Protein AF-A0AAD5IDY4-F1 (afdb_monomer)

Nearest PDB structures (foldseek):
  2huo-assembly1_A  TM=9.711E-01  e=1.637E-26  Mus musculus
  2ibn-assembly1_A  TM=9.571E-01  e=1.191E-24  Homo sapiens
  2ibn-assembly2_B  TM=9.594E-01  e=4.873E-23  Homo sapiens
  7klz-assembly1_A  TM=8.595E-01  e=1.489E-08  Homo sapiens
  7liq-assembly1_A  TM=8.248E-01  e=5.232E-09  Homo sapiens

Radius of gyration: 34.3 Å; Cα contacts (8 Å, |Δi|>4): 1350; chains: 1; bounding box: 80×78×82 Å

InterPro domains:
  IPR002083 MATH/TRAF domain [PF22486] (37-167)
  IPR002083 MATH/TRAF domain [PF22486] (189-312)
  IPR002083 MATH/TRAF domain [PF22486] (317-413)
  IPR002083 MATH/TRAF domain [PS50144] (34-167)
  IPR002083 MATH/TRAF domain [PS50144] (187-312)
  IPR002083 MATH/TRAF domain [SM00061] (39-148)
  IPR002083 MATH/TRAF domain [SM00061] (189-293)
  IPR002083 MATH/TRAF domain [cd00121] (37-167)
  IPR002083 MATH/TRAF domain [cd00121] (189-313)
  IPR002083 MATH/TRAF domain [cd00121] (319-413)
  IPR007828 Inositol oxygenase [PF05153] (460-709)
  IPR007828 Inositol oxygenase [PTHR12588] (419-709)
  IPR008974 TRAF-like [G3DSA:2.60.210.10] (34-179)
  IPR008974 TRAF-like [G3DSA:2.60.210.10] (180-315)
  IPR008974 TRAF-like [G3DSA:2.60.210.10] (316-431)

Organism: Acer negundo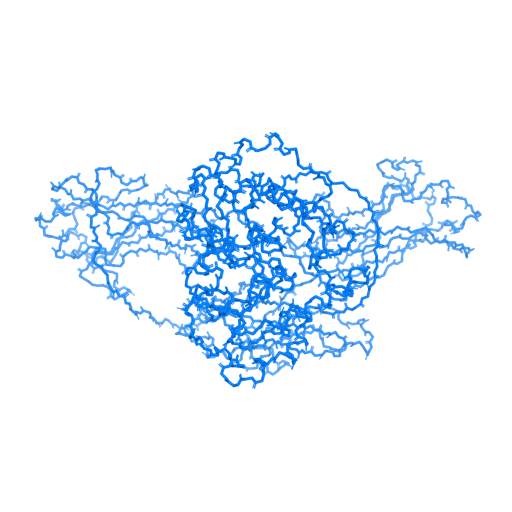 (NCBI:txid4023)

Mean predicted aligned error: 21.6 Å

Sequence (709 aa):
MWVFKAAIPLFLPDTEAQLLMATPAILRGRNAPPSDYLFKIKSFSLLSNASIERFSSDDFEAGGYNWTLWIYPTGNKSRNEKDHISIYLEPAETSSLPAGWEVNVILNFFIFNHLRNKYFSIKDGWETRYHAMNTMSGIAKFIDLKTFSNPESGYLLDDTCVFGVEVFVVKNTLKEGCLSMMHEPATCYHTWKVTNFSTLANEKYDSESFGCNKWYIILYPNGNSDGKGNSISLFLGLSLSSIAPGTKLLVKEIMRVKNQMNGKHIEYQVGNMYPPRNSNALGWTRFMSLAKLKDPKLGFLVDDSLIIEVEVTLLGMELCIYPKGNKSKNGKNHISIYLELLQTSSLPARWEVNVISKFFIFNHSQNKYFSNKDWYDNRYPAMNTSCGIAKFIDLNTFSNPVNGYLIDNACVFGGVDEAQEQKVQIDEKKLLLDGGFLVPHTNSFGHTFRDYDAESERQKEVENFYRINHIKQTYDFVRKMREEYGKLNRVKMSIWECCDLLNDVVDESDPDLDEPQIEHLLQTAEAIRKDYPDEDWLHLTGLIHDLGKVLLHPSFGGLPQWAVVGDTFPVGCAFDGSIVHHKYFQENADYNNSAYNTKYGVYSERCGLNNIMMSWGHDDYMYLVAKENKTTLPSAALFIIRYHSFYSLHRSGAYKHLMNEEDVENLKWLQVFNKYDLYSKSKVQIDVEKVKPYYLSLIEKYFPAKLNW

Structure (mmCIF, N/CA/C/O backbone):
data_AF-A0AAD5IDY4-F1
#
_entry.id   AF-A0AAD5IDY4-F1
#
loop_
_atom_site.group_PDB
_atom_site.id
_atom_site.type_symbol
_atom_site.label_atom_id
_atom_site.label_alt_id
_atom_site.label_comp_id
_atom_site.label_asym_id
_atom_site.label_entity_id
_atom_site.label_seq_id
_atom_site.pdbx_PDB_ins_code
_atom_site.Cartn_x
_atom_site.Cartn_y
_atom_site.Cartn_z
_atom_site.occupancy
_atom_site.B_iso_or_equiv
_atom_site.auth_seq_id
_atom_site.auth_comp_id
_atom_site.auth_asym_id
_atom_site.auth_atom_id
_atom_site.pdbx_PDB_model_num
ATOM 1 N N . MET A 1 1 ? 10.307 -10.153 3.238 1.00 26.64 1 MET A N 1
ATOM 2 C CA . MET A 1 1 ? 10.129 -10.747 4.581 1.00 26.64 1 MET A CA 1
ATOM 3 C C . MET A 1 1 ? 10.103 -12.251 4.414 1.00 26.64 1 MET A C 1
ATOM 5 O O . MET A 1 1 ? 9.223 -12.764 3.738 1.00 26.64 1 MET A O 1
ATOM 9 N N . TRP A 1 2 ? 11.102 -12.930 4.959 1.00 33.22 2 TRP A N 1
ATOM 10 C CA . TRP A 1 2 ? 11.258 -14.382 4.906 1.00 33.22 2 TRP A CA 1
ATOM 11 C C . TRP A 1 2 ? 10.713 -15.012 6.192 1.00 33.22 2 TRP A C 1
ATOM 13 O O . TRP A 1 2 ? 10.926 -14.442 7.263 1.00 33.22 2 TRP A O 1
ATOM 23 N N . VAL A 1 3 ? 10.068 -16.181 6.125 1.00 26.67 3 VAL A N 1
ATOM 24 C CA . VAL A 1 3 ? 9.607 -16.939 7.306 1.00 26.67 3 VAL A CA 1
ATOM 25 C C . VAL A 1 3 ? 9.997 -18.410 7.148 1.00 26.67 3 VAL A C 1
ATOM 27 O O . VAL A 1 3 ? 9.596 -19.055 6.186 1.00 26.67 3 VAL A O 1
ATOM 30 N N . PHE A 1 4 ? 10.753 -18.947 8.106 1.00 29.81 4 PHE A N 1
ATOM 31 C CA . PHE A 1 4 ? 11.198 -20.341 8.165 1.00 29.81 4 PHE A CA 1
ATOM 32 C C . PHE A 1 4 ? 10.720 -21.005 9.466 1.00 29.81 4 PHE A C 1
ATOM 34 O O . PHE A 1 4 ? 10.819 -20.425 10.551 1.00 29.81 4 PHE A O 1
ATOM 41 N N . LYS A 1 5 ? 10.239 -22.251 9.375 1.00 27.84 5 LYS A N 1
ATOM 42 C CA . LYS A 1 5 ? 9.929 -23.117 10.527 1.00 27.84 5 LYS A CA 1
ATOM 43 C C . LYS A 1 5 ? 11.052 -24.140 10.697 1.00 27.84 5 LYS A C 1
ATOM 45 O O . LYS A 1 5 ? 11.321 -24.899 9.771 1.00 27.84 5 LYS A O 1
ATOM 50 N N . ALA A 1 6 ? 11.674 -24.189 11.874 1.00 29.14 6 ALA A N 1
ATOM 51 C CA . ALA A 1 6 ? 12.656 -25.217 12.221 1.00 29.14 6 ALA A CA 1
ATOM 52 C C . ALA A 1 6 ? 12.173 -26.010 13.445 1.00 29.14 6 ALA A C 1
ATOM 54 O O . ALA A 1 6 ? 11.802 -25.428 14.465 1.00 29.14 6 ALA A O 1
ATOM 55 N N . ALA A 1 7 ? 12.192 -27.341 13.345 1.00 26.38 7 ALA A N 1
ATOM 56 C CA . ALA A 1 7 ? 11.972 -28.237 14.476 1.00 26.38 7 ALA A CA 1
ATOM 57 C C . ALA A 1 7 ? 13.320 -28.508 15.158 1.00 26.38 7 ALA A C 1
ATOM 59 O O . ALA A 1 7 ? 14.245 -29.024 14.526 1.00 26.38 7 ALA A O 1
ATOM 60 N N . ILE A 1 8 ? 13.455 -28.144 16.433 1.00 29.08 8 ILE A N 1
ATOM 61 C CA . ILE A 1 8 ? 14.667 -28.397 17.220 1.00 29.08 8 ILE A CA 1
ATOM 62 C C . ILE A 1 8 ? 14.299 -29.409 18.302 1.00 29.08 8 ILE A C 1
ATOM 64 O O . ILE A 1 8 ? 13.514 -29.075 19.183 1.00 29.08 8 ILE A O 1
ATOM 68 N N . PRO A 1 9 ? 14.867 -30.627 18.303 1.00 23.50 9 PRO A N 1
ATOM 69 C CA . PRO A 1 9 ? 14.566 -31.594 19.345 1.00 23.50 9 PRO A CA 1
ATOM 70 C C . PRO A 1 9 ? 15.258 -31.171 20.650 1.00 23.50 9 PRO A C 1
ATOM 72 O O . PRO A 1 9 ? 16.469 -31.361 20.814 1.00 23.50 9 PRO A O 1
ATOM 75 N N . LEU A 1 10 ? 14.497 -30.589 21.579 1.00 25.66 10 LEU A N 1
ATOM 76 C CA . LEU A 1 10 ? 14.891 -30.336 22.963 1.00 25.66 10 LEU A CA 1
ATOM 77 C C . LEU A 1 10 ? 13.932 -31.085 23.903 1.00 25.66 10 LEU A C 1
ATOM 79 O O . LEU A 1 10 ? 12.717 -30.966 23.868 1.00 25.66 10 LEU A O 1
ATOM 83 N N . PHE A 1 11 ? 14.471 -31.967 24.729 1.00 27.42 11 PHE A N 1
ATOM 84 C CA . PHE A 1 11 ? 13.650 -32.744 25.652 1.00 27.42 11 PHE A CA 1
ATOM 85 C C . PHE A 1 11 ? 13.320 -31.914 26.919 1.00 27.42 11 PHE A C 1
ATOM 87 O O . PHE A 1 11 ? 14.264 -31.494 27.589 1.00 27.42 11 PHE A O 1
ATOM 94 N N . LEU A 1 12 ? 12.009 -31.828 27.260 1.00 25.53 12 LEU A N 1
ATOM 95 C CA . LEU A 1 12 ? 11.343 -31.572 28.580 1.00 25.53 12 LEU A CA 1
ATOM 96 C C . LEU A 1 12 ? 11.040 -30.104 29.012 1.00 25.53 12 LEU A C 1
ATOM 98 O O . LEU A 1 12 ? 11.781 -29.215 28.604 1.00 25.53 12 LEU A O 1
ATOM 102 N N . PRO A 1 13 ? 10.150 -29.846 30.017 1.00 26.80 13 PRO A N 1
ATOM 103 C CA . PRO A 1 13 ? 8.751 -30.281 30.255 1.00 26.80 13 PRO A CA 1
ATOM 104 C C . PRO A 1 13 ? 7.761 -29.102 30.568 1.00 26.80 13 PRO A C 1
ATOM 106 O O . PRO A 1 13 ? 8.180 -27.976 30.827 1.00 26.80 13 PRO A O 1
ATOM 109 N N . ASP A 1 14 ? 6.450 -29.392 30.565 1.00 34.12 14 ASP A N 1
ATOM 110 C CA . ASP A 1 14 ? 5.266 -28.502 30.686 1.00 34.12 14 ASP A CA 1
ATOM 111 C C . ASP A 1 14 ? 5.225 -27.480 31.847 1.00 34.12 14 ASP A C 1
ATOM 113 O O . ASP A 1 14 ? 5.596 -27.825 32.969 1.00 34.12 14 ASP A O 1
ATOM 117 N N . THR A 1 15 ? 4.652 -26.274 31.620 1.00 26.17 15 THR A N 1
ATOM 118 C CA . THR A 1 15 ? 3.601 -25.643 32.478 1.00 26.17 15 THR A CA 1
ATOM 119 C C . THR A 1 15 ? 3.069 -24.263 31.997 1.00 26.17 15 THR A C 1
ATOM 121 O O . THR A 1 15 ? 3.812 -23.301 31.853 1.00 26.17 15 THR A O 1
ATOM 124 N N . GLU A 1 16 ? 1.737 -24.235 31.821 1.00 30.38 16 GLU A N 1
ATOM 125 C CA . GLU A 1 16 ? 0.671 -23.232 32.092 1.00 30.38 16 GLU A CA 1
ATOM 126 C C . GLU A 1 16 ? 0.592 -21.786 31.532 1.00 30.38 16 GLU A C 1
ATOM 128 O O . GLU A 1 16 ? 1.442 -20.922 31.726 1.00 30.38 16 GLU A O 1
ATOM 133 N N . ALA A 1 17 ? -0.614 -21.511 31.000 1.00 26.03 17 ALA A N 1
ATOM 134 C CA . ALA A 1 17 ? -1.233 -20.216 30.719 1.00 26.03 17 ALA A CA 1
ATOM 135 C C . ALA A 1 17 ? -2.604 -20.099 31.434 1.00 26.03 17 ALA A C 1
ATOM 137 O O . ALA A 1 17 ? -3.433 -20.999 31.321 1.00 26.03 17 ALA A O 1
ATOM 138 N N . GLN A 1 18 ? -2.859 -18.969 32.107 1.00 29.52 18 GLN A N 1
ATOM 139 C CA . GLN A 1 18 ? -4.156 -18.416 32.571 1.00 29.52 18 GLN A CA 1
ATOM 140 C C . GLN A 1 18 ? -3.944 -16.878 32.661 1.00 29.52 18 GLN A C 1
ATOM 142 O O . GLN A 1 18 ? -2.827 -16.465 32.947 1.00 29.52 18 GLN A O 1
ATOM 147 N N . LEU A 1 19 ? -4.852 -15.917 32.440 1.00 27.66 19 LEU A N 1
ATOM 148 C CA . LEU A 1 19 ? -6.313 -15.799 32.495 1.00 27.66 19 LEU A CA 1
ATOM 149 C C . LEU A 1 19 ? -6.692 -14.399 31.922 1.00 27.66 19 LEU A C 1
ATOM 151 O O . LEU A 1 19 ? -5.915 -13.475 32.139 1.00 27.66 19 LEU A O 1
ATOM 155 N N . LEU A 1 20 ? -7.880 -14.200 31.319 1.00 28.08 20 LEU A N 1
ATOM 156 C CA . LEU A 1 20 ? -8.831 -13.106 31.660 1.00 28.08 20 LEU A CA 1
ATOM 157 C C . LEU A 1 20 ? -10.146 -13.189 30.834 1.00 28.08 20 LEU A C 1
ATOM 159 O O . LEU A 1 20 ? -10.134 -13.099 29.610 1.00 28.08 20 LEU A O 1
ATOM 163 N N . MET A 1 21 ? -11.281 -13.347 31.535 1.00 30.84 21 MET A N 1
ATOM 164 C CA . MET A 1 21 ? -12.677 -13.132 31.073 1.00 30.84 21 MET A CA 1
ATOM 165 C C . MET A 1 21 ? -13.149 -11.722 31.542 1.00 30.84 21 MET A C 1
ATOM 167 O O . MET A 1 21 ? -12.440 -11.119 32.338 1.00 30.84 21 MET A O 1
ATOM 171 N N . ALA A 1 22 ? -14.282 -11.091 31.186 1.00 30.92 22 ALA A N 1
ATOM 172 C CA . ALA A 1 22 ? -15.623 -11.551 30.807 1.00 30.92 22 ALA A CA 1
ATOM 173 C C . ALA A 1 22 ? -16.496 -10.386 30.252 1.00 30.92 22 ALA A C 1
ATOM 175 O O . ALA A 1 22 ? -16.350 -9.247 30.689 1.00 30.92 22 ALA A O 1
ATOM 176 N N . THR A 1 23 ? -17.485 -10.690 29.403 1.00 25.00 23 THR A N 1
ATOM 177 C CA . THR A 1 23 ? -18.770 -9.959 29.249 1.00 25.00 23 THR A CA 1
ATOM 178 C C . THR A 1 23 ? -19.890 -10.996 29.028 1.00 25.00 23 THR A C 1
ATOM 180 O O . THR A 1 23 ? -19.606 -12.062 28.476 1.00 25.00 23 THR A O 1
ATOM 183 N N . PRO A 1 24 ? -21.141 -10.774 29.488 1.00 33.31 24 PRO A N 1
ATOM 184 C CA . PRO A 1 24 ? -22.187 -11.796 29.429 1.00 33.31 24 PRO A CA 1
ATOM 185 C C . PRO A 1 24 ? -22.757 -11.916 28.007 1.00 33.31 24 PRO A C 1
ATOM 187 O O . PRO A 1 24 ? -23.381 -10.988 27.494 1.00 33.31 24 PRO A O 1
ATOM 190 N N . ALA A 1 25 ? -22.539 -13.066 27.366 1.00 36.41 25 ALA A N 1
ATOM 191 C CA . ALA A 1 25 ? -23.047 -13.358 26.030 1.00 36.41 25 ALA A CA 1
ATOM 192 C C . ALA A 1 25 ? -24.571 -13.589 26.041 1.00 36.41 25 ALA A C 1
ATOM 194 O O . ALA A 1 25 ? -25.109 -14.321 26.873 1.00 36.41 25 ALA A O 1
ATOM 195 N N . ILE A 1 26 ? -25.272 -12.971 25.089 1.00 39.84 26 ILE A N 1
ATOM 196 C CA . ILE A 1 26 ? -26.701 -13.187 24.839 1.00 39.84 26 ILE A CA 1
ATOM 197 C C . ILE A 1 26 ? -26.865 -14.567 24.180 1.00 39.84 26 ILE A C 1
ATOM 199 O O . ILE A 1 26 ? -26.526 -14.733 23.012 1.00 39.84 26 ILE A O 1
ATOM 203 N N . LEU A 1 27 ? -27.409 -15.545 24.911 1.00 53.06 27 LEU A N 1
ATOM 204 C CA . LEU A 1 27 ? -27.773 -16.877 24.400 1.00 53.06 27 LEU A CA 1
ATOM 205 C C . LEU A 1 27 ? -28.864 -16.756 23.314 1.00 53.06 27 LEU A C 1
ATOM 207 O O . LEU A 1 27 ? -30.051 -16.626 23.630 1.00 53.06 27 LEU A O 1
ATOM 211 N N . ARG A 1 28 ? -28.495 -16.803 22.026 1.00 58.44 28 ARG A N 1
ATOM 212 C CA . ARG A 1 28 ? -29.459 -16.847 20.911 1.00 58.44 28 ARG A CA 1
ATOM 213 C C . ARG A 1 28 ? -29.892 -18.293 20.658 1.00 58.44 28 ARG A C 1
ATOM 215 O O . ARG A 1 28 ? -29.091 -19.141 20.287 1.00 58.44 28 ARG A O 1
ATOM 222 N N . GLY A 1 29 ? -31.177 -18.579 20.869 1.00 71.50 29 GLY A N 1
ATOM 223 C CA . GLY A 1 29 ? -31.765 -19.890 20.583 1.00 71.50 29 GLY A CA 1
ATOM 224 C C . GLY A 1 29 ? -32.340 -19.964 19.168 1.00 71.50 29 GLY A C 1
ATOM 225 O O . GLY A 1 29 ? -33.196 -19.145 18.823 1.00 71.50 29 GLY A O 1
ATOM 226 N N . ARG A 1 30 ? -31.945 -20.966 18.375 1.00 81.69 30 ARG A N 1
ATOM 227 C CA . ARG A 1 30 ? -32.480 -21.229 17.025 1.00 81.69 30 ARG A CA 1
ATOM 228 C C . ARG A 1 30 ? -33.230 -22.559 16.934 1.00 81.69 30 ARG A C 1
ATOM 230 O O . ARG A 1 30 ? -32.986 -23.473 17.715 1.00 81.69 30 ARG A O 1
ATOM 237 N N . ASN A 1 31 ? -34.137 -22.660 15.962 1.00 80.31 31 ASN A N 1
ATOM 238 C CA . ASN A 1 31 ? -34.919 -23.880 15.711 1.00 80.31 31 ASN A CA 1
ATOM 239 C C . ASN A 1 31 ? -34.158 -24.899 14.848 1.00 80.31 31 ASN A C 1
ATOM 241 O O . ASN A 1 31 ? -34.338 -26.099 15.019 1.00 80.31 31 ASN A O 1
ATOM 245 N N . ALA A 1 32 ? -33.342 -24.422 13.904 1.00 78.00 32 ALA A N 1
ATOM 246 C CA . ALA A 1 32 ? -32.611 -25.288 12.987 1.00 78.00 32 ALA A CA 1
ATOM 247 C C . ALA A 1 32 ? -31.478 -26.033 13.718 1.00 78.00 32 ALA A C 1
ATOM 249 O O . ALA A 1 32 ? -30.786 -25.406 14.531 1.00 78.00 32 ALA A O 1
ATOM 250 N N . PRO A 1 33 ? -31.276 -27.334 13.442 1.00 83.25 33 PRO A N 1
ATOM 251 C CA . PRO A 1 33 ? -30.125 -28.063 13.952 1.00 83.25 33 PRO A CA 1
ATOM 252 C C . PRO A 1 33 ? -28.814 -27.533 13.340 1.00 83.25 33 PRO A C 1
ATOM 254 O O . PRO A 1 33 ? -28.836 -26.982 12.238 1.00 83.25 33 PRO A O 1
ATOM 257 N N . PRO A 1 34 ? -27.678 -27.707 14.037 1.00 86.69 34 PRO A N 1
ATOM 258 C CA . PRO A 1 34 ? -26.335 -27.556 13.478 1.00 86.69 34 PRO A CA 1
ATOM 259 C C . PRO A 1 34 ? -26.153 -28.322 12.174 1.00 86.69 34 PRO A C 1
ATOM 261 O O . PRO A 1 34 ? -26.632 -29.448 12.051 1.00 86.69 34 PRO A O 1
ATOM 264 N N . SER A 1 35 ? -25.489 -27.680 11.211 1.00 84.44 35 SER A N 1
ATOM 265 C CA . SER A 1 35 ? -25.325 -28.192 9.850 1.00 84.44 35 SER A CA 1
ATOM 266 C C . SER A 1 35 ? -24.396 -29.396 9.748 1.00 84.44 35 SER A C 1
ATOM 268 O O . SER A 1 35 ? -24.652 -30.256 8.911 1.00 84.44 35 SER A O 1
ATOM 270 N N . ASP A 1 36 ? -23.350 -29.463 10.576 1.00 87.31 36 ASP A N 1
ATOM 271 C CA . ASP A 1 36 ? -22.262 -30.421 10.351 1.00 87.31 36 ASP A CA 1
ATOM 272 C C . ASP A 1 36 ? -22.367 -31.662 11.239 1.00 87.31 36 ASP A C 1
ATOM 274 O O . ASP A 1 36 ? -22.264 -32.779 10.735 1.00 87.31 36 ASP A O 1
ATOM 278 N N . TYR A 1 37 ? -22.614 -31.511 12.548 1.00 91.12 37 TYR A N 1
ATOM 279 C CA . TYR A 1 37 ? -22.736 -32.685 13.417 1.00 91.12 37 TYR A CA 1
ATOM 280 C C . TYR A 1 37 ? -23.587 -32.479 14.672 1.00 91.12 37 TYR A C 1
ATOM 282 O O . TYR A 1 37 ? -23.596 -31.412 15.295 1.00 91.12 37 TYR A O 1
ATOM 290 N N . LEU A 1 38 ? -24.274 -33.555 15.074 1.00 90.31 38 LEU A N 1
ATOM 291 C CA . LEU A 1 38 ? -25.055 -33.667 16.302 1.00 90.31 38 LEU A CA 1
ATOM 292 C C . LEU A 1 38 ? -24.625 -34.900 17.090 1.00 90.31 38 LEU A C 1
ATOM 294 O O . LEU A 1 38 ? -24.712 -36.024 16.602 1.00 90.31 38 LEU A O 1
ATOM 298 N N . PHE A 1 39 ? -24.269 -34.692 18.352 1.00 90.69 39 PHE A N 1
ATOM 299 C CA . PHE A 1 39 ? -23.850 -35.747 19.253 1.00 90.69 39 PHE A CA 1
ATOM 300 C C . PHE A 1 39 ? -24.837 -35.915 20.406 1.00 90.69 39 PHE A C 1
ATOM 302 O O . PHE A 1 39 ? -24.954 -35.057 21.283 1.00 90.69 39 PHE A O 1
ATOM 309 N N . LYS A 1 40 ? -25.574 -37.029 20.389 1.00 90.75 40 LYS A N 1
ATOM 310 C CA . LYS A 1 40 ? -26.597 -37.356 21.386 1.00 90.75 40 LYS A CA 1
ATOM 311 C C . LYS A 1 40 ? -26.067 -38.366 22.392 1.00 90.75 40 LYS A C 1
ATOM 313 O O . LYS A 1 40 ? -25.703 -39.477 22.024 1.00 90.75 40 LYS A O 1
ATOM 318 N N . ILE A 1 41 ? -26.142 -38.012 23.668 1.00 86.31 41 ILE A N 1
ATOM 319 C CA . ILE A 1 41 ? -25.741 -38.873 24.777 1.00 86.31 41 ILE A CA 1
ATOM 320 C C . ILE A 1 41 ? -26.996 -39.341 25.498 1.00 86.31 41 ILE A C 1
ATOM 322 O O . ILE A 1 41 ? -27.855 -38.530 25.839 1.00 86.31 41 ILE A O 1
ATOM 326 N N . LYS A 1 42 ? -27.095 -40.649 25.727 1.00 87.31 42 LYS A N 1
ATOM 327 C CA . LYS A 1 42 ? -28.112 -41.265 26.583 1.00 87.31 42 LYS A CA 1
ATOM 328 C C . LYS A 1 42 ? -27.448 -41.755 27.861 1.00 87.31 42 LYS A C 1
ATOM 330 O O . LYS A 1 42 ? -26.301 -42.192 27.822 1.00 87.31 42 LYS A O 1
ATOM 335 N N . SER A 1 43 ? -28.195 -41.727 28.955 1.00 86.81 43 SER A N 1
ATOM 336 C CA . SER A 1 43 ? -27.720 -42.142 30.272 1.00 86.81 43 SER A CA 1
ATOM 337 C C . SER A 1 43 ? -26.484 -41.356 30.750 1.00 86.81 43 SER A C 1
ATOM 339 O O . SER A 1 43 ? -25.490 -41.942 31.184 1.00 86.81 43 SER A O 1
ATOM 341 N N . PHE A 1 44 ? -26.516 -40.023 30.630 1.00 85.19 44 PHE A N 1
ATOM 342 C CA . PHE A 1 44 ? -25.395 -39.131 30.962 1.00 85.19 44 PHE A CA 1
ATOM 343 C C . PHE A 1 44 ? -24.887 -39.310 32.402 1.00 85.19 44 PHE A C 1
ATOM 345 O O . PHE A 1 44 ? -23.679 -39.273 32.646 1.00 85.19 44 PHE A O 1
ATOM 352 N N . SER A 1 45 ? -25.785 -39.556 33.355 1.00 81.50 45 SER A N 1
ATOM 353 C CA . SER A 1 45 ? -25.449 -39.777 34.761 1.00 81.50 45 SER A CA 1
ATOM 354 C C . SER A 1 45 ? -24.505 -40.969 34.961 1.00 81.50 45 SER A C 1
ATOM 356 O O . SER A 1 45 ? -23.597 -40.894 35.789 1.00 81.50 45 SER A O 1
ATOM 358 N N . LEU A 1 46 ? -24.637 -42.034 34.158 1.00 81.81 46 LEU A N 1
ATOM 359 C CA . LEU A 1 46 ? -23.726 -43.183 34.195 1.00 81.81 46 LEU A CA 1
ATOM 360 C C . LEU A 1 46 ? -22.321 -42.803 33.719 1.00 81.81 46 LEU A C 1
ATOM 362 O O . LEU A 1 46 ? -21.342 -43.223 34.331 1.00 81.81 46 LEU A O 1
ATOM 366 N N . LEU A 1 47 ? -22.215 -41.975 32.675 1.00 73.19 47 LEU A N 1
ATOM 367 C CA . LEU A 1 47 ? -20.929 -41.479 32.171 1.00 73.19 47 LEU A CA 1
ATOM 368 C C . LEU A 1 47 ? -20.237 -40.568 33.190 1.00 73.19 47 LEU A C 1
ATOM 370 O O . LEU A 1 47 ? -19.031 -40.684 33.401 1.00 73.19 47 LEU A O 1
ATOM 374 N N . SER A 1 48 ? -21.004 -39.700 33.853 1.00 69.12 48 SER A N 1
ATOM 375 C CA . SER A 1 48 ? -20.493 -38.812 34.901 1.00 69.12 48 SER A CA 1
ATOM 376 C C . SER A 1 48 ? -20.006 -39.599 36.127 1.00 69.12 48 SER A C 1
ATOM 378 O O . SER A 1 48 ? -18.899 -39.372 36.618 1.00 69.12 48 SER A O 1
ATOM 380 N N . ASN A 1 49 ? -20.781 -40.595 36.570 1.00 74.44 49 ASN A N 1
ATOM 381 C CA . ASN A 1 49 ? -20.449 -41.426 37.731 1.00 74.44 49 ASN A CA 1
ATOM 382 C C . ASN A 1 49 ? -19.298 -42.410 37.468 1.00 74.44 49 ASN A C 1
ATOM 384 O O . ASN A 1 49 ? -18.573 -42.770 38.395 1.00 74.44 49 ASN A O 1
ATOM 388 N N . ALA A 1 50 ? -19.080 -42.815 36.214 1.00 73.12 50 ALA A N 1
ATOM 389 C CA . ALA A 1 50 ? -17.992 -43.710 35.818 1.00 73.12 50 ALA A CA 1
ATOM 390 C C . ALA A 1 50 ? -16.588 -43.074 35.917 1.00 73.12 50 ALA A C 1
ATOM 392 O O . ALA A 1 50 ? -15.601 -43.716 35.566 1.00 73.12 50 ALA A O 1
ATOM 393 N N . SER A 1 51 ? -16.474 -41.828 36.402 1.00 65.56 51 SER A N 1
ATOM 394 C CA . SER A 1 51 ? -15.209 -41.082 36.510 1.00 65.56 51 SER A CA 1
ATOM 395 C C . SER A 1 51 ? -14.469 -40.924 35.175 1.00 65.56 51 SER A C 1
ATOM 397 O O . SER A 1 51 ? -13.254 -40.722 35.154 1.00 65.56 51 SER A O 1
ATOM 399 N N . ILE A 1 52 ? -15.203 -40.987 34.060 1.00 72.25 52 ILE A N 1
ATOM 400 C CA . ILE A 1 52 ? -14.659 -40.798 32.717 1.00 72.25 52 ILE A CA 1
ATOM 401 C C . ILE A 1 52 ? -14.282 -39.324 32.555 1.00 72.25 52 ILE A C 1
ATOM 403 O O . ILE A 1 52 ? -15.095 -38.426 32.772 1.00 72.25 52 ILE A O 1
ATOM 407 N N . GLU A 1 53 ? -13.027 -39.073 32.189 1.00 79.31 53 GLU A N 1
ATOM 408 C CA . GLU A 1 53 ? -12.499 -37.716 32.040 1.00 79.31 53 GLU A CA 1
ATOM 409 C C . GLU A 1 53 ? -13.098 -36.991 30.830 1.00 79.31 53 GLU A C 1
ATOM 411 O O . GLU A 1 53 ? -13.499 -35.831 30.928 1.00 79.31 53 GLU A O 1
ATOM 416 N N . ARG A 1 54 ? -13.176 -37.692 29.697 1.00 85.00 54 ARG A N 1
ATOM 417 C CA . ARG A 1 54 ? -13.716 -37.197 28.432 1.00 85.00 54 ARG A CA 1
ATOM 418 C C . ARG A 1 54 ? -14.228 -38.344 27.582 1.00 85.00 54 ARG A C 1
ATOM 420 O O . ARG A 1 54 ? -13.777 -39.476 27.742 1.00 85.00 54 ARG A O 1
ATOM 427 N N . PHE A 1 55 ? -15.097 -38.038 26.635 1.00 83.19 55 PHE A N 1
ATOM 428 C CA . PHE A 1 55 ? -15.487 -38.973 25.586 1.00 83.19 55 PHE A CA 1
ATOM 429 C C . PHE A 1 55 ? -15.573 -38.263 24.237 1.00 83.19 55 PHE A C 1
ATOM 431 O O . PHE A 1 55 ? -15.798 -37.050 24.174 1.00 83.19 55 PHE A O 1
ATOM 438 N N . SER A 1 56 ? -15.360 -39.031 23.174 1.00 83.94 56 SER A N 1
ATOM 439 C CA . SER A 1 56 ? -15.435 -38.575 21.793 1.00 83.94 56 SER A CA 1
ATOM 440 C C . SER A 1 56 ? -16.760 -38.977 21.150 1.00 83.94 56 SER A C 1
ATOM 442 O O . SER A 1 56 ? -17.407 -39.945 21.553 1.00 83.94 56 SER A O 1
ATOM 444 N N . SER A 1 57 ? -17.144 -38.212 20.140 1.00 87.12 57 SER A N 1
ATOM 445 C CA . SER A 1 57 ? -18.073 -38.644 19.094 1.00 87.12 57 SER A CA 1
ATOM 446 C C . SER A 1 57 ? -17.393 -39.581 18.092 1.00 87.12 57 SER A C 1
ATOM 448 O O . SER A 1 57 ? -16.181 -39.794 18.172 1.00 87.12 57 SER A O 1
ATOM 450 N N . ASP A 1 58 ? -18.179 -40.124 17.163 1.00 88.06 58 ASP A N 1
ATOM 451 C CA . ASP A 1 58 ? -17.634 -40.684 15.927 1.00 88.06 58 ASP A CA 1
ATOM 452 C C . ASP A 1 58 ? -17.053 -39.559 15.059 1.00 88.06 58 ASP A C 1
ATOM 454 O O . ASP A 1 58 ? -17.484 -38.404 15.149 1.00 88.06 58 ASP A O 1
ATOM 458 N N . ASP A 1 59 ? -16.113 -39.908 14.187 1.00 91.44 59 ASP A N 1
ATOM 459 C CA . ASP A 1 59 ? -15.550 -38.953 13.240 1.00 91.44 59 ASP A CA 1
ATOM 460 C C . ASP A 1 59 ? -16.604 -38.514 12.215 1.00 91.44 59 ASP A C 1
ATOM 462 O O . ASP A 1 59 ? -17.406 -39.319 11.730 1.00 91.44 59 ASP A O 1
ATOM 466 N N . PHE A 1 60 ? -16.597 -37.231 11.860 1.00 88.88 60 PHE A N 1
ATOM 467 C CA . PHE A 1 60 ? -17.514 -36.659 10.878 1.00 88.88 60 PHE A CA 1
ATOM 468 C C . PHE A 1 60 ? -16.798 -35.715 9.912 1.00 88.88 60 PHE A C 1
ATOM 470 O O . PHE A 1 60 ? -15.854 -35.016 10.279 1.00 88.88 60 PHE A O 1
ATOM 477 N N . GLU A 1 61 ? -17.256 -35.685 8.663 1.00 90.62 61 GLU A N 1
ATOM 478 C CA . GLU A 1 61 ? -16.665 -34.851 7.618 1.00 90.62 61 GLU A CA 1
ATOM 479 C C . GLU A 1 61 ? -17.313 -33.460 7.596 1.00 90.62 61 GLU A C 1
ATOM 481 O O . GLU A 1 61 ? -18.532 -33.336 7.491 1.00 90.62 61 GLU A O 1
ATOM 486 N N . ALA A 1 62 ? -16.496 -32.405 7.647 1.00 84.31 62 ALA A N 1
ATOM 487 C CA . ALA A 1 62 ? -16.939 -31.027 7.450 1.00 84.31 62 ALA A CA 1
ATOM 488 C C . ALA A 1 62 ? -15.823 -30.167 6.835 1.00 84.31 62 ALA A C 1
ATOM 490 O O . ALA A 1 62 ? -14.652 -30.255 7.215 1.00 84.31 62 ALA A O 1
ATOM 491 N N . GLY A 1 63 ? -16.169 -29.332 5.849 1.00 75.81 63 GLY A N 1
ATOM 492 C CA . GLY A 1 63 ? -15.212 -28.439 5.182 1.00 75.81 63 GLY A CA 1
ATOM 493 C C . GLY A 1 63 ? -14.052 -29.141 4.451 1.00 75.81 63 GLY A C 1
ATOM 494 O O . GLY A 1 63 ? -13.037 -28.499 4.178 1.00 75.81 63 GLY A O 1
ATOM 495 N N . GLY A 1 64 ? -14.197 -30.432 4.124 1.00 82.31 64 GLY A N 1
ATOM 496 C CA . GLY A 1 64 ? -13.176 -31.260 3.467 1.00 82.31 64 GLY A CA 1
ATOM 497 C C . GLY A 1 64 ? -12.165 -31.918 4.413 1.00 82.31 64 GLY A C 1
ATOM 498 O O . GLY A 1 64 ? -11.110 -32.347 3.951 1.00 82.31 64 GLY A O 1
ATOM 499 N N . TYR A 1 65 ? -12.460 -31.969 5.715 1.00 82.94 65 TYR A N 1
ATOM 500 C CA . TYR A 1 65 ? -11.642 -32.625 6.739 1.00 82.94 65 TYR A CA 1
ATOM 501 C C . TYR A 1 65 ? -12.528 -33.482 7.652 1.00 82.94 65 TYR A C 1
ATOM 503 O O . TYR A 1 65 ? -13.700 -33.156 7.847 1.00 82.94 65 TYR A O 1
ATOM 511 N N . ASN A 1 66 ? -11.956 -34.540 8.231 1.00 89.19 66 ASN A N 1
ATOM 512 C CA . ASN A 1 66 ? -12.614 -35.354 9.255 1.00 89.19 66 ASN A CA 1
ATOM 513 C C . ASN A 1 66 ? -12.311 -34.800 10.648 1.00 89.19 66 ASN A C 1
ATOM 515 O O . ASN A 1 66 ? -11.156 -34.504 10.967 1.00 89.19 66 ASN A O 1
ATOM 519 N N . TRP A 1 67 ? -13.339 -34.700 11.482 1.00 91.00 67 TRP A N 1
ATOM 520 C CA . TRP A 1 67 ? -13.283 -34.113 12.813 1.00 91.00 67 TRP A CA 1
ATOM 521 C C . TRP A 1 67 ? -13.897 -35.036 13.860 1.00 91.00 67 TRP A C 1
ATOM 523 O O . TRP A 1 67 ? -14.865 -35.737 13.590 1.00 91.00 67 TRP A O 1
ATOM 533 N N . THR A 1 68 ? -13.383 -34.951 15.078 1.00 92.88 68 THR A N 1
ATOM 534 C CA . THR A 1 68 ? -13.864 -35.627 16.276 1.00 92.88 68 THR A CA 1
ATOM 535 C C . THR A 1 68 ? -14.266 -34.567 17.304 1.00 92.88 68 THR A C 1
ATOM 537 O O . THR A 1 68 ? -13.465 -33.716 17.707 1.00 92.88 68 THR A O 1
ATOM 540 N N . LEU A 1 69 ? -15.519 -34.599 17.759 1.00 91.81 69 LEU A N 1
ATOM 541 C CA . LEU A 1 69 ? -15.993 -33.764 18.868 1.00 91.81 69 LEU A CA 1
ATOM 542 C C . LEU A 1 69 ? -15.708 -34.448 20.211 1.00 91.81 69 LEU A C 1
ATOM 544 O O . LEU A 1 69 ? -16.080 -35.605 20.402 1.00 91.81 69 LEU A O 1
ATOM 548 N N . TRP A 1 70 ? -15.116 -33.714 21.151 1.00 91.44 70 TRP A N 1
ATOM 549 C CA . TRP A 1 70 ? -14.778 -34.144 22.507 1.00 91.44 70 TRP A CA 1
ATOM 550 C C . TRP A 1 70 ? -15.611 -33.411 23.556 1.00 91.44 70 TRP A C 1
ATOM 552 O O . TRP A 1 70 ? -15.694 -32.181 23.555 1.00 91.44 70 TRP A O 1
ATOM 562 N N . ILE A 1 71 ? -16.155 -34.165 24.510 1.00 89.88 71 ILE A N 1
ATOM 563 C CA . ILE A 1 71 ? -16.919 -33.634 25.642 1.00 89.88 71 ILE A CA 1
ATOM 564 C C . ILE A 1 71 ? -16.251 -34.052 26.949 1.00 89.88 71 ILE A C 1
ATOM 566 O O . ILE A 1 71 ? -15.948 -35.227 27.157 1.00 89.88 71 ILE A O 1
ATOM 570 N N . TYR A 1 72 ? -16.063 -33.083 27.843 1.00 90.81 72 TYR A N 1
ATOM 571 C CA . TYR A 1 72 ? -15.565 -33.285 29.202 1.00 90.81 72 TYR A CA 1
ATOM 572 C C . TYR A 1 72 ? -16.709 -33.016 30.183 1.00 90.81 72 TYR A C 1
ATOM 574 O O . TYR A 1 72 ? -17.036 -31.851 30.430 1.00 90.81 72 TYR A O 1
ATOM 582 N N . PRO A 1 73 ? -17.337 -34.059 30.750 1.00 85.88 73 PRO A N 1
ATOM 583 C CA . PRO A 1 73 ? -18.583 -33.927 31.512 1.00 85.88 73 PRO A CA 1
ATOM 584 C C . PRO A 1 73 ? -18.453 -33.175 32.824 1.00 85.88 73 PRO A C 1
ATOM 586 O O . PRO A 1 73 ? -19.457 -32.753 33.370 1.00 85.88 73 PRO A O 1
ATOM 589 N N . THR A 1 74 ? -17.244 -33.075 33.373 1.00 85.56 74 THR A N 1
ATOM 590 C CA . THR A 1 74 ? -16.983 -32.419 34.667 1.00 85.56 74 THR A CA 1
ATOM 591 C C . THR A 1 74 ? -15.909 -31.339 34.573 1.00 85.56 74 THR A C 1
ATOM 593 O O . THR A 1 74 ? -15.418 -30.849 35.591 1.00 85.56 74 THR A O 1
ATOM 596 N N . GLY A 1 75 ? -15.573 -30.956 33.343 1.00 83.31 75 GLY A N 1
ATOM 597 C CA . GLY A 1 75 ? -14.525 -30.002 33.027 1.00 83.31 75 GLY A CA 1
ATOM 598 C C . GLY A 1 75 ? -13.248 -30.709 32.603 1.00 83.31 75 GLY A C 1
ATOM 599 O O . GLY A 1 75 ? -12.982 -31.860 32.962 1.00 83.31 75 GLY A O 1
ATOM 600 N N . ASN A 1 76 ? -12.454 -30.023 31.788 1.00 80.56 76 ASN A N 1
ATOM 601 C CA . ASN A 1 76 ? -11.149 -30.520 31.389 1.00 80.56 76 ASN A CA 1
ATOM 602 C C . ASN A 1 76 ? -10.147 -30.398 32.550 1.00 80.56 76 ASN A C 1
ATOM 604 O O . ASN A 1 76 ? -9.530 -29.350 32.755 1.00 80.56 76 ASN A O 1
ATOM 608 N N . LYS A 1 77 ? -9.969 -31.500 33.290 1.00 77.94 77 LYS A N 1
ATOM 609 C CA . LYS A 1 77 ? -9.059 -31.585 34.443 1.00 77.94 77 LYS A CA 1
ATOM 610 C C . LYS A 1 77 ? -7.619 -31.246 34.071 1.00 77.94 77 LYS A C 1
ATOM 612 O O . LYS A 1 77 ? -6.947 -30.581 34.856 1.00 77.94 77 LYS A O 1
ATOM 617 N N . SER A 1 78 ? -7.172 -31.627 32.872 1.00 70.50 78 SER A N 1
ATOM 618 C CA . SER A 1 78 ? -5.831 -31.302 32.371 1.00 70.50 78 SER A CA 1
ATOM 619 C C . SER A 1 78 ? -5.623 -29.798 32.150 1.00 70.50 78 SER A C 1
ATOM 621 O O . SER A 1 78 ? -4.491 -29.349 32.018 1.00 70.50 78 SER A O 1
ATOM 623 N N . ARG A 1 79 ? -6.707 -29.012 32.110 1.00 68.50 79 ARG A N 1
ATOM 624 C CA . ARG A 1 79 ? -6.699 -27.543 32.020 1.00 68.50 79 ARG A CA 1
ATOM 625 C C . ARG A 1 79 ? -7.173 -26.864 33.307 1.00 68.50 79 ARG A C 1
ATOM 627 O O . ARG A 1 79 ? -7.477 -25.676 33.301 1.00 68.50 79 ARG A O 1
ATOM 634 N N . ASN A 1 80 ? -7.229 -27.617 34.406 1.00 75.31 80 ASN A N 1
ATOM 635 C CA . ASN A 1 80 ? -7.686 -27.159 35.716 1.00 75.31 80 ASN A CA 1
ATOM 636 C C . ASN A 1 80 ? -9.141 -26.634 35.720 1.00 75.31 80 ASN A C 1
ATOM 638 O O . ASN A 1 80 ? -9.528 -25.849 36.586 1.00 75.31 80 ASN A O 1
ATOM 642 N N . GLU A 1 81 ? -9.958 -27.091 34.765 1.00 76.12 81 GLU A N 1
ATOM 643 C CA . GLU A 1 81 ? -11.367 -26.721 34.639 1.00 76.12 81 GLU A CA 1
ATOM 644 C C . GLU A 1 81 ? -12.253 -27.678 35.433 1.00 76.12 81 GLU A C 1
ATOM 646 O O . GLU A 1 81 ? -12.091 -28.899 35.367 1.00 76.12 81 GLU A O 1
ATOM 651 N N . LYS A 1 82 ? -13.190 -27.113 36.198 1.00 82.50 82 LYS A N 1
ATOM 652 C CA . LYS A 1 82 ? -14.092 -27.843 37.098 1.00 82.50 82 LYS A CA 1
ATOM 653 C C . LYS A 1 82 ? -15.487 -27.230 37.062 1.00 82.50 82 LYS A C 1
ATOM 655 O O . LYS A 1 82 ? -15.661 -26.076 36.672 1.00 82.50 82 LYS A O 1
ATOM 660 N N . ASP A 1 83 ? -16.479 -28.004 37.486 1.00 86.81 83 ASP A N 1
ATOM 661 C CA . ASP A 1 83 ? -17.876 -27.581 37.666 1.00 86.81 83 ASP A CA 1
ATOM 662 C C . ASP A 1 83 ? -18.611 -27.150 36.381 1.00 86.81 83 ASP A C 1
ATOM 664 O O . ASP A 1 83 ? -19.704 -26.594 36.445 1.00 86.81 83 ASP A O 1
ATOM 668 N N . HIS A 1 84 ? -18.031 -27.390 35.203 1.00 88.94 84 HIS A N 1
ATOM 669 C CA . HIS A 1 84 ? -18.582 -27.004 33.899 1.00 88.94 84 HIS A CA 1
ATOM 670 C C . HIS A 1 84 ? -18.414 -28.164 32.917 1.00 88.94 84 HIS A C 1
ATOM 672 O O . HIS A 1 84 ? -17.466 -28.931 33.032 1.00 88.94 84 HIS A O 1
ATOM 678 N N . ILE A 1 85 ? -19.284 -28.277 31.917 1.00 89.44 85 ILE A N 1
ATOM 679 C CA . ILE A 1 85 ? -19.018 -29.109 30.742 1.00 89.44 85 ILE A CA 1
ATOM 680 C C . ILE A 1 85 ? -18.064 -28.341 29.828 1.00 89.44 85 ILE A C 1
ATOM 682 O O . ILE A 1 85 ? -18.306 -27.167 29.534 1.00 89.44 85 ILE A O 1
ATOM 686 N N . SER A 1 86 ? -17.007 -28.999 29.353 1.00 90.50 86 SER A N 1
ATOM 687 C CA . SER A 1 86 ? -16.144 -28.467 28.291 1.00 90.50 86 SER A CA 1
ATOM 688 C C . SER A 1 86 ? -16.415 -29.180 26.971 1.00 90.50 86 SER A C 1
ATOM 690 O O . SER A 1 86 ? -16.647 -30.391 26.957 1.00 90.50 86 SER A O 1
ATOM 692 N N . ILE A 1 87 ? -16.330 -28.441 25.867 1.00 90.25 87 ILE A N 1
ATOM 693 C CA . ILE A 1 87 ? -16.492 -28.966 24.507 1.00 90.25 87 ILE A CA 1
ATOM 694 C C . ILE A 1 87 ? -15.285 -28.580 23.662 1.00 90.25 87 ILE A C 1
ATOM 696 O O . ILE A 1 87 ? -14.857 -27.428 23.699 1.00 90.25 87 ILE A O 1
ATOM 700 N N . TYR A 1 88 ? -14.734 -29.532 22.914 1.00 90.12 88 TYR A N 1
ATOM 701 C CA . TYR A 1 88 ? -13.613 -29.312 22.005 1.00 90.12 88 TYR A CA 1
ATOM 702 C C . TYR A 1 88 ? -13.814 -30.066 20.701 1.00 90.12 88 TYR A C 1
ATOM 704 O O . TYR A 1 88 ? -14.513 -31.070 20.663 1.00 90.12 88 TYR A O 1
ATOM 712 N N . LEU A 1 89 ? -13.175 -29.592 19.644 1.00 90.38 89 LEU A N 1
ATOM 713 C CA . LEU A 1 89 ? -13.124 -30.238 18.346 1.00 90.38 89 LEU A CA 1
ATOM 714 C C . LEU A 1 89 ? -11.661 -30.509 17.986 1.00 90.38 89 LEU A C 1
ATOM 716 O O . LEU A 1 89 ? -10.808 -29.644 18.213 1.00 90.38 89 LEU A O 1
ATOM 720 N N . GLU A 1 90 ? -11.390 -31.686 17.433 1.00 91.12 90 GLU A N 1
ATOM 721 C CA . GLU A 1 90 ? -10.070 -32.153 16.997 1.00 91.12 90 GLU A CA 1
ATOM 722 C C . GLU A 1 90 ? -10.155 -32.773 15.592 1.00 91.12 90 GLU A C 1
ATOM 724 O O . GLU A 1 90 ? -11.172 -33.382 15.288 1.00 91.12 90 GLU A O 1
ATOM 729 N N . PRO A 1 91 ? -9.160 -32.627 14.699 1.00 86.75 91 PRO A N 1
ATOM 730 C CA . PRO A 1 91 ? -9.148 -33.360 13.437 1.00 86.75 91 PRO A CA 1
ATOM 731 C C . PRO A 1 91 ? -8.855 -34.849 13.674 1.00 86.75 91 PRO A C 1
ATOM 733 O O . PRO A 1 91 ? -7.863 -35.190 14.318 1.00 86.75 91 PRO A O 1
ATOM 736 N N . ALA A 1 92 ? -9.682 -35.724 13.108 1.00 80.75 92 ALA A N 1
ATOM 737 C CA . ALA A 1 92 ? -9.621 -37.171 13.316 1.00 80.75 92 ALA A CA 1
ATOM 738 C C . ALA A 1 92 ? -8.404 -37.832 12.641 1.00 80.75 92 ALA A C 1
ATOM 740 O O . ALA A 1 92 ? -7.734 -38.687 13.219 1.00 80.75 92 ALA A O 1
ATOM 741 N N . GLU A 1 93 ? -8.076 -37.403 11.417 1.00 71.00 93 GLU A N 1
ATOM 742 C CA . GLU A 1 93 ? -7.003 -37.984 10.603 1.00 71.00 93 GLU A CA 1
ATOM 743 C C . GLU A 1 93 ? -5.953 -36.932 10.233 1.00 71.00 93 GLU A C 1
ATOM 745 O O . GLU A 1 93 ? -5.974 -36.332 9.160 1.00 71.00 93 GLU A O 1
ATOM 750 N N . THR A 1 94 ? -4.996 -36.699 11.130 1.00 64.44 94 THR A N 1
ATOM 751 C CA . THR A 1 94 ? -3.897 -35.746 10.883 1.00 64.44 94 THR A CA 1
ATOM 752 C C . THR A 1 94 ? -2.676 -36.382 10.217 1.00 64.44 94 THR A C 1
ATOM 754 O O . THR A 1 94 ? -1.837 -35.669 9.670 1.00 64.44 94 THR A O 1
ATOM 757 N N . SER A 1 95 ? -2.569 -37.716 10.223 1.00 60.38 95 SER A N 1
ATOM 758 C CA . SER A 1 95 ? -1.426 -38.462 9.674 1.00 60.38 95 SER A CA 1
ATOM 759 C C . SER A 1 95 ? -1.376 -38.495 8.146 1.00 60.38 95 SER A C 1
ATOM 761 O O . SER A 1 95 ? -0.310 -38.709 7.575 1.00 60.38 95 SER A O 1
ATOM 763 N N . SER A 1 96 ? -2.519 -38.313 7.484 1.00 57.16 96 SER A N 1
ATOM 764 C CA . SER A 1 96 ? -2.638 -38.233 6.023 1.00 57.16 96 SER A CA 1
ATOM 765 C C . SER A 1 96 ? -2.377 -36.820 5.484 1.00 57.16 96 SER A C 1
ATOM 767 O O . SER A 1 96 ? -2.197 -36.643 4.278 1.00 57.16 96 SER A O 1
ATOM 769 N N . LEU A 1 97 ? -2.324 -35.813 6.363 1.00 59.78 97 LEU A N 1
ATOM 770 C CA . LEU A 1 97 ? -2.088 -34.422 5.996 1.00 59.78 97 LEU A CA 1
ATOM 771 C C . LEU A 1 97 ? -0.585 -34.154 5.787 1.00 59.78 97 LEU A C 1
ATOM 773 O O . LEU A 1 97 ? 0.256 -34.713 6.496 1.00 59.78 97 LEU A O 1
ATOM 777 N N . PRO A 1 98 ? -0.208 -33.292 4.823 1.00 47.44 98 PRO A N 1
ATOM 778 C CA . PRO A 1 98 ? 1.193 -32.991 4.546 1.00 47.44 98 PRO A CA 1
ATOM 779 C C . PRO A 1 98 ? 1.895 -32.373 5.763 1.00 47.44 98 PRO A C 1
ATOM 781 O O . PRO A 1 98 ? 1.284 -31.691 6.587 1.00 47.44 98 PRO A O 1
ATOM 784 N N . ALA A 1 99 ? 3.209 -32.574 5.866 1.00 43.75 99 ALA A N 1
ATOM 785 C CA . ALA A 1 99 ? 4.005 -31.978 6.935 1.00 43.75 99 ALA A CA 1
ATOM 786 C C . ALA A 1 99 ? 3.868 -30.443 6.923 1.00 43.75 99 ALA A C 1
ATOM 788 O O . ALA A 1 99 ? 4.119 -29.799 5.906 1.00 43.75 99 ALA A O 1
ATOM 789 N N . GLY A 1 100 ? 3.464 -29.863 8.058 1.00 47.00 100 GLY A N 1
ATOM 790 C CA . GLY A 1 100 ? 3.189 -28.427 8.170 1.00 47.00 100 GLY A CA 1
ATOM 791 C C . GLY A 1 100 ? 1.781 -28.004 7.741 1.00 47.00 100 GLY A C 1
ATOM 792 O O . GLY A 1 100 ? 1.580 -26.815 7.508 1.00 47.00 100 GLY A O 1
ATOM 793 N N . TRP A 1 101 ? 0.829 -28.941 7.642 1.00 62.03 101 TRP A N 1
ATOM 794 C CA . TRP A 1 101 ? -0.579 -28.634 7.396 1.00 62.03 101 TRP A CA 1
ATOM 795 C C . TRP A 1 101 ? -1.136 -27.648 8.424 1.00 62.03 101 TRP A C 1
ATOM 797 O O . TRP A 1 101 ? -0.799 -27.678 9.613 1.00 62.03 101 TRP A O 1
ATOM 807 N N . GLU A 1 102 ? -2.019 -26.781 7.945 1.00 64.19 102 GLU A N 1
ATOM 808 C CA . GLU A 1 102 ? -2.762 -25.847 8.771 1.00 64.19 102 GLU A CA 1
ATOM 809 C C . GLU A 1 102 ? -4.160 -25.677 8.183 1.00 64.19 102 GLU A C 1
ATOM 811 O O . GLU A 1 102 ? -4.319 -25.551 6.968 1.00 64.19 102 GLU A O 1
ATOM 816 N N . VAL A 1 103 ? -5.168 -25.658 9.048 1.00 66.19 103 VAL A N 1
ATOM 817 C CA . VAL A 1 103 ? -6.563 -25.443 8.669 1.00 66.19 103 VAL A CA 1
ATOM 818 C C . VAL A 1 103 ? -7.113 -24.320 9.532 1.00 66.19 103 VAL A C 1
ATOM 820 O O . VAL A 1 103 ? -7.227 -24.458 10.748 1.00 66.19 103 VAL A O 1
ATOM 823 N N . ASN A 1 104 ? -7.440 -23.191 8.910 1.00 78.00 104 ASN A N 1
ATOM 824 C CA . ASN A 1 104 ? -8.164 -22.113 9.579 1.00 78.00 104 ASN A CA 1
ATOM 825 C C . ASN A 1 104 ? -9.653 -22.455 9.574 1.00 78.00 104 ASN A C 1
ATOM 827 O O . ASN A 1 104 ? -10.190 -22.846 8.537 1.00 78.00 104 ASN A O 1
ATOM 831 N N . VAL A 1 105 ? -10.309 -22.336 10.723 1.00 77.50 105 VAL A N 1
ATOM 832 C CA . VAL A 1 105 ? -11.683 -22.791 10.924 1.00 77.50 105 VAL A CA 1
ATOM 833 C C . VAL A 1 105 ? -12.455 -21.794 11.776 1.00 77.50 105 VAL A C 1
ATOM 835 O O . VAL A 1 105 ? -11.953 -21.321 12.793 1.00 77.50 105 VAL A O 1
ATOM 838 N N . ILE A 1 106 ? -13.697 -21.521 11.391 1.00 80.88 106 ILE A N 1
ATOM 839 C CA . ILE A 1 106 ? -14.683 -20.841 12.231 1.00 80.88 106 ILE A CA 1
ATOM 840 C C . ILE A 1 106 ? -15.629 -21.902 12.800 1.00 80.88 106 ILE A C 1
ATOM 842 O O . ILE A 1 106 ? -16.190 -22.699 12.049 1.00 80.88 106 ILE A O 1
ATOM 846 N N . LEU A 1 107 ? -15.782 -21.929 14.122 1.00 84.25 107 LEU A N 1
ATOM 847 C CA . LEU A 1 107 ? -16.547 -22.927 14.866 1.00 84.25 107 LEU A CA 1
ATOM 848 C C . LEU A 1 107 ? -17.760 -22.307 15.555 1.00 84.25 107 LEU A C 1
ATOM 850 O O . LEU A 1 107 ? -17.649 -21.272 16.215 1.00 84.25 107 LEU A O 1
ATOM 854 N N . ASN A 1 108 ? -18.890 -23.009 15.498 1.00 87.69 108 ASN A N 1
ATOM 855 C CA . ASN A 1 108 ? -20.052 -22.725 16.337 1.00 87.69 108 ASN A CA 1
ATOM 856 C C . ASN A 1 108 ? -20.412 -23.974 17.141 1.00 87.69 108 ASN A C 1
ATOM 858 O O . ASN A 1 108 ? -20.681 -25.021 16.559 1.00 87.69 108 ASN A O 1
ATOM 862 N N . PHE A 1 109 ? -20.458 -23.868 18.471 1.00 89.25 109 PHE A N 1
ATOM 863 C CA . PHE A 1 109 ? -20.878 -24.962 19.351 1.00 89.25 109 PHE A CA 1
ATOM 864 C C . PHE A 1 109 ? -22.287 -24.723 19.890 1.00 89.25 109 PHE A C 1
ATOM 866 O O . PHE A 1 109 ? -22.626 -23.615 20.314 1.00 89.25 109 PHE A O 1
ATOM 873 N N . PHE A 1 110 ? -23.085 -25.788 19.933 1.00 90.12 110 PHE A N 1
ATOM 874 C CA . PHE A 1 110 ? -24.490 -25.753 20.316 1.00 90.12 110 PHE A CA 1
ATOM 875 C C . PHE A 1 110 ? -24.825 -26.798 21.376 1.00 90.12 110 PHE A C 1
ATOM 877 O O . PHE A 1 110 ? -24.267 -27.896 21.398 1.00 90.12 110 PHE A O 1
ATOM 884 N N . ILE A 1 111 ? -25.810 -26.473 22.211 1.00 91.81 111 ILE A N 1
ATOM 885 C CA . ILE A 1 111 ? -26.490 -27.419 23.094 1.00 91.81 111 ILE A CA 1
ATOM 886 C C . ILE A 1 111 ? -27.997 -27.355 22.862 1.00 91.81 111 ILE A C 1
ATOM 888 O O . ILE A 1 111 ? -28.575 -26.276 22.700 1.00 91.81 111 ILE A O 1
ATOM 892 N N . PHE A 1 112 ? -28.643 -28.515 22.813 1.00 92.06 112 PHE A N 1
ATOM 893 C CA . PHE A 1 112 ? -30.085 -28.599 22.636 1.00 92.06 112 PHE A CA 1
ATOM 894 C C . PHE A 1 112 ? -30.818 -28.432 23.967 1.00 92.06 112 PHE A C 1
ATOM 896 O O . PHE A 1 112 ? -30.472 -29.052 24.971 1.00 92.06 112 PHE A O 1
ATOM 903 N N . ASN A 1 113 ? -31.861 -27.610 23.962 1.00 91.81 113 ASN A N 1
ATOM 904 C CA . ASN A 1 113 ? -32.778 -27.450 25.076 1.00 91.81 113 ASN A CA 1
ATOM 905 C C . ASN A 1 113 ? -34.088 -28.182 24.766 1.00 91.81 113 ASN A C 1
ATOM 907 O O . ASN A 1 113 ? -34.861 -27.749 23.909 1.00 91.81 113 ASN A O 1
ATOM 911 N N . HIS A 1 114 ? -34.342 -29.269 25.486 1.00 90.44 114 HIS A N 1
ATOM 912 C CA . HIS A 1 114 ? -35.477 -30.165 25.289 1.00 90.44 114 HIS A CA 1
ATOM 913 C C . HIS A 1 114 ? -36.822 -29.525 25.657 1.00 90.44 114 HIS A C 1
ATOM 915 O O . HIS A 1 114 ? -37.820 -29.796 24.996 1.00 90.44 114 HIS A O 1
ATOM 921 N N . LEU A 1 115 ? -36.854 -28.640 26.661 1.00 89.62 115 LEU A N 1
ATOM 922 C CA . LEU A 1 115 ? -38.083 -27.946 27.072 1.00 89.62 115 LEU A CA 1
ATOM 923 C C . LEU A 1 115 ? -38.496 -26.868 26.066 1.00 89.62 115 LEU A C 1
ATOM 925 O O . LEU A 1 115 ? -39.680 -26.634 25.840 1.00 89.62 115 LEU A O 1
ATOM 929 N N . ARG A 1 116 ? -37.509 -26.193 25.464 1.00 87.19 116 ARG A N 1
ATOM 930 C CA . ARG A 1 116 ? -37.730 -25.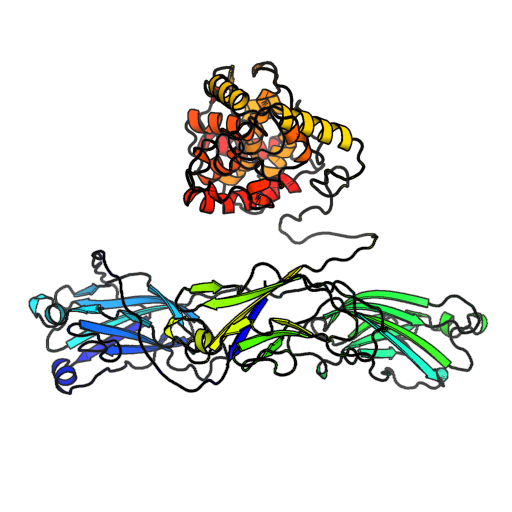106 24.498 1.00 87.19 116 ARG A CA 1
ATOM 931 C C . ARG A 1 116 ? -37.735 -25.573 23.047 1.00 87.19 116 ARG A C 1
ATOM 933 O O . ARG A 1 116 ? -38.112 -24.784 22.185 1.00 87.19 116 ARG A O 1
ATOM 940 N N . ASN A 1 117 ? -37.302 -26.806 22.785 1.00 87.44 117 ASN A N 1
ATOM 941 C CA . ASN A 1 117 ? -37.110 -27.375 21.452 1.00 87.44 117 ASN A CA 1
ATOM 942 C C . ASN A 1 117 ? -36.230 -26.484 20.548 1.00 87.44 117 ASN A C 1
ATOM 944 O O . ASN A 1 117 ? -36.595 -26.163 19.417 1.00 87.44 117 ASN A O 1
ATOM 948 N N . LYS A 1 118 ? -35.096 -26.011 21.086 1.00 91.12 118 LYS A N 1
ATOM 949 C CA . LYS A 1 118 ? -34.172 -25.082 20.408 1.00 91.12 118 LYS A CA 1
ATOM 950 C C . LYS A 1 118 ? -32.714 -25.395 20.717 1.00 91.12 118 LYS A C 1
ATOM 952 O O . LYS A 1 118 ? -32.395 -25.860 21.807 1.00 91.12 118 LYS A O 1
ATOM 957 N N . TYR A 1 119 ? -31.835 -25.050 19.784 1.00 86.62 119 TYR A N 1
ATOM 958 C CA . TYR A 1 119 ? -30.384 -25.096 19.942 1.00 86.62 119 TYR A CA 1
ATOM 959 C C . TYR A 1 119 ? -29.861 -23.736 20.389 1.00 86.62 119 TYR A C 1
ATOM 961 O O . TYR A 1 119 ? -30.198 -22.718 19.783 1.00 86.62 119 TYR A O 1
ATOM 969 N N . PHE A 1 120 ? -29.036 -23.720 21.428 1.00 86.38 120 PHE A N 1
ATOM 970 C CA . PHE A 1 120 ? -28.425 -22.512 21.975 1.00 86.38 120 PHE A CA 1
ATOM 971 C C . PHE A 1 120 ? -26.913 -22.543 21.769 1.00 86.38 120 PHE A C 1
ATOM 973 O O . PHE A 1 120 ? -26.280 -23.560 22.055 1.00 86.38 120 PHE A O 1
ATOM 980 N N . SER A 1 121 ? -26.350 -21.429 21.302 1.00 81.94 121 SER A N 1
ATOM 981 C CA . SER A 1 121 ? -24.908 -21.179 21.255 1.00 81.94 121 SER A CA 1
ATOM 982 C C . SER A 1 121 ? -24.511 -20.141 22.304 1.00 81.94 121 SER A C 1
ATOM 984 O O . SER A 1 121 ? -25.288 -19.261 22.679 1.00 81.94 121 SER A O 1
ATOM 986 N N . ILE A 1 122 ? -23.286 -20.277 22.805 1.00 65.69 122 ILE A N 1
ATOM 987 C CA . ILE A 1 122 ? -22.717 -19.407 23.849 1.00 65.69 122 ILE A CA 1
ATOM 988 C C . ILE A 1 122 ? -21.850 -18.315 23.221 1.00 65.69 122 ILE A C 1
ATOM 990 O O . ILE A 1 122 ? -21.722 -17.222 23.766 1.00 65.69 122 ILE A O 1
ATOM 994 N N . LYS A 1 123 ? -21.287 -18.607 22.045 1.00 66.69 123 LYS A N 1
ATOM 995 C CA . LYS A 1 123 ? -20.522 -17.691 21.208 1.00 66.69 123 LYS A CA 1
ATOM 996 C C . LYS A 1 123 ? -20.600 -18.182 19.762 1.00 66.69 123 LYS A C 1
ATOM 998 O O . LYS A 1 123 ? -20.250 -19.332 19.503 1.00 66.69 123 LYS A O 1
ATOM 1003 N N . ASP A 1 124 ? -21.053 -17.316 18.861 1.00 60.59 124 ASP A N 1
ATOM 1004 C CA . ASP A 1 124 ? -21.016 -17.556 17.416 1.00 60.59 124 ASP A CA 1
ATOM 1005 C C . ASP A 1 124 ? -19.675 -17.049 16.857 1.00 60.59 124 ASP A C 1
ATOM 1007 O O . ASP A 1 124 ? -19.148 -16.037 17.327 1.00 60.59 124 ASP A O 1
ATOM 1011 N N . GLY A 1 125 ? -19.118 -17.746 15.867 1.00 58.69 125 GLY A N 1
ATOM 1012 C CA . GLY A 1 125 ? -17.932 -17.318 15.129 1.00 58.69 125 GLY A CA 1
ATOM 1013 C C . GLY A 1 125 ? -16.606 -17.533 15.862 1.00 58.69 125 GLY A C 1
ATOM 1014 O O . GLY A 1 125 ? -15.757 -16.646 15.860 1.00 58.69 125 GLY A O 1
ATOM 1015 N N . TRP A 1 126 ? -16.402 -18.672 16.535 1.00 71.31 126 TRP A N 1
ATOM 1016 C CA . TRP A 1 126 ? -15.109 -18.964 17.163 1.00 71.31 126 TRP A CA 1
ATOM 1017 C C . TRP A 1 126 ? -14.045 -19.265 16.104 1.00 71.31 126 TRP A C 1
ATOM 1019 O O . TRP A 1 126 ? -14.000 -20.361 15.554 1.00 71.31 126 TRP A O 1
ATOM 1029 N N . GLU A 1 127 ? -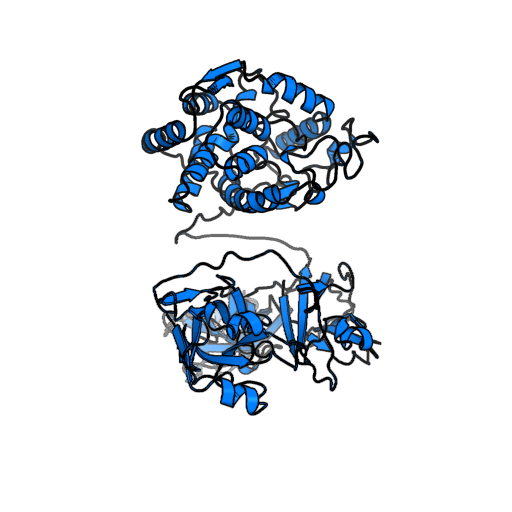13.163 -18.310 15.836 1.00 74.19 127 GLU A N 1
ATOM 1030 C CA . GLU A 1 127 ? -12.045 -18.502 14.912 1.00 74.19 127 GLU A CA 1
ATOM 1031 C C . GLU A 1 127 ? -10.896 -19.264 15.588 1.00 74.19 127 GLU A C 1
ATOM 1033 O O . GLU A 1 127 ? -10.452 -18.918 16.685 1.00 74.19 127 GLU A O 1
ATOM 1038 N N . THR A 1 128 ? -10.399 -20.315 14.938 1.00 71.06 128 THR A N 1
ATOM 1039 C CA . THR A 1 128 ? -9.224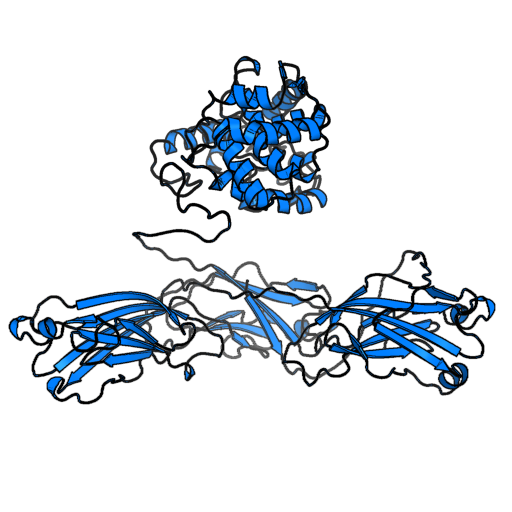 -21.069 15.382 1.00 71.06 128 THR A CA 1
ATOM 1040 C C . THR A 1 128 ? -8.412 -21.588 14.197 1.00 71.06 128 THR A C 1
ATOM 1042 O O . THR A 1 128 ? -8.920 -21.759 13.090 1.00 71.06 128 THR A O 1
ATOM 1045 N N . ARG A 1 129 ? -7.128 -21.859 14.430 1.00 73.94 129 ARG A N 1
ATOM 1046 C CA . ARG A 1 129 ? -6.207 -22.434 13.446 1.00 73.94 129 ARG A CA 1
ATOM 1047 C C . ARG A 1 129 ? -5.711 -23.776 13.952 1.00 73.94 129 ARG A C 1
ATOM 1049 O O . ARG A 1 129 ? -4.927 -23.823 14.899 1.00 73.94 129 ARG A O 1
ATOM 1056 N N . TYR A 1 130 ? -6.148 -24.846 13.304 1.00 69.94 130 TYR A N 1
ATOM 1057 C CA . TYR A 1 130 ? -5.659 -26.193 13.550 1.00 69.94 130 TYR A CA 1
ATOM 1058 C C . TYR A 1 130 ? -4.344 -26.416 12.822 1.00 69.94 130 TYR A C 1
ATOM 1060 O O . TYR A 1 130 ? -4.180 -26.011 11.674 1.00 69.94 130 TYR A O 1
ATOM 1068 N N . HIS A 1 131 ? -3.404 -27.057 13.498 1.00 71.00 131 HIS A N 1
ATOM 1069 C CA . HIS A 1 131 ? -2.135 -27.513 12.939 1.00 71.00 131 HIS A CA 1
ATOM 1070 C C . HIS A 1 131 ? -1.573 -28.606 13.844 1.00 71.00 131 HIS A C 1
ATOM 1072 O O . HIS A 1 131 ? -2.129 -28.870 14.909 1.00 71.00 131 HIS A O 1
ATOM 1078 N N . ALA A 1 132 ? -0.433 -29.192 13.481 1.00 57.31 132 ALA A N 1
ATOM 1079 C CA . ALA A 1 132 ? 0.190 -30.281 14.244 1.00 57.31 132 ALA A CA 1
ATOM 1080 C C . ALA A 1 132 ? 0.409 -30.001 15.752 1.00 57.31 132 ALA A C 1
ATOM 1082 O O . ALA A 1 132 ? 0.545 -30.947 16.516 1.00 57.31 132 ALA A O 1
ATOM 1083 N N . MET A 1 133 ? 0.421 -28.730 16.180 1.00 49.34 133 MET A N 1
ATOM 1084 C CA . MET A 1 133 ? 0.613 -28.326 17.587 1.00 49.34 133 MET A CA 1
ATOM 1085 C C . MET A 1 133 ? -0.657 -27.766 18.243 1.00 49.34 133 MET A C 1
ATOM 1087 O O . MET A 1 133 ? -0.688 -27.539 19.445 1.00 49.34 133 MET A O 1
ATOM 1091 N N . ASN A 1 134 ? -1.706 -27.515 17.461 1.00 62.59 134 ASN A N 1
ATOM 1092 C CA . ASN A 1 134 ? -3.013 -27.104 17.959 1.00 62.59 134 ASN A CA 1
ATOM 1093 C C . ASN A 1 134 ? -4.052 -28.042 17.351 1.00 62.59 134 ASN A C 1
ATOM 1095 O O . ASN A 1 134 ? -4.777 -27.676 16.425 1.00 62.59 134 ASN A O 1
ATOM 1099 N N . THR A 1 135 ? -4.059 -29.288 17.823 1.00 74.56 135 THR A N 1
ATOM 1100 C CA . THR A 1 135 ? -4.973 -30.317 17.319 1.00 74.56 135 THR A CA 1
ATOM 1101 C C . THR A 1 135 ? -6.331 -30.267 18.001 1.00 74.56 135 THR A C 1
ATOM 1103 O O . THR A 1 135 ? -7.247 -30.905 17.522 1.00 74.56 135 THR A O 1
ATOM 1106 N N . MET A 1 136 ? -6.520 -29.484 19.067 1.00 81.25 136 MET A N 1
ATOM 1107 C CA . MET A 1 136 ? -7.778 -29.469 19.816 1.00 81.25 136 MET A CA 1
ATOM 1108 C C . MET A 1 136 ? -8.139 -28.052 20.274 1.00 81.25 136 MET A C 1
ATOM 1110 O O . MET A 1 136 ? -7.420 -27.430 21.055 1.00 81.25 136 MET A O 1
ATOM 1114 N N . SER A 1 137 ? -9.282 -27.543 19.814 1.00 85.38 137 SER A N 1
ATOM 1115 C CA . SER A 1 137 ? -9.785 -26.195 20.125 1.00 85.38 137 SER A CA 1
ATOM 1116 C C . SER A 1 137 ? -11.257 -26.237 20.526 1.00 85.38 137 SER A C 1
ATOM 1118 O O . SER A 1 137 ? -12.009 -27.074 20.038 1.00 85.38 137 SER A O 1
ATOM 1120 N N . GLY A 1 138 ? -11.684 -25.357 21.434 1.00 86.75 138 GLY A N 1
ATOM 1121 C CA . GLY A 1 138 ? -13.049 -25.387 21.955 1.00 86.75 138 GLY A CA 1
ATOM 1122 C C . GLY A 1 138 ? -13.314 -24.441 23.119 1.00 86.75 138 GLY A C 1
ATOM 1123 O O . GLY A 1 138 ? -12.513 -23.554 23.412 1.00 86.75 138 GLY A O 1
ATOM 1124 N N . ILE A 1 139 ? -14.447 -24.645 23.790 1.00 85.62 139 ILE A N 1
ATOM 1125 C CA . ILE A 1 139 ? -14.923 -23.808 24.892 1.00 85.62 139 ILE A CA 1
ATOM 1126 C C . ILE A 1 139 ? -14.768 -24.582 26.204 1.00 85.62 139 ILE A C 1
ATOM 1128 O O . ILE A 1 139 ? -15.507 -25.523 26.497 1.00 85.62 139 ILE A O 1
ATOM 1132 N N . ALA A 1 140 ? -13.797 -24.150 27.011 1.00 85.19 140 ALA A N 1
ATOM 1133 C CA . ALA A 1 140 ? -13.459 -24.755 28.298 1.00 85.19 140 ALA A CA 1
ATOM 1134 C C . ALA A 1 140 ? -14.621 -24.715 29.304 1.00 85.19 140 ALA A C 1
ATOM 1136 O O . ALA A 1 140 ? -14.929 -25.713 29.951 1.00 85.19 140 ALA A O 1
ATOM 1137 N N . LYS A 1 141 ? -15.306 -23.575 29.391 1.00 87.38 141 LYS A N 1
ATOM 1138 C CA . LYS A 1 141 ? -16.479 -23.362 30.244 1.00 87.38 141 LYS A CA 1
ATOM 1139 C C . LYS A 1 141 ? -17.706 -23.213 29.365 1.00 87.38 141 LYS A C 1
ATOM 1141 O O . LYS A 1 141 ? -18.204 -22.105 29.194 1.00 87.38 141 LYS A O 1
ATOM 1146 N N . PHE A 1 142 ? -18.118 -24.312 28.735 1.00 88.38 142 PHE A N 1
ATOM 1147 C CA . PHE A 1 142 ? -19.261 -24.292 27.834 1.00 88.38 142 PHE A CA 1
ATOM 1148 C C . PHE A 1 142 ? -20.529 -24.076 28.655 1.00 88.38 142 PHE A C 1
ATOM 1150 O O . PHE A 1 142 ? -21.025 -22.963 28.703 1.00 88.38 142 PHE A O 1
ATOM 1157 N N . ILE A 1 143 ? -21.001 -25.061 29.413 1.00 88.75 143 ILE A N 1
ATOM 1158 C CA . ILE A 1 143 ? -22.170 -24.876 30.285 1.00 88.75 143 ILE A CA 1
ATOM 1159 C C . ILE A 1 143 ? -21.841 -25.263 31.723 1.00 88.75 143 ILE A C 1
ATOM 1161 O O . ILE A 1 143 ? -21.232 -26.300 31.968 1.00 88.75 143 ILE A O 1
ATOM 1165 N N . ASP A 1 144 ? -22.229 -24.420 32.678 1.00 89.38 144 ASP A N 1
ATOM 1166 C CA . ASP A 1 144 ? -22.110 -24.712 34.109 1.00 89.38 144 ASP A CA 1
ATOM 1167 C C . ASP A 1 144 ? -22.909 -25.977 34.470 1.00 89.38 144 ASP A C 1
ATOM 1169 O O . ASP A 1 144 ? -24.035 -26.169 34.003 1.00 89.38 144 ASP A O 1
ATOM 1173 N N . LEU A 1 145 ? -22.340 -26.850 35.306 1.00 89.25 145 LEU A N 1
ATOM 1174 C CA . LEU A 1 145 ? -22.950 -28.145 35.616 1.00 89.25 145 LEU A CA 1
ATOM 1175 C C . LEU A 1 145 ? -24.237 -28.032 36.416 1.00 89.25 145 LEU A C 1
ATOM 1177 O O . LEU A 1 145 ? -25.129 -28.864 36.234 1.00 89.25 145 LEU A O 1
ATOM 1181 N N . LYS A 1 146 ? -24.358 -27.019 37.279 1.00 89.19 146 LYS A N 1
ATOM 1182 C CA . LYS A 1 146 ? -25.591 -26.788 38.041 1.00 89.19 146 LYS A CA 1
ATOM 1183 C C . LYS A 1 146 ? -26.714 -26.391 37.093 1.00 89.19 146 LYS A C 1
ATOM 1185 O O . LYS A 1 146 ? -27.825 -26.890 37.219 1.00 89.19 146 LYS A O 1
ATOM 1190 N N . THR A 1 147 ? -26.400 -25.549 36.113 1.00 90.56 147 THR A N 1
ATOM 1191 C CA . THR A 1 147 ? -27.323 -25.131 35.055 1.00 90.56 147 THR A CA 1
ATOM 1192 C C . THR A 1 147 ? -27.681 -26.298 34.141 1.00 90.56 147 THR A C 1
ATOM 1194 O O . THR A 1 147 ? -28.852 -26.524 33.862 1.00 90.56 147 THR A O 1
ATOM 1197 N N . PHE A 1 148 ? -26.697 -27.078 33.695 1.00 90.56 148 PHE A N 1
ATOM 1198 C CA . PHE A 1 148 ? -26.922 -28.225 32.818 1.00 90.56 148 PHE A CA 1
ATOM 1199 C C . PHE A 1 148 ? -27.781 -29.314 33.479 1.00 90.56 148 PHE A C 1
ATOM 1201 O O . PHE A 1 148 ? -28.700 -29.834 32.850 1.00 90.56 148 PHE A O 1
ATOM 1208 N N . SER A 1 149 ? -27.501 -29.629 34.747 1.00 88.38 149 SER A N 1
ATOM 1209 C CA . SER A 1 149 ? -28.156 -30.722 35.480 1.00 88.38 149 SER A CA 1
ATOM 1210 C C . SER A 1 149 ? -29.501 -30.325 36.092 1.00 88.38 149 SER A C 1
ATOM 1212 O O . SER A 1 149 ? -30.225 -31.195 36.568 1.00 88.38 149 SER A O 1
ATOM 1214 N N . ASN A 1 150 ? -29.839 -29.031 36.118 1.00 89.62 150 ASN A N 1
ATOM 1215 C CA . ASN A 1 150 ? -31.132 -28.565 36.607 1.00 89.62 150 ASN A CA 1
ATOM 1216 C C . ASN A 1 150 ? -32.240 -28.968 35.610 1.00 89.62 150 ASN A C 1
ATOM 1218 O O . ASN A 1 150 ? -32.245 -28.448 34.487 1.00 89.62 150 ASN A O 1
ATOM 1222 N N . PRO A 1 151 ? -33.218 -29.810 36.005 1.00 87.06 151 PRO A N 1
ATOM 1223 C CA . PRO A 1 151 ? -34.308 -30.226 35.122 1.00 87.06 151 PRO A CA 1
ATOM 1224 C C . PRO A 1 151 ? -35.098 -29.051 34.528 1.00 87.06 151 PRO A C 1
ATOM 1226 O O . PRO A 1 151 ? -35.535 -29.122 33.383 1.00 87.06 151 PRO A O 1
ATOM 1229 N N . GLU A 1 152 ? -35.225 -27.938 35.258 1.00 88.50 152 GLU A N 1
ATOM 1230 C CA . GLU A 1 152 ? -35.926 -26.732 34.790 1.00 88.50 152 GLU A CA 1
ATOM 1231 C C . GLU A 1 152 ? -35.170 -25.989 33.678 1.00 88.50 152 GLU A C 1
ATOM 1233 O O . GLU A 1 152 ? -35.762 -25.220 32.919 1.00 88.50 152 GLU A O 1
ATOM 1238 N N . SER A 1 153 ? -33.858 -26.212 33.557 1.00 86.69 153 SER A N 1
ATOM 1239 C CA . SER A 1 153 ? -33.038 -25.591 32.511 1.00 86.69 153 SER A CA 1
ATOM 1240 C C . SER A 1 153 ? -33.174 -26.306 31.167 1.00 86.69 153 SER A C 1
ATOM 1242 O O . SER A 1 153 ? -32.930 -25.691 30.132 1.00 86.69 153 SER A O 1
ATOM 1244 N N . GLY A 1 154 ? -33.609 -27.571 31.158 1.00 89.06 154 GLY A N 1
ATOM 1245 C CA . GLY A 1 154 ? -33.998 -28.308 29.953 1.00 89.06 154 GLY A CA 1
ATOM 1246 C C . GLY A 1 154 ? -32.860 -28.833 29.072 1.00 89.06 154 GLY A C 1
ATOM 1247 O O . GLY A 1 154 ? -33.139 -29.299 27.971 1.00 89.06 154 GLY A O 1
ATOM 1248 N N . TYR A 1 155 ? -31.600 -28.759 29.507 1.00 90.62 155 TYR A N 1
ATOM 1249 C CA . TYR A 1 155 ? -30.441 -29.254 28.741 1.00 90.62 155 TYR A CA 1
ATOM 1250 C C . TYR A 1 155 ? -30.144 -30.745 28.960 1.00 90.62 155 TYR A C 1
ATOM 1252 O O . TYR A 1 155 ? -29.564 -31.389 28.086 1.00 90.62 155 TYR A O 1
ATOM 1260 N N . LEU A 1 156 ? -30.574 -31.288 30.100 1.00 91.38 156 LEU A N 1
ATOM 1261 C CA . LEU A 1 156 ? -30.560 -32.711 30.418 1.00 91.38 156 LEU A CA 1
ATOM 1262 C C . LEU A 1 156 ? -31.993 -33.138 30.758 1.00 91.38 156 LEU A C 1
ATOM 1264 O O . LEU A 1 156 ? -32.549 -32.697 31.762 1.00 91.38 156 LEU A O 1
ATOM 1268 N N . LEU A 1 157 ? -32.600 -33.971 29.912 1.00 90.00 157 LEU A N 1
ATOM 1269 C CA . LEU A 1 157 ? -33.955 -34.498 30.110 1.00 90.00 157 LEU A CA 1
ATOM 1270 C C . LEU A 1 157 ? -33.940 -36.011 29.895 1.00 90.00 157 LEU A C 1
ATOM 1272 O O . LEU A 1 157 ? -33.345 -36.477 28.928 1.00 90.00 157 LEU A O 1
ATOM 1276 N N . ASP A 1 158 ? -34.564 -36.775 30.795 1.00 87.00 158 ASP A N 1
ATOM 1277 C CA . ASP A 1 158 ? -34.543 -38.249 30.777 1.00 87.00 158 ASP A CA 1
ATOM 1278 C C . ASP A 1 158 ? -33.120 -38.818 30.645 1.00 87.00 158 ASP A C 1
ATOM 1280 O O . ASP A 1 158 ? -32.838 -39.715 29.845 1.00 87.00 158 ASP A O 1
ATOM 1284 N N . ASP A 1 159 ? -32.191 -38.216 31.394 1.00 87.31 159 ASP A N 1
ATOM 1285 C CA . ASP A 1 159 ? -30.760 -38.532 31.378 1.00 87.31 159 ASP A CA 1
ATOM 1286 C C . ASP A 1 159 ? -30.123 -38.476 29.971 1.00 87.31 159 ASP A C 1
ATOM 1288 O O . ASP A 1 159 ? -29.150 -39.167 29.667 1.00 87.31 159 ASP A O 1
ATOM 1292 N N . THR A 1 160 ? -30.708 -37.667 29.084 1.00 89.25 160 THR A N 1
ATOM 1293 C CA . THR A 1 160 ? -30.317 -37.509 27.684 1.00 89.25 160 THR A CA 1
ATOM 1294 C C . THR A 1 160 ? -29.995 -36.046 27.389 1.00 89.25 160 THR A C 1
ATOM 1296 O O . THR A 1 160 ? -30.730 -35.146 27.794 1.00 89.25 160 THR A O 1
ATOM 1299 N N . CYS A 1 161 ? -28.912 -35.806 26.652 1.00 91.75 161 CYS A N 1
ATOM 1300 C CA . CYS A 1 161 ? -28.530 -34.479 26.167 1.00 91.75 161 CYS A CA 1
ATOM 1301 C C . CYS A 1 161 ? -28.004 -34.546 24.725 1.00 91.75 161 CYS A C 1
ATOM 1303 O O . CYS A 1 161 ? -27.647 -35.618 24.224 1.00 91.75 161 CYS A O 1
ATOM 1305 N N . VAL A 1 162 ? -27.987 -33.402 24.034 1.00 91.94 162 VAL A N 1
ATOM 1306 C CA . VAL A 1 162 ? -27.508 -33.300 22.647 1.00 91.94 162 VAL A CA 1
ATOM 1307 C C . VAL A 1 162 ? -26.609 -32.077 22.483 1.00 91.94 162 VAL A C 1
ATOM 1309 O O . VAL A 1 162 ? -27.033 -30.948 22.737 1.00 91.94 162 VAL A O 1
ATOM 1312 N N . PHE A 1 163 ? -25.390 -32.314 22.009 1.00 92.69 163 PHE A N 1
ATOM 1313 C CA . PHE A 1 163 ? -24.433 -31.293 21.593 1.00 92.69 163 PHE A CA 1
ATOM 1314 C C . PHE A 1 163 ? -24.403 -31.200 20.072 1.00 92.69 163 PHE A C 1
ATOM 1316 O O . PHE A 1 163 ? -24.727 -32.164 19.383 1.00 92.69 163 PHE A O 1
ATOM 1323 N N . GLY A 1 164 ? -23.998 -30.060 19.531 1.00 89.38 164 GLY A N 1
ATOM 1324 C CA . GLY A 1 164 ? -23.765 -29.945 18.101 1.00 89.38 164 GLY A CA 1
ATOM 1325 C C . GLY A 1 164 ? -22.699 -28.933 17.752 1.00 89.38 164 GLY A C 1
ATOM 1326 O O . GLY A 1 164 ? -22.315 -28.105 18.580 1.00 89.38 164 GLY A O 1
ATOM 1327 N N . VAL A 1 165 ? -22.212 -29.025 16.523 1.00 90.12 165 VAL A N 1
ATOM 1328 C CA . VAL A 1 165 ? -21.105 -28.211 16.031 1.00 90.12 165 VAL A CA 1
ATOM 1329 C C . VAL A 1 165 ? -21.309 -27.857 14.562 1.00 90.12 165 VAL A C 1
ATOM 1331 O O . VAL A 1 165 ? -21.860 -28.652 13.800 1.00 90.12 165 VAL A O 1
ATOM 1334 N N . GLU A 1 166 ? -20.885 -26.650 14.194 1.00 90.00 166 GLU A N 1
ATOM 1335 C CA . GLU A 1 166 ? -20.694 -26.229 12.805 1.00 90.00 166 GLU A CA 1
ATOM 1336 C C . GLU A 1 166 ? -19.233 -25.839 12.578 1.00 90.00 166 GLU A C 1
ATOM 1338 O O . GLU A 1 166 ? -18.619 -25.207 13.446 1.00 90.00 166 GLU A O 1
ATOM 1343 N N . VAL A 1 167 ? -18.690 -26.221 11.424 1.00 88.50 167 VAL A N 1
ATOM 1344 C CA . VAL A 1 167 ? -17.270 -26.139 11.080 1.00 88.50 167 VAL A CA 1
ATOM 1345 C C . VAL A 1 167 ? -17.110 -25.492 9.703 1.00 88.50 167 VAL A C 1
ATOM 1347 O O . VAL A 1 167 ? -17.319 -26.120 8.667 1.00 88.50 167 VAL A O 1
ATOM 1350 N N . PHE A 1 168 ? -16.666 -24.236 9.673 1.00 80.56 168 PHE A N 1
ATOM 1351 C CA . PHE A 1 168 ? -16.404 -23.506 8.431 1.00 80.56 168 PHE A CA 1
ATOM 1352 C C . PHE A 1 168 ? -14.902 -23.413 8.173 1.00 80.56 168 PHE A C 1
ATOM 1354 O O . PHE A 1 168 ? -14.200 -22.640 8.822 1.00 80.56 168 PHE A O 1
ATOM 1361 N N . VAL A 1 169 ? -14.393 -24.179 7.207 1.00 80.06 169 VAL A N 1
ATOM 1362 C CA . VAL A 1 169 ? -12.975 -24.125 6.819 1.00 80.06 169 VAL A CA 1
ATOM 1363 C C . VAL A 1 169 ? -12.699 -22.906 5.935 1.00 80.06 169 VAL A C 1
ATOM 1365 O O . VAL A 1 169 ? -13.252 -22.770 4.842 1.00 80.06 169 VAL A O 1
ATOM 1368 N N . VAL A 1 170 ? -11.787 -22.045 6.382 1.00 66.62 170 VAL A N 1
ATOM 1369 C CA . VAL A 1 170 ? -11.332 -20.851 5.662 1.00 66.62 170 VAL A CA 1
ATOM 1370 C C . VAL A 1 170 ? -10.202 -21.242 4.707 1.00 66.62 170 VAL A C 1
ATOM 1372 O O . VAL A 1 170 ? -9.081 -21.548 5.121 1.00 66.62 170 VAL A O 1
ATOM 1375 N N . LYS A 1 171 ? -10.487 -21.248 3.400 1.00 48.47 171 LYS A N 1
ATOM 1376 C CA . LYS A 1 171 ? -9.490 -21.538 2.358 1.00 48.47 171 LYS A CA 1
ATOM 1377 C C . LYS A 1 171 ? -8.616 -20.305 2.103 1.00 48.47 171 LYS A C 1
ATOM 1379 O O . LYS A 1 171 ? -9.050 -19.371 1.438 1.00 48.47 171 LYS A O 1
ATOM 1384 N N . ASN A 1 172 ? -7.365 -20.329 2.564 1.00 39.44 172 ASN A N 1
ATOM 1385 C CA . ASN A 1 172 ? -6.372 -19.323 2.180 1.00 39.44 172 ASN A CA 1
ATOM 1386 C C . ASN A 1 172 ? -5.870 -19.600 0.753 1.00 39.44 172 ASN A C 1
ATOM 1388 O O . ASN A 1 172 ? -5.047 -20.486 0.535 1.00 39.44 172 ASN A O 1
ATOM 1392 N N . THR A 1 173 ? -6.334 -18.832 -0.230 1.00 27.30 173 THR A N 1
ATOM 1393 C CA . THR A 1 173 ? -5.843 -18.864 -1.621 1.00 27.30 173 THR A CA 1
ATOM 1394 C C . THR A 1 173 ? -4.689 -17.883 -1.867 1.00 27.30 173 THR A C 1
ATOM 1396 O O . THR A 1 173 ? -4.646 -17.228 -2.904 1.00 27.30 173 THR A O 1
ATOM 1399 N N . LEU A 1 174 ? -3.728 -17.776 -0.943 1.00 27.16 174 LEU A N 1
ATOM 1400 C CA . LEU A 1 174 ? -2.492 -17.015 -1.166 1.00 27.16 174 LEU A CA 1
ATOM 1401 C C . LEU A 1 174 ? -1.362 -17.974 -1.561 1.00 27.16 174 LEU A C 1
ATOM 1403 O O . LEU A 1 174 ? -0.797 -18.681 -0.731 1.00 27.16 174 LEU A O 1
ATOM 1407 N N . LYS A 1 175 ? -1.048 -18.017 -2.860 1.00 26.06 175 LYS A N 1
ATOM 1408 C CA . LYS A 1 175 ? 0.211 -18.576 -3.372 1.00 26.06 175 LYS A CA 1
ATOM 1409 C C . LYS A 1 175 ? 1.222 -17.437 -3.449 1.00 26.06 175 LYS A C 1
ATOM 1411 O O . LYS A 1 175 ? 1.223 -16.712 -4.438 1.00 26.06 175 LYS A O 1
ATOM 1416 N N . GLU A 1 176 ? 2.087 -17.294 -2.454 1.00 26.66 176 GLU A N 1
ATOM 1417 C CA . GLU A 1 176 ? 3.170 -16.307 -2.503 1.00 26.66 176 GLU A CA 1
ATOM 1418 C C . GLU A 1 176 ? 4.523 -16.999 -2.701 1.00 26.66 176 GLU A C 1
ATOM 1420 O O . GLU A 1 176 ? 4.914 -17.882 -1.942 1.00 26.66 176 GLU A O 1
ATOM 1425 N N . GLY A 1 177 ? 5.218 -16.621 -3.776 1.00 29.03 177 GLY A N 1
ATOM 1426 C CA . GLY A 1 177 ? 6.627 -16.930 -4.009 1.00 29.03 177 GLY A CA 1
ATOM 1427 C C . GLY A 1 177 ? 7.456 -15.666 -3.808 1.00 29.03 177 GLY A C 1
ATOM 1428 O O . GLY A 1 177 ? 7.004 -14.579 -4.158 1.00 29.03 177 GLY A O 1
ATOM 1429 N N . CYS A 1 178 ? 8.660 -15.803 -3.255 1.00 34.19 178 CYS A N 1
ATOM 1430 C CA . CYS A 1 178 ? 9.574 -14.690 -3.017 1.00 34.19 178 CYS A CA 1
ATOM 1431 C C . CYS A 1 178 ? 10.759 -14.766 -3.990 1.00 34.19 178 CYS A C 1
ATOM 1433 O O . CYS A 1 178 ? 11.336 -15.834 -4.191 1.00 34.19 178 CYS A O 1
ATOM 1435 N N . LEU A 1 179 ? 11.086 -13.637 -4.614 1.00 31.20 179 LEU A N 1
ATOM 1436 C CA . LEU A 1 179 ? 12.248 -13.450 -5.476 1.00 31.20 179 LEU A CA 1
ATOM 1437 C C . LEU A 1 179 ? 13.147 -12.426 -4.785 1.00 31.20 179 LEU A C 1
ATOM 1439 O O . LEU A 1 179 ? 12.690 -11.320 -4.497 1.00 31.20 179 LEU A O 1
ATOM 1443 N N . SER A 1 180 ? 14.409 -12.770 -4.540 1.00 35.28 180 SER A N 1
ATOM 1444 C CA . SER A 1 180 ? 15.384 -11.804 -4.036 1.00 35.28 180 SER A CA 1
ATOM 1445 C C . SER A 1 180 ? 16.599 -11.744 -4.912 1.00 35.28 180 SER A C 1
ATOM 1447 O O . SER A 1 180 ? 17.147 -12.765 -5.320 1.00 35.28 180 SER A O 1
ATOM 1449 N N . MET A 1 181 ? 16.968 -10.506 -5.201 1.00 29.55 181 MET A N 1
ATOM 1450 C CA . MET A 1 181 ? 18.043 -10.164 -6.101 1.00 29.55 181 MET A CA 1
ATOM 1451 C C . MET A 1 181 ? 19.358 -10.162 -5.317 1.00 29.55 181 MET A C 1
ATOM 1453 O O . MET A 1 181 ? 19.447 -9.537 -4.263 1.00 29.55 181 MET A O 1
ATOM 1457 N N . MET A 1 182 ? 20.370 -10.876 -5.802 1.00 33.28 182 MET A N 1
ATOM 1458 C CA . MET A 1 182 ? 21.724 -10.803 -5.271 1.00 33.28 182 MET A CA 1
ATOM 1459 C C . MET A 1 182 ? 22.319 -9.465 -5.637 1.00 33.28 182 MET A C 1
ATOM 1461 O O . MET A 1 182 ? 22.192 -9.005 -6.772 1.00 33.28 182 MET A O 1
ATOM 1465 N N . HIS A 1 183 ? 23.005 -8.882 -4.667 1.00 31.19 183 HIS A N 1
ATOM 1466 C CA . HIS A 1 183 ? 23.642 -7.609 -4.884 1.00 31.19 183 HIS A CA 1
ATOM 1467 C C . HIS A 1 183 ? 24.811 -7.661 -5.857 1.00 31.19 183 HIS A C 1
ATOM 1469 O O . HIS A 1 183 ? 24.974 -6.765 -6.678 1.00 31.19 183 HIS A O 1
ATOM 1475 N N . GLU A 1 184 ? 25.549 -8.766 -5.800 1.00 34.16 184 GLU A N 1
ATOM 1476 C CA . GLU A 1 184 ? 26.577 -9.118 -6.763 1.00 34.16 184 GLU A CA 1
ATOM 1477 C C . GLU A 1 184 ? 26.213 -10.446 -7.415 1.00 34.16 184 GLU A C 1
ATOM 1479 O O . GLU A 1 184 ? 26.188 -11.493 -6.757 1.00 34.16 184 GLU A O 1
ATOM 1484 N N . PRO A 1 185 ? 25.895 -10.432 -8.714 1.00 43.69 185 PRO A N 1
ATOM 1485 C CA . PRO A 1 185 ? 25.518 -11.638 -9.415 1.00 43.69 185 PRO A CA 1
ATOM 1486 C C . PRO A 1 185 ? 26.691 -12.624 -9.559 1.00 43.69 185 PRO A C 1
ATOM 1488 O O . PRO A 1 185 ? 27.632 -12.398 -10.328 1.00 43.69 185 PRO A O 1
ATOM 1491 N N . ALA A 1 186 ? 26.644 -13.749 -8.840 1.00 51.78 186 ALA A N 1
ATOM 1492 C CA . ALA A 1 186 ? 27.673 -14.781 -8.918 1.00 51.78 186 ALA A CA 1
ATOM 1493 C C . ALA A 1 186 ? 27.750 -15.350 -10.343 1.00 51.78 186 ALA A C 1
ATOM 1495 O O . ALA A 1 186 ? 26.808 -15.985 -10.820 1.00 51.78 186 ALA A O 1
ATOM 1496 N N . THR A 1 187 ? 28.875 -15.119 -11.022 1.00 58.06 187 THR A N 1
ATOM 1497 C CA . THR A 1 187 ? 29.058 -15.495 -12.427 1.00 58.06 187 THR A CA 1
ATOM 1498 C C . THR A 1 187 ? 30.036 -16.652 -12.558 1.00 58.06 187 THR A C 1
ATOM 1500 O O . THR A 1 187 ? 31.159 -16.585 -12.059 1.00 58.06 187 THR A O 1
ATOM 1503 N N . CYS A 1 188 ? 29.628 -17.719 -13.242 1.00 65.56 188 CYS A N 1
ATOM 1504 C CA . CYS A 1 188 ? 30.513 -18.809 -13.626 1.00 65.56 188 CYS A CA 1
ATOM 1505 C C . CYS A 1 188 ? 30.705 -18.848 -15.143 1.00 65.56 188 CYS A C 1
ATOM 1507 O O . CYS A 1 188 ? 29.815 -18.497 -15.915 1.00 65.56 188 CYS A O 1
ATOM 1509 N N . TYR A 1 189 ? 31.892 -19.282 -15.555 1.00 78.94 189 TYR A N 1
ATOM 1510 C CA . TYR A 1 189 ? 32.294 -19.356 -16.953 1.00 78.94 189 TYR A CA 1
ATOM 1511 C C . TYR A 1 189 ? 32.618 -20.799 -17.304 1.00 78.94 189 TYR A C 1
ATOM 1513 O O . TYR A 1 189 ? 33.253 -21.508 -16.518 1.00 78.94 189 TYR A O 1
ATOM 1521 N N . HIS A 1 190 ? 32.214 -21.223 -18.493 1.00 86.00 190 HIS A N 1
ATOM 1522 C CA . HIS A 1 190 ? 32.580 -22.524 -19.021 1.00 86.00 190 HIS A CA 1
ATOM 1523 C C . HIS A 1 190 ? 32.857 -22.447 -20.518 1.00 86.00 190 HIS A C 1
ATOM 1525 O O . HIS A 1 190 ? 32.148 -21.779 -21.270 1.00 86.00 190 HIS A O 1
ATOM 1531 N N . THR A 1 191 ? 33.903 -23.147 -20.945 1.00 91.44 191 THR A N 1
ATOM 1532 C CA . THR A 1 191 ? 34.311 -23.245 -22.344 1.00 91.44 191 THR A CA 1
ATOM 1533 C C . THR A 1 191 ? 34.288 -24.706 -22.744 1.00 91.44 191 THR A C 1
ATOM 1535 O O . THR A 1 191 ? 35.040 -25.513 -22.203 1.00 91.44 191 THR A O 1
ATOM 1538 N N . TRP A 1 192 ? 33.464 -25.034 -23.730 1.00 95.69 192 TRP A N 1
ATOM 1539 C CA . TRP A 1 192 ? 33.340 -26.370 -24.278 1.00 95.69 192 TRP A CA 1
ATOM 1540 C C . TRP A 1 192 ? 33.888 -26.411 -25.704 1.00 95.69 192 TRP A C 1
ATOM 1542 O O . TRP A 1 192 ? 33.381 -25.743 -26.607 1.00 95.69 192 TRP A O 1
ATOM 1552 N N . LYS A 1 193 ? 34.943 -27.205 -25.915 1.00 94.88 193 LYS A N 1
ATOM 1553 C CA . LYS A 1 193 ? 35.497 -27.480 -27.244 1.00 94.88 193 LYS A CA 1
ATOM 1554 C C . LYS A 1 193 ? 34.935 -28.798 -27.769 1.00 94.88 193 LYS A C 1
ATOM 1556 O O . LYS A 1 193 ? 35.263 -29.864 -27.257 1.00 94.88 193 LYS A O 1
ATOM 1561 N N . VAL A 1 194 ? 34.133 -28.713 -28.819 1.00 94.38 194 VAL A N 1
ATOM 1562 C CA . VAL A 1 194 ? 33.584 -29.854 -29.548 1.00 94.38 194 VAL A CA 1
ATOM 1563 C C . VAL A 1 194 ? 34.513 -30.164 -30.713 1.00 94.38 194 VAL A C 1
ATOM 1565 O O . VAL A 1 194 ? 34.605 -29.379 -31.653 1.00 94.38 194 VAL A O 1
ATOM 1568 N N . THR A 1 195 ? 35.234 -31.277 -30.642 1.00 92.88 195 THR A N 1
ATOM 1569 C CA . THR A 1 195 ? 36.125 -31.744 -31.712 1.00 92.88 195 THR A CA 1
ATOM 1570 C C . THR A 1 195 ? 35.397 -32.695 -32.659 1.00 92.88 195 THR A C 1
ATOM 1572 O O . THR A 1 195 ? 34.374 -33.279 -32.300 1.00 92.88 195 THR A O 1
ATOM 1575 N N . ASN A 1 196 ? 35.938 -32.865 -33.868 1.00 92.19 196 ASN A N 1
ATOM 1576 C CA . ASN A 1 196 ? 35.373 -33.717 -34.917 1.00 92.19 196 ASN A CA 1
ATOM 1577 C C . ASN A 1 196 ? 33.901 -33.380 -35.230 1.00 92.19 196 ASN A C 1
ATOM 1579 O O . ASN A 1 196 ? 33.063 -34.276 -35.373 1.00 92.19 196 ASN A O 1
ATOM 1583 N N . PHE A 1 197 ? 33.567 -32.087 -35.287 1.00 91.88 197 PHE A N 1
ATOM 1584 C CA . PHE A 1 197 ? 32.194 -31.599 -35.420 1.00 91.88 197 PHE A CA 1
ATOM 1585 C C . PHE A 1 197 ? 31.473 -32.201 -36.636 1.00 91.88 197 PHE A C 1
ATOM 1587 O O . PHE A 1 197 ? 30.296 -32.552 -36.555 1.00 91.88 197 PHE A O 1
ATOM 1594 N N . SER A 1 198 ? 32.183 -32.372 -37.753 1.00 88.81 198 SER A N 1
ATOM 1595 C CA . SER A 1 198 ? 31.648 -32.970 -38.980 1.00 88.81 198 SER A CA 1
ATOM 1596 C C . SER A 1 198 ? 31.184 -34.425 -38.823 1.00 88.81 198 SER A C 1
ATOM 1598 O O . SER A 1 198 ? 30.357 -34.888 -39.608 1.00 88.81 198 SER A O 1
ATOM 1600 N N . THR A 1 199 ? 31.677 -35.132 -37.801 1.00 90.69 199 THR A N 1
ATOM 1601 C CA . THR A 1 199 ? 31.371 -36.547 -37.527 1.00 90.69 199 THR A CA 1
ATOM 1602 C C . THR A 1 199 ? 30.253 -36.747 -36.501 1.00 90.69 199 THR A C 1
ATOM 1604 O O . THR A 1 199 ? 29.872 -37.885 -36.221 1.00 90.69 199 THR A O 1
ATOM 1607 N N . LEU A 1 200 ? 29.713 -35.664 -35.932 1.00 90.25 200 LEU A N 1
ATOM 1608 C CA . LEU A 1 200 ? 28.634 -35.735 -34.950 1.00 90.25 200 LEU A CA 1
ATOM 1609 C C . LEU A 1 200 ? 27.360 -36.308 -35.593 1.00 90.25 200 LEU A C 1
ATOM 1611 O O . LEU A 1 200 ? 26.724 -35.668 -36.429 1.00 90.25 200 LEU A O 1
ATOM 1615 N N . ALA A 1 201 ? 26.995 -37.526 -35.192 1.00 83.88 201 ALA A N 1
ATOM 1616 C CA . ALA A 1 201 ? 25.859 -38.272 -35.733 1.00 83.88 201 ALA A CA 1
ATOM 1617 C C . ALA A 1 201 ? 24.570 -38.136 -34.905 1.00 83.88 201 ALA A C 1
ATOM 1619 O O . ALA A 1 201 ? 23.478 -38.324 -35.440 1.00 83.88 201 ALA A O 1
ATOM 1620 N N . ASN A 1 202 ? 24.675 -37.826 -33.609 1.00 85.81 202 ASN A N 1
ATOM 1621 C CA . ASN A 1 202 ? 23.507 -37.708 -32.739 1.00 85.81 202 ASN A CA 1
ATOM 1622 C C . ASN A 1 202 ? 22.803 -36.368 -32.954 1.00 85.81 202 ASN A C 1
ATOM 1624 O O . ASN A 1 202 ? 23.421 -35.353 -33.276 1.00 85.81 202 ASN A O 1
ATOM 1628 N N . GLU A 1 203 ? 21.496 -36.347 -32.703 1.00 89.69 203 GLU A N 1
ATOM 1629 C CA . GLU A 1 203 ? 20.723 -35.108 -32.794 1.00 89.69 203 GLU A CA 1
ATOM 1630 C C . GLU A 1 203 ? 21.113 -34.098 -31.702 1.00 89.69 203 GLU A C 1
ATOM 1632 O O . GLU A 1 203 ? 21.056 -32.897 -31.952 1.00 89.69 203 GLU A O 1
ATOM 1637 N N . LYS A 1 204 ? 21.544 -34.575 -30.525 1.00 93.69 204 LYS A N 1
ATOM 1638 C CA . LYS A 1 204 ? 21.800 -33.784 -29.313 1.00 93.69 204 LYS A CA 1
ATOM 1639 C C . LYS A 1 204 ? 23.083 -34.251 -28.606 1.00 93.69 204 LYS A C 1
ATOM 1641 O O . LYS A 1 204 ? 23.309 -35.455 -28.487 1.00 93.69 204 LYS A O 1
ATOM 1646 N N . TYR A 1 205 ? 23.864 -33.308 -28.079 1.00 94.56 205 TYR A N 1
ATOM 1647 C CA . TYR A 1 205 ? 25.043 -33.538 -27.236 1.00 94.56 205 TYR A CA 1
ATOM 1648 C C . TYR A 1 205 ? 25.018 -32.628 -26.007 1.00 94.56 205 TYR A C 1
ATOM 1650 O O . TYR A 1 205 ? 24.696 -31.450 -26.142 1.00 94.56 205 TYR A O 1
ATOM 1658 N N . ASP A 1 206 ? 25.407 -33.158 -24.847 1.00 94.00 206 ASP A N 1
ATOM 1659 C CA . ASP A 1 206 ? 25.496 -32.415 -23.585 1.00 94.00 206 ASP A CA 1
ATOM 1660 C C . ASP A 1 206 ? 26.971 -32.241 -23.180 1.00 94.00 206 ASP A C 1
ATOM 1662 O O . ASP A 1 206 ? 27.778 -33.158 -23.358 1.00 94.00 206 ASP A O 1
ATOM 1666 N N . SER A 1 207 ? 27.337 -31.072 -22.651 1.00 93.19 207 SER A N 1
ATOM 1667 C CA . SER A 1 207 ? 28.664 -30.830 -22.072 1.00 93.19 207 SER A CA 1
ATOM 1668 C C . SER A 1 207 ? 28.812 -31.496 -20.701 1.00 93.19 207 SER A C 1
ATOM 1670 O O . SER A 1 207 ? 27.847 -31.972 -20.100 1.00 93.19 207 SER A O 1
ATOM 1672 N N . GLU A 1 208 ? 30.026 -31.459 -20.151 1.00 87.88 208 GLU A N 1
ATOM 1673 C CA . GLU A 1 208 ? 30.216 -31.697 -18.720 1.00 87.88 208 GLU A CA 1
ATOM 1674 C C . GLU A 1 208 ? 29.494 -30.632 -17.879 1.00 87.88 208 GLU A C 1
ATOM 1676 O O . GLU A 1 208 ? 29.245 -29.512 -18.338 1.00 87.88 208 GLU A O 1
ATOM 1681 N N . SER A 1 209 ? 29.135 -30.995 -16.646 1.00 82.38 209 SER A N 1
ATOM 1682 C CA . SER A 1 209 ? 28.484 -30.068 -15.726 1.00 82.38 209 SER A CA 1
ATOM 1683 C C . SER A 1 209 ? 29.482 -29.065 -15.146 1.00 82.38 209 SER A C 1
ATOM 1685 O O . SER A 1 209 ? 30.561 -29.468 -14.714 1.00 82.38 209 SER A O 1
ATOM 1687 N N . PHE A 1 210 ? 29.097 -27.798 -15.028 1.00 69.88 210 PHE A N 1
ATOM 1688 C CA . PHE A 1 210 ? 29.944 -26.717 -14.529 1.00 69.88 210 PHE A CA 1
ATOM 1689 C C . PHE A 1 210 ? 29.211 -25.795 -13.539 1.00 69.88 210 PHE A C 1
ATOM 1691 O O . PHE A 1 210 ? 27.981 -25.737 -13.480 1.00 69.88 210 PHE A O 1
ATOM 1698 N N . GLY A 1 211 ? 29.991 -25.054 -12.747 1.00 59.97 211 GLY A N 1
ATOM 1699 C CA . GLY A 1 211 ? 29.484 -24.142 -11.717 1.00 59.97 211 GLY A CA 1
ATOM 1700 C C . GLY A 1 211 ? 28.818 -24.838 -10.518 1.00 59.97 211 GLY A C 1
ATOM 1701 O O . GLY A 1 211 ? 28.578 -26.045 -10.515 1.00 59.97 211 GLY A O 1
ATOM 1702 N N . CYS A 1 212 ? 28.493 -24.053 -9.487 1.00 51.66 212 CYS A N 1
ATOM 1703 C CA . CYS A 1 212 ? 27.965 -24.556 -8.210 1.00 51.66 212 CYS A CA 1
ATOM 1704 C C . CYS A 1 212 ? 26.590 -25.236 -8.357 1.00 51.66 212 CYS A C 1
ATOM 1706 O O . CYS A 1 212 ? 26.297 -26.212 -7.672 1.00 51.66 212 CYS A O 1
ATOM 1708 N N . ASN A 1 213 ? 25.778 -24.772 -9.313 1.00 60.06 213 ASN A N 1
ATOM 1709 C CA . ASN A 1 213 ? 24.439 -25.304 -9.581 1.00 60.06 213 ASN A CA 1
ATOM 1710 C C . ASN A 1 213 ? 24.428 -26.411 -10.651 1.00 60.06 213 ASN A C 1
ATOM 1712 O O . ASN A 1 213 ? 23.353 -26.786 -11.107 1.00 60.06 213 ASN A O 1
ATOM 1716 N N . LYS A 1 214 ? 25.585 -26.967 -11.049 1.00 76.25 214 LYS A N 1
ATOM 1717 C CA . LYS A 1 214 ? 25.705 -28.042 -12.060 1.00 76.25 214 LYS A CA 1
ATOM 1718 C C . LYS A 1 214 ? 24.958 -27.730 -13.370 1.00 76.25 214 LYS A C 1
ATOM 1720 O O . LYS A 1 214 ? 24.093 -28.494 -13.809 1.00 76.25 214 LYS A O 1
ATOM 1725 N N . TRP A 1 215 ? 25.295 -26.595 -13.974 1.00 82.81 215 TRP A N 1
ATOM 1726 C CA . TRP A 1 215 ? 24.849 -26.197 -15.310 1.00 82.81 215 TRP A CA 1
ATOM 1727 C C . TRP A 1 215 ? 25.504 -27.057 -16.389 1.00 82.81 215 TRP A C 1
ATOM 1729 O O . TRP A 1 215 ? 26.578 -27.594 -16.158 1.00 82.81 215 TRP A O 1
ATOM 1739 N N . TYR A 1 216 ? 24.899 -27.184 -17.565 1.00 90.94 216 TYR A N 1
ATOM 1740 C CA . TYR A 1 216 ? 25.500 -27.871 -18.715 1.00 90.94 216 TYR A CA 1
ATOM 1741 C C . TYR A 1 216 ? 24.983 -27.272 -20.027 1.00 90.94 216 TYR A C 1
ATOM 1743 O O . TYR A 1 216 ? 23.879 -26.734 -20.080 1.00 90.94 216 TYR A O 1
ATOM 1751 N N . ILE A 1 217 ? 25.779 -27.338 -21.092 1.00 94.69 217 ILE A N 1
ATOM 1752 C CA . ILE A 1 217 ? 25.409 -26.858 -22.428 1.00 94.69 217 ILE A CA 1
ATOM 1753 C C . ILE A 1 217 ? 24.819 -28.021 -23.218 1.00 94.69 217 ILE A C 1
ATOM 1755 O O . ILE A 1 217 ? 25.344 -29.128 -23.179 1.00 94.69 217 ILE A O 1
ATOM 1759 N N . ILE A 1 218 ? 23.764 -27.752 -23.975 1.00 95.69 218 ILE A N 1
ATOM 1760 C CA . ILE A 1 218 ? 23.149 -28.679 -24.917 1.00 95.69 218 ILE A CA 1
ATOM 1761 C C . ILE A 1 218 ? 23.371 -28.151 -26.334 1.00 95.69 218 ILE A C 1
ATOM 1763 O O . ILE A 1 218 ? 22.931 -27.049 -26.658 1.00 95.69 218 ILE A O 1
ATOM 1767 N N . LEU A 1 219 ? 23.987 -28.952 -27.198 1.00 96.44 219 LEU A N 1
ATOM 1768 C CA . LEU A 1 219 ? 24.197 -28.660 -28.614 1.00 96.44 219 LEU A CA 1
ATOM 1769 C C . LEU A 1 219 ? 23.357 -29.592 -29.490 1.00 96.44 219 LEU A C 1
ATOM 1771 O O . LEU A 1 219 ? 23.442 -30.812 -29.366 1.00 96.44 219 LEU A O 1
ATOM 1775 N N . TYR A 1 220 ? 22.626 -29.010 -30.442 1.00 96.75 220 TYR A N 1
ATOM 1776 C CA . TYR A 1 220 ? 22.062 -29.717 -31.593 1.00 96.75 220 TYR A CA 1
ATOM 1777 C C . TYR A 1 220 ? 22.849 -29.320 -32.852 1.00 96.75 220 TYR A C 1
ATOM 1779 O O . TYR A 1 220 ? 22.609 -28.234 -33.399 1.00 96.75 220 TYR A O 1
ATOM 1787 N N . PRO A 1 221 ? 23.787 -30.159 -33.337 1.00 94.44 221 PRO A N 1
ATOM 1788 C CA . PRO A 1 221 ? 24.702 -29.800 -34.427 1.00 94.44 221 PRO A CA 1
ATOM 1789 C C . PRO A 1 221 ? 24.014 -29.527 -35.765 1.00 94.44 221 PRO A C 1
ATOM 1791 O O . PRO A 1 221 ? 24.545 -28.786 -36.579 1.00 94.44 221 PRO A O 1
ATOM 1794 N N . ASN A 1 222 ? 22.831 -30.105 -35.989 1.00 93.56 222 ASN A N 1
ATOM 1795 C CA . ASN A 1 222 ? 22.005 -29.871 -37.179 1.00 93.56 222 ASN A CA 1
ATOM 1796 C C . ASN A 1 222 ? 20.703 -29.127 -36.850 1.00 93.56 222 ASN A C 1
ATOM 1798 O O . ASN A 1 222 ? 19.778 -29.122 -37.659 1.00 93.56 222 ASN A O 1
ATOM 1802 N N . GLY A 1 223 ? 20.621 -28.517 -35.670 1.00 91.00 223 GLY A N 1
ATOM 1803 C CA . GLY A 1 223 ? 19.483 -27.716 -35.248 1.00 91.00 223 GLY A CA 1
ATOM 1804 C C . GLY A 1 223 ? 18.318 -28.508 -34.661 1.00 91.00 223 GLY A C 1
ATOM 1805 O O . GLY A 1 223 ? 18.146 -29.703 -34.891 1.00 91.00 223 GLY A O 1
ATOM 1806 N N . ASN A 1 224 ? 17.496 -27.796 -33.905 1.00 91.62 224 ASN A N 1
ATOM 1807 C CA . ASN A 1 224 ? 16.298 -28.253 -33.223 1.00 91.62 224 ASN A CA 1
ATOM 1808 C C . ASN A 1 224 ? 15.117 -27.359 -33.626 1.00 91.62 224 ASN A C 1
ATOM 1810 O O . ASN A 1 224 ? 15.304 -26.172 -33.897 1.00 91.62 224 ASN A O 1
ATOM 1814 N N . SER A 1 225 ? 13.903 -27.912 -33.627 1.00 90.75 225 SER A N 1
ATOM 1815 C CA . SER A 1 225 ? 12.672 -27.195 -33.984 1.00 90.75 225 SER A CA 1
ATOM 1816 C C . SER A 1 225 ? 12.799 -26.450 -35.329 1.00 90.75 225 SER A C 1
ATOM 1818 O O . SER A 1 225 ? 13.265 -27.010 -36.320 1.00 90.75 225 SER A O 1
ATOM 1820 N N . ASP A 1 226 ? 12.429 -25.176 -35.369 1.00 88.81 226 ASP A N 1
ATOM 1821 C CA . ASP A 1 226 ? 12.478 -24.282 -36.519 1.00 88.81 226 ASP A CA 1
ATOM 1822 C C . ASP A 1 226 ? 13.895 -23.994 -37.045 1.00 88.81 226 ASP A C 1
ATOM 1824 O O . ASP A 1 226 ? 14.040 -23.436 -38.133 1.00 88.81 226 ASP A O 1
ATOM 1828 N N . GLY A 1 227 ? 14.952 -24.362 -36.313 1.00 87.88 227 GLY A N 1
ATOM 1829 C CA . GLY A 1 227 ? 16.335 -24.301 -36.795 1.00 87.88 227 GLY A CA 1
ATOM 1830 C C . GLY A 1 227 ? 16.863 -25.581 -37.427 1.00 87.88 227 GLY A C 1
ATOM 1831 O O . GLY A 1 227 ? 17.956 -25.556 -38.004 1.00 87.88 227 GLY A O 1
ATOM 1832 N N . LYS A 1 228 ? 16.105 -26.681 -37.350 1.00 91.44 228 LYS A N 1
ATOM 1833 C CA . LYS A 1 228 ? 16.530 -27.990 -37.852 1.00 91.44 228 LYS A CA 1
ATOM 1834 C C . LYS A 1 228 ? 16.883 -27.927 -39.343 1.00 91.44 228 LYS A C 1
ATOM 1836 O O . LYS A 1 228 ? 16.159 -27.360 -40.156 1.00 91.44 228 LYS A O 1
ATOM 1841 N N . GLY A 1 229 ? 18.031 -28.499 -39.690 1.00 88.94 229 GLY A N 1
ATOM 1842 C CA . GLY A 1 229 ? 18.582 -28.577 -41.043 1.00 88.94 229 GLY A CA 1
ATOM 1843 C C . GLY A 1 229 ? 19.273 -27.310 -41.553 1.00 88.94 229 GLY A C 1
ATOM 1844 O O . GLY A 1 229 ? 19.913 -27.368 -42.600 1.00 88.94 229 GLY A O 1
ATOM 1845 N N . ASN A 1 230 ? 19.186 -26.181 -40.843 1.00 92.62 230 ASN A N 1
ATOM 1846 C CA . ASN A 1 230 ? 19.699 -24.898 -41.338 1.00 92.62 230 ASN A CA 1
ATOM 1847 C C . ASN A 1 230 ? 20.655 -24.188 -40.370 1.00 92.62 230 ASN A C 1
ATOM 1849 O O . ASN A 1 230 ? 21.551 -23.468 -40.811 1.00 92.62 230 ASN A O 1
ATOM 1853 N N . SER A 1 231 ? 20.501 -24.398 -39.064 1.00 93.69 231 SER A N 1
ATOM 1854 C CA . SER A 1 231 ? 21.309 -23.756 -38.023 1.00 93.69 231 SER A CA 1
ATOM 1855 C C . SER A 1 231 ? 21.731 -24.757 -36.955 1.00 93.69 231 SER A C 1
ATOM 1857 O O . SER A 1 231 ? 21.039 -25.744 -36.749 1.00 93.69 231 SER A O 1
ATOM 1859 N N . ILE A 1 232 ? 22.819 -24.490 -36.230 1.00 96.12 232 ILE A N 1
ATOM 1860 C CA . ILE A 1 232 ? 23.042 -25.132 -34.929 1.00 96.12 232 ILE A CA 1
ATOM 1861 C C . ILE A 1 232 ? 22.067 -24.549 -33.899 1.00 96.12 232 ILE A C 1
ATOM 1863 O O . ILE A 1 232 ? 21.715 -23.364 -33.975 1.00 96.12 232 ILE A O 1
ATOM 1867 N N . SER A 1 233 ? 21.674 -25.360 -32.918 1.00 96.69 233 SER A N 1
ATOM 1868 C CA . SER A 1 233 ? 20.936 -24.892 -31.738 1.00 96.69 233 SER A CA 1
ATOM 1869 C C . SER A 1 233 ? 21.750 -25.106 -30.478 1.00 96.69 233 SER A C 1
ATOM 1871 O O . SER A 1 233 ? 22.400 -26.143 -30.341 1.00 96.69 233 SER A O 1
ATOM 1873 N N . LEU A 1 234 ? 21.666 -24.157 -29.550 1.00 96.19 234 LEU A N 1
ATOM 1874 C CA . LEU A 1 234 ? 22.357 -24.221 -28.269 1.00 96.19 234 LEU A CA 1
ATOM 1875 C C . LEU A 1 234 ? 21.397 -23.895 -27.125 1.00 96.19 234 LEU A C 1
ATOM 1877 O O . LEU A 1 234 ? 20.629 -22.942 -27.236 1.00 96.19 234 LEU A O 1
ATOM 1881 N N . PHE A 1 235 ? 21.452 -24.670 -26.042 1.00 94.19 235 PHE A N 1
ATOM 1882 C CA . PHE A 1 235 ? 20.662 -24.455 -24.828 1.00 94.19 235 PHE A CA 1
ATOM 1883 C C . PHE A 1 235 ? 21.531 -24.571 -23.578 1.00 94.19 235 PHE A C 1
ATOM 1885 O O . PHE A 1 235 ? 22.501 -25.325 -23.563 1.00 94.19 235 PHE A O 1
ATOM 1892 N N . LEU A 1 236 ? 21.173 -23.847 -22.524 1.00 93.38 236 LEU A N 1
ATOM 1893 C CA . LEU A 1 236 ? 21.708 -24.009 -21.182 1.00 93.38 236 LEU A CA 1
ATOM 1894 C C . LEU A 1 236 ? 20.732 -24.857 -20.362 1.00 93.38 236 LEU A C 1
ATOM 1896 O O . LEU A 1 236 ? 19.542 -24.554 -20.284 1.00 93.38 236 LEU A O 1
ATOM 1900 N N . GLY A 1 237 ? 21.232 -25.933 -19.763 1.00 89.06 237 GLY A N 1
ATOM 1901 C CA . GLY A 1 237 ? 20.487 -26.828 -18.889 1.00 89.06 237 GLY A CA 1
ATOM 1902 C C . GLY A 1 237 ? 20.891 -26.684 -17.424 1.00 89.06 237 GLY A C 1
ATOM 1903 O O . GLY A 1 237 ? 22.069 -26.519 -17.109 1.00 89.06 237 GLY A O 1
ATOM 1904 N N . LEU A 1 238 ? 19.911 -26.801 -16.527 1.00 83.25 238 LEU A N 1
ATOM 1905 C CA . LEU A 1 238 ? 20.100 -26.902 -15.082 1.00 83.25 238 LEU A CA 1
ATOM 1906 C C . LEU A 1 238 ? 19.836 -28.338 -14.622 1.00 83.25 238 LEU A C 1
ATOM 1908 O O . LEU A 1 238 ? 18.806 -28.932 -14.952 1.00 83.25 238 LEU A O 1
ATOM 1912 N N . SER A 1 239 ? 20.743 -28.911 -13.832 1.00 79.25 239 SER A N 1
ATOM 1913 C CA . SER A 1 239 ? 20.460 -30.183 -13.169 1.00 79.25 239 SER A CA 1
ATOM 1914 C C . SER A 1 239 ? 19.481 -29.956 -12.017 1.00 79.25 239 SER A C 1
ATOM 1916 O O . SER A 1 239 ? 19.797 -29.286 -11.048 1.00 79.25 239 SER A O 1
ATOM 1918 N N . LEU A 1 240 ? 18.284 -30.542 -12.060 1.00 63.00 240 LEU A N 1
ATOM 1919 C CA . LEU A 1 240 ? 17.349 -30.413 -10.929 1.00 63.00 240 LEU A CA 1
ATOM 1920 C C . LEU A 1 240 ? 17.864 -31.084 -9.648 1.00 63.00 240 LEU A C 1
ATOM 1922 O O . LEU A 1 240 ? 17.386 -30.784 -8.565 1.00 63.00 240 LEU A O 1
ATOM 1926 N N . SER A 1 241 ? 18.844 -31.985 -9.762 1.00 62.84 241 SER A N 1
ATOM 1927 C CA . SER A 1 241 ? 19.457 -32.651 -8.608 1.00 62.84 241 SER A CA 1
ATOM 1928 C C . SER A 1 241 ? 20.415 -31.761 -7.806 1.00 62.84 241 SER A C 1
ATOM 1930 O O . SER A 1 241 ? 20.815 -32.145 -6.709 1.00 62.84 241 SER A O 1
ATOM 1932 N N . SER A 1 242 ? 20.832 -30.610 -8.347 1.00 53.34 242 SER A N 1
ATOM 1933 C CA . SER A 1 242 ? 21.713 -29.650 -7.663 1.00 53.34 242 SER A CA 1
ATOM 1934 C C . SER A 1 242 ? 20.969 -28.521 -6.958 1.00 53.34 242 SER A C 1
ATOM 1936 O O . SER A 1 242 ? 21.619 -27.709 -6.307 1.00 53.34 242 SER A O 1
ATOM 1938 N N . ILE A 1 243 ? 19.640 -28.464 -7.060 1.00 52.44 243 ILE A N 1
ATOM 1939 C CA . ILE A 1 243 ? 18.805 -27.449 -6.409 1.00 52.44 243 ILE A CA 1
ATOM 1940 C C . ILE A 1 243 ? 17.700 -28.115 -5.584 1.00 52.44 243 ILE A C 1
ATOM 1942 O O . ILE A 1 243 ? 17.299 -29.244 -5.867 1.00 52.44 243 ILE A O 1
ATOM 1946 N N . ALA A 1 244 ? 17.206 -27.434 -4.548 1.00 44.94 244 ALA A N 1
ATOM 1947 C CA . ALA A 1 244 ? 16.120 -27.971 -3.737 1.00 44.94 244 ALA A CA 1
ATOM 1948 C C . ALA A 1 244 ? 14.784 -27.989 -4.522 1.00 44.94 244 ALA A C 1
ATOM 1950 O O . ALA A 1 244 ? 14.560 -27.164 -5.416 1.00 44.94 244 ALA A O 1
ATOM 1951 N N . PRO A 1 245 ? 13.870 -28.931 -4.223 1.00 41.97 245 PRO A N 1
ATOM 1952 C CA . PRO A 1 245 ? 12.561 -28.979 -4.868 1.00 41.97 245 PRO A CA 1
ATOM 1953 C C . PRO A 1 245 ? 11.772 -27.680 -4.657 1.00 41.97 245 PRO A C 1
ATOM 1955 O O . PRO A 1 245 ? 11.596 -27.227 -3.531 1.00 41.97 245 PRO A O 1
ATOM 1958 N N . GLY A 1 246 ? 11.265 -27.094 -5.744 1.00 44.56 246 GLY A N 1
ATOM 1959 C CA . GLY A 1 246 ? 10.503 -25.839 -5.704 1.00 44.56 246 GLY A CA 1
ATOM 1960 C C . GLY A 1 246 ? 11.354 -24.566 -5.773 1.00 44.56 246 GLY A C 1
ATOM 1961 O O . GLY A 1 246 ? 10.788 -23.488 -5.965 1.00 44.56 246 GLY A O 1
ATOM 1962 N N . THR A 1 247 ? 12.686 -24.676 -5.704 1.00 48.66 247 THR A N 1
ATOM 1963 C CA . THR A 1 247 ? 13.606 -23.546 -5.884 1.00 48.66 247 THR A CA 1
ATOM 1964 C C . THR A 1 247 ? 13.539 -23.012 -7.311 1.00 48.66 247 THR A C 1
ATOM 1966 O O . THR A 1 247 ? 13.551 -23.772 -8.282 1.00 48.66 247 THR A O 1
ATOM 1969 N N . LYS A 1 248 ? 13.496 -21.683 -7.440 1.00 56.56 248 LYS A N 1
ATOM 1970 C CA . LYS A 1 248 ? 13.613 -20.982 -8.718 1.00 56.56 248 LYS A CA 1
ATOM 1971 C C . LYS A 1 248 ? 14.790 -20.021 -8.661 1.00 56.56 248 LYS A C 1
ATOM 1973 O O . LYS A 1 248 ? 14.859 -19.183 -7.771 1.00 56.56 248 LYS A O 1
ATOM 1978 N N . LEU A 1 249 ? 15.693 -20.149 -9.619 1.00 61.03 249 LEU A N 1
ATOM 1979 C CA . LEU A 1 249 ? 16.862 -19.302 -9.787 1.00 61.03 249 LEU A CA 1
ATOM 1980 C C . LEU A 1 249 ? 16.578 -18.297 -10.899 1.00 61.03 249 LEU A C 1
ATOM 1982 O O . LEU A 1 249 ? 16.221 -18.698 -12.005 1.00 61.03 249 LEU A O 1
ATOM 1986 N N . LEU A 1 250 ? 16.750 -17.005 -10.633 1.00 60.09 250 LEU A N 1
ATOM 1987 C CA . LEU A 1 250 ? 16.817 -16.006 -11.696 1.00 60.09 250 LEU A CA 1
ATOM 1988 C C . LEU A 1 250 ? 18.261 -15.936 -12.196 1.00 60.09 250 LEU A C 1
ATOM 1990 O O . LEU A 1 250 ? 19.187 -15.810 -11.394 1.00 60.09 250 LEU A O 1
ATOM 1994 N N . VAL A 1 251 ? 18.459 -16.072 -13.503 1.00 68.31 251 VAL A N 1
ATOM 1995 C CA . VAL A 1 251 ? 19.782 -16.249 -14.107 1.00 68.31 251 VAL A CA 1
ATOM 1996 C C . VAL A 1 251 ? 19.884 -15.430 -15.383 1.00 68.31 251 VAL A C 1
ATOM 1998 O O . VAL A 1 251 ? 19.004 -15.503 -16.238 1.00 68.31 251 VAL A O 1
ATOM 2001 N N . LYS A 1 252 ? 20.971 -14.675 -15.530 1.00 76.44 252 LYS A N 1
ATOM 2002 C CA . LYS A 1 252 ? 21.391 -14.098 -16.809 1.00 76.44 252 LYS A CA 1
ATOM 2003 C C . LYS A 1 252 ? 22.409 -15.039 -17.445 1.00 76.44 252 LYS A C 1
ATOM 2005 O O . LYS A 1 252 ? 23.387 -15.405 -16.805 1.00 76.44 252 LYS A O 1
ATOM 2010 N N . GLU A 1 253 ? 22.186 -15.427 -18.691 1.00 83.38 253 GLU A N 1
ATOM 2011 C CA . GLU A 1 253 ? 23.107 -16.267 -19.456 1.00 83.38 253 GLU A CA 1
ATOM 2012 C C . GLU A 1 253 ? 23.622 -15.515 -20.681 1.00 83.38 253 GLU A C 1
ATOM 2014 O O . GLU A 1 253 ? 22.863 -14.824 -21.366 1.00 83.38 253 GLU A O 1
ATOM 2019 N N . ILE A 1 254 ? 24.913 -15.664 -20.966 1.00 87.50 254 ILE A N 1
ATOM 2020 C CA . ILE A 1 254 ? 25.527 -15.246 -22.222 1.00 87.50 254 ILE A CA 1
ATOM 2021 C C . ILE A 1 254 ? 26.177 -16.469 -22.840 1.00 87.50 254 ILE A C 1
ATOM 2023 O O . ILE A 1 254 ? 27.057 -17.081 -22.244 1.00 87.50 254 ILE A O 1
ATOM 2027 N N . MET A 1 255 ? 25.751 -16.826 -24.044 1.00 89.81 255 MET A N 1
ATOM 2028 C CA . MET A 1 255 ? 26.254 -17.985 -24.766 1.00 89.81 255 MET A CA 1
ATOM 2029 C C . MET A 1 255 ? 26.897 -17.536 -26.070 1.00 89.81 255 MET A C 1
ATOM 2031 O O . MET A 1 255 ? 26.349 -16.699 -26.787 1.00 89.81 255 MET A O 1
ATOM 2035 N N . ARG A 1 256 ? 28.078 -18.078 -26.371 1.00 93.69 256 ARG A N 1
ATOM 2036 C CA . ARG A 1 256 ? 28.955 -17.609 -27.443 1.00 93.69 256 ARG A CA 1
ATOM 2037 C C . ARG A 1 256 ? 29.525 -18.777 -28.236 1.00 93.69 256 ARG A C 1
ATOM 2039 O O . ARG A 1 256 ? 29.907 -19.792 -27.669 1.00 93.69 256 ARG A O 1
ATOM 2046 N N . VAL A 1 257 ? 29.647 -18.607 -29.547 1.00 95.19 257 VAL A N 1
ATOM 2047 C CA . VAL A 1 257 ? 30.491 -19.435 -30.412 1.00 95.19 257 VAL A CA 1
ATOM 2048 C C . VAL A 1 257 ? 31.716 -18.624 -30.809 1.00 95.19 257 VAL A C 1
ATOM 2050 O O . VAL A 1 257 ? 31.609 -17.554 -31.426 1.00 95.19 257 VAL A O 1
ATOM 2053 N N . LYS A 1 258 ? 32.889 -19.144 -30.450 1.00 93.69 258 LYS A N 1
ATOM 2054 C CA . LYS A 1 258 ? 34.161 -18.450 -30.607 1.00 93.69 258 LYS A CA 1
ATOM 2055 C C . LYS A 1 258 ? 34.605 -18.426 -32.062 1.00 93.69 258 LYS A C 1
ATOM 2057 O O . LYS A 1 258 ? 34.554 -19.423 -32.777 1.00 93.69 258 LYS A O 1
ATOM 2062 N N . ASN A 1 259 ? 35.116 -17.274 -32.467 1.00 93.69 259 ASN A N 1
ATOM 2063 C CA . ASN A 1 259 ? 35.896 -17.133 -33.686 1.00 93.69 259 ASN A CA 1
ATOM 2064 C C . ASN A 1 259 ? 37.368 -17.418 -33.371 1.00 93.69 259 ASN A C 1
ATOM 2066 O O . ASN A 1 259 ? 37.933 -16.817 -32.460 1.00 93.69 259 ASN A O 1
ATOM 2070 N N . GLN A 1 260 ? 37.978 -18.327 -34.117 1.00 93.38 260 GLN A N 1
ATOM 2071 C CA . GLN A 1 260 ? 39.305 -18.873 -33.847 1.00 93.38 260 GLN A CA 1
ATOM 2072 C C . GLN A 1 260 ? 40.400 -18.232 -34.725 1.00 93.38 260 GLN A C 1
ATOM 2074 O O . GLN A 1 260 ? 41.561 -18.611 -34.624 1.00 93.38 260 GLN A O 1
ATOM 2079 N N . MET A 1 261 ? 40.056 -17.241 -35.563 1.00 88.31 261 MET A N 1
ATOM 2080 C CA . MET A 1 261 ? 40.958 -16.580 -36.525 1.00 88.31 261 MET A CA 1
ATOM 2081 C C . MET A 1 261 ? 41.003 -15.050 -36.342 1.00 88.31 261 MET A C 1
ATOM 2083 O O . MET A 1 261 ? 41.072 -14.301 -37.314 1.00 88.31 261 MET A O 1
ATOM 2087 N N . ASN A 1 262 ? 40.944 -14.569 -35.094 1.00 75.56 262 ASN A N 1
ATOM 2088 C CA . ASN A 1 262 ? 40.933 -13.142 -34.717 1.00 75.56 262 ASN A CA 1
ATOM 2089 C C . ASN A 1 262 ? 39.709 -12.330 -35.206 1.00 75.56 262 ASN A C 1
ATOM 2091 O O . ASN A 1 262 ? 39.726 -11.100 -35.158 1.00 75.56 262 ASN A O 1
ATOM 2095 N N . GLY A 1 263 ? 38.638 -12.989 -35.663 1.00 78.19 263 GLY A N 1
ATOM 2096 C CA . GLY A 1 263 ? 37.359 -12.348 -35.986 1.00 78.19 263 GLY A CA 1
ATOM 2097 C C . GLY A 1 263 ? 36.442 -12.168 -34.767 1.00 78.19 263 GLY A C 1
ATOM 2098 O O . GLY A 1 263 ? 36.745 -12.604 -33.657 1.00 78.19 263 GLY A O 1
ATOM 2099 N N . LYS A 1 264 ? 35.273 -11.543 -34.969 1.00 86.88 264 LYS A N 1
ATOM 2100 C CA . LYS A 1 264 ? 34.263 -11.381 -33.905 1.00 86.88 264 LYS A CA 1
ATOM 2101 C C . LYS A 1 264 ? 33.541 -12.698 -33.614 1.00 86.88 264 LYS A C 1
ATOM 2103 O O . LYS A 1 264 ? 33.173 -13.426 -34.536 1.00 86.88 264 LYS A O 1
ATOM 2108 N N . HIS A 1 265 ? 33.316 -12.979 -32.334 1.00 91.38 265 HIS A N 1
ATOM 2109 C CA . HIS A 1 265 ? 32.502 -14.106 -31.870 1.00 91.38 265 HIS A CA 1
ATOM 2110 C C . HIS A 1 265 ? 31.020 -13.889 -32.230 1.00 91.38 265 HIS A C 1
ATOM 2112 O O . HIS A 1 265 ? 30.605 -12.760 -32.499 1.00 91.38 265 HIS A O 1
ATOM 2118 N N . ILE A 1 266 ? 30.224 -14.963 -32.259 1.00 91.06 266 ILE A N 1
ATOM 2119 C CA . ILE A 1 266 ? 28.756 -14.849 -32.275 1.00 91.06 266 ILE A CA 1
ATOM 2120 C C . ILE A 1 266 ? 28.261 -15.127 -30.871 1.00 91.06 266 ILE A C 1
ATOM 2122 O O . ILE A 1 266 ? 28.540 -16.196 -30.341 1.00 91.06 266 ILE A O 1
ATOM 2126 N N . GLU A 1 267 ? 27.514 -14.197 -30.295 1.00 92.00 267 GLU A N 1
ATOM 2127 C CA . GLU A 1 267 ? 27.000 -14.309 -28.937 1.00 92.00 267 GLU A CA 1
ATOM 2128 C C . GLU A 1 267 ? 25.543 -13.867 -28.833 1.00 92.00 267 GLU A C 1
ATOM 2130 O O . GLU A 1 267 ? 25.093 -12.997 -29.580 1.00 92.00 267 GLU A O 1
ATOM 2135 N N . TYR A 1 268 ? 24.826 -14.476 -27.890 1.00 83.50 268 TYR A N 1
ATOM 2136 C CA . TYR A 1 268 ? 23.471 -14.113 -27.494 1.00 83.50 268 TYR A CA 1
ATOM 2137 C C . TYR A 1 268 ? 23.377 -14.082 -25.968 1.00 83.50 268 TYR A C 1
ATOM 2139 O O . TYR A 1 268 ? 24.008 -14.892 -25.288 1.00 83.50 268 TYR A O 1
ATOM 2147 N N . GLN A 1 269 ? 22.578 -13.156 -25.438 1.00 82.81 269 GLN A N 1
ATOM 2148 C CA . GLN A 1 269 ? 22.331 -13.006 -24.003 1.00 82.81 269 GLN A CA 1
ATOM 2149 C C . GLN A 1 269 ? 20.833 -13.021 -23.699 1.00 82.81 269 GLN A C 1
ATOM 2151 O O . GLN A 1 269 ? 20.041 -12.508 -24.492 1.00 82.81 269 GLN A O 1
ATOM 2156 N N . VAL A 1 270 ? 20.443 -13.582 -22.554 1.00 71.50 270 VAL A N 1
ATOM 2157 C CA . VAL A 1 270 ? 19.047 -13.606 -22.089 1.00 71.50 270 VAL A CA 1
ATOM 2158 C C . VAL A 1 270 ? 18.977 -13.749 -20.562 1.00 71.50 270 VAL A C 1
ATOM 2160 O O . VAL A 1 270 ? 19.878 -14.303 -19.939 1.00 71.50 270 VAL A O 1
ATOM 2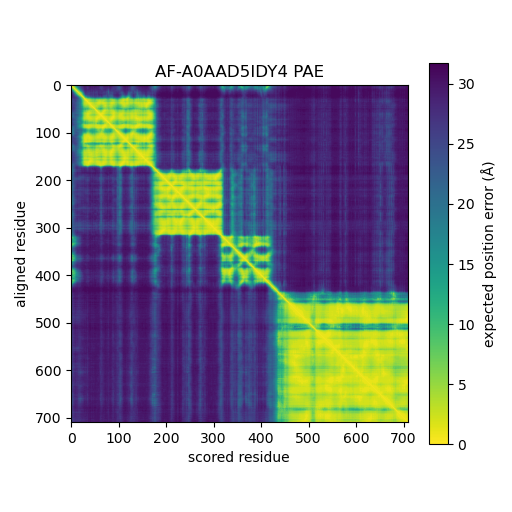163 N N . GLY A 1 271 ? 17.921 -13.216 -19.942 1.00 65.94 271 GLY A N 1
ATOM 2164 C CA . GLY A 1 271 ? 17.602 -13.416 -18.525 1.00 65.94 271 GLY A CA 1
ATOM 2165 C C . GLY A 1 271 ? 16.401 -14.343 -18.377 1.00 65.94 271 GLY A C 1
ATOM 2166 O O . GLY A 1 271 ? 15.359 -14.081 -18.970 1.00 65.94 271 GLY A O 1
ATOM 2167 N N . ASN A 1 272 ? 16.538 -15.419 -17.606 1.00 68.38 272 ASN A N 1
ATOM 2168 C CA . ASN A 1 272 ? 15.531 -16.466 -17.479 1.00 68.38 272 ASN A CA 1
ATOM 2169 C C . ASN A 1 272 ? 15.399 -16.977 -16.040 1.00 68.38 272 ASN A C 1
ATOM 2171 O O . ASN A 1 272 ? 16.338 -16.931 -15.246 1.00 68.38 272 ASN A O 1
ATOM 2175 N N . MET A 1 273 ? 14.223 -17.520 -15.719 1.00 59.94 273 MET A N 1
ATOM 2176 C CA . MET A 1 273 ? 14.008 -18.280 -14.489 1.00 59.94 273 MET A CA 1
ATOM 2177 C C . MET A 1 273 ? 14.209 -19.772 -14.737 1.00 59.94 273 MET A C 1
ATOM 2179 O O . MET A 1 273 ? 13.581 -20.354 -15.623 1.00 59.94 273 MET A O 1
ATOM 2183 N N . TYR A 1 274 ? 15.024 -20.394 -13.892 1.00 66.88 274 TYR A N 1
ATOM 2184 C CA . TYR A 1 274 ? 15.309 -21.817 -13.918 1.00 66.88 274 TYR A CA 1
ATOM 2185 C C . TYR A 1 274 ? 14.796 -22.517 -12.651 1.00 66.88 274 TYR A C 1
ATOM 2187 O O . TYR A 1 274 ? 15.002 -22.002 -11.556 1.00 66.88 274 TYR A O 1
ATOM 2195 N N . PRO A 1 275 ? 14.174 -23.700 -12.762 1.00 59.12 275 PRO A N 1
ATOM 2196 C CA . PRO A 1 275 ? 13.765 -24.336 -14.010 1.00 59.12 275 PRO A CA 1
ATOM 2197 C C . PRO A 1 275 ? 12.508 -23.663 -14.610 1.00 59.12 275 PRO A C 1
ATOM 2199 O O . PRO A 1 275 ? 11.622 -23.232 -13.860 1.00 59.12 275 PRO A O 1
ATOM 2202 N N . PRO A 1 276 ? 12.390 -23.562 -15.948 1.00 59.50 276 PRO A N 1
ATOM 2203 C CA . PRO A 1 276 ? 11.167 -23.087 -16.596 1.00 59.50 276 PRO A CA 1
ATOM 2204 C C . PRO A 1 276 ? 9.988 -24.045 -16.362 1.00 59.50 276 PRO A C 1
ATOM 2206 O O . PRO A 1 276 ? 10.164 -25.240 -16.117 1.00 59.50 276 PRO A O 1
ATOM 2209 N N . ARG A 1 277 ? 8.748 -23.537 -16.472 1.00 49.28 277 ARG A N 1
ATOM 2210 C CA . ARG A 1 277 ? 7.544 -24.385 -16.393 1.00 49.28 277 ARG A CA 1
ATOM 2211 C C . ARG A 1 277 ? 7.612 -25.419 -17.528 1.00 49.28 277 ARG A C 1
ATOM 2213 O O . ARG A 1 277 ? 7.396 -25.058 -18.679 1.00 49.28 277 ARG A O 1
ATOM 2220 N N . ASN A 1 278 ? 7.888 -26.681 -17.191 1.00 60.19 278 ASN A N 1
ATOM 2221 C CA . ASN A 1 278 ? 7.915 -27.858 -18.080 1.00 60.19 278 ASN A CA 1
ATOM 2222 C C . ASN A 1 278 ? 9.227 -28.143 -18.843 1.00 60.19 278 ASN A C 1
ATOM 2224 O O . ASN A 1 278 ? 9.211 -28.919 -19.795 1.00 60.19 278 ASN A O 1
ATOM 2228 N N . SER A 1 279 ? 10.364 -27.566 -18.448 1.00 70.19 279 SER A N 1
ATOM 2229 C CA . SER A 1 279 ? 11.680 -27.932 -19.001 1.00 70.19 279 SER A CA 1
ATOM 2230 C C . SER A 1 279 ? 12.781 -27.683 -17.968 1.00 70.19 279 SER A C 1
ATOM 2232 O O . SER A 1 279 ? 12.577 -26.968 -16.992 1.00 70.19 279 SER A O 1
ATOM 2234 N N . ASN A 1 280 ? 13.965 -28.244 -18.203 1.00 74.50 280 ASN A N 1
ATOM 2235 C CA . ASN A 1 280 ? 15.165 -27.977 -17.406 1.00 74.50 280 ASN A CA 1
ATOM 2236 C C . ASN A 1 280 ? 16.211 -27.174 -18.189 1.00 74.50 280 ASN A C 1
ATOM 2238 O O . ASN A 1 280 ? 17.311 -26.967 -17.687 1.00 74.50 280 ASN A O 1
ATOM 2242 N N . ALA A 1 281 ? 15.891 -26.754 -19.417 1.00 84.12 281 ALA A N 1
ATOM 2243 C CA . ALA A 1 281 ? 16.807 -26.041 -20.296 1.00 84.12 281 ALA A CA 1
ATOM 2244 C C . ALA A 1 281 ? 16.102 -24.972 -21.142 1.00 84.12 281 ALA A C 1
ATOM 2246 O O . ALA A 1 281 ? 14.943 -25.155 -21.536 1.00 84.12 281 ALA A O 1
ATOM 2247 N N . LEU A 1 282 ? 16.820 -23.887 -21.442 1.00 85.69 282 LEU A N 1
ATOM 2248 C CA . LEU A 1 282 ? 16.406 -22.788 -22.325 1.00 85.69 282 LEU A CA 1
ATOM 2249 C C . LEU A 1 282 ? 17.545 -22.415 -23.272 1.00 85.69 282 LEU A C 1
ATOM 2251 O O . LEU A 1 282 ? 18.699 -22.731 -23.013 1.00 85.69 282 LEU A O 1
ATOM 2255 N N . GLY A 1 283 ? 17.218 -21.819 -24.417 1.00 89.25 283 GLY A N 1
ATOM 2256 C CA . GLY A 1 283 ? 18.215 -21.507 -25.433 1.00 89.25 283 GLY A CA 1
ATOM 2257 C C . GLY A 1 283 ? 17.631 -21.192 -26.798 1.00 89.25 283 GLY A C 1
ATOM 2258 O O . GLY A 1 283 ? 16.441 -20.915 -26.944 1.00 89.25 283 GLY A O 1
ATOM 2259 N N . TRP A 1 284 ? 18.485 -21.262 -27.814 1.00 92.56 284 TRP A N 1
ATOM 2260 C CA . TRP A 1 284 ? 18.194 -20.819 -29.169 1.00 92.56 284 TRP A CA 1
ATOM 2261 C C . TRP A 1 284 ? 18.153 -21.990 -30.134 1.00 92.56 284 TRP A C 1
ATOM 2263 O O . TRP A 1 284 ? 19.162 -22.641 -30.409 1.00 92.56 284 TRP A O 1
ATOM 2273 N N . THR A 1 285 ? 16.990 -22.191 -30.744 1.00 91.12 285 THR A N 1
ATOM 2274 C CA . THR A 1 285 ? 16.793 -23.139 -31.844 1.00 91.12 285 THR A CA 1
ATOM 2275 C C . THR A 1 285 ? 17.546 -22.715 -33.110 1.00 91.12 285 THR A C 1
ATOM 2277 O O . THR A 1 285 ? 17.981 -23.566 -33.880 1.00 91.12 285 THR A O 1
ATOM 2280 N N . ARG A 1 286 ? 17.794 -21.415 -33.314 1.00 92.75 286 ARG A N 1
ATOM 2281 C CA . ARG A 1 286 ? 18.508 -20.864 -34.482 1.00 92.75 286 ARG A CA 1
ATOM 2282 C C . ARG A 1 286 ? 19.728 -20.030 -34.079 1.00 92.75 286 ARG A C 1
ATOM 2284 O O . ARG A 1 286 ? 19.799 -18.855 -34.418 1.00 92.75 286 ARG A O 1
ATOM 2291 N N . PHE A 1 287 ? 20.689 -20.632 -33.376 1.00 93.56 287 PHE A N 1
ATOM 2292 C CA . PHE A 1 287 ? 21.847 -19.908 -32.833 1.00 93.56 287 PHE A CA 1
ATOM 2293 C C . PHE A 1 287 ? 22.815 -19.418 -33.926 1.00 93.56 287 PHE A C 1
ATOM 2295 O O . PHE A 1 287 ? 23.178 -18.250 -33.972 1.00 93.56 287 PHE A O 1
ATOM 2302 N N . MET A 1 288 ? 23.237 -20.284 -34.851 1.00 94.38 288 MET A N 1
ATOM 2303 C CA . MET A 1 288 ? 24.095 -19.885 -35.978 1.00 94.38 288 MET A CA 1
ATOM 2304 C C . MET A 1 288 ? 23.771 -20.740 -37.197 1.00 94.38 288 MET A C 1
ATOM 2306 O O . MET A 1 288 ? 23.675 -21.957 -37.076 1.00 94.38 288 MET A O 1
ATOM 2310 N N . SER A 1 289 ? 23.621 -20.131 -38.378 1.00 96.12 289 SER A N 1
ATOM 2311 C CA . SER A 1 289 ? 23.388 -20.905 -39.600 1.00 96.12 289 SER A CA 1
ATOM 2312 C C . SER A 1 289 ? 24.577 -21.809 -39.918 1.00 96.12 289 SER A C 1
ATOM 2314 O O . SER A 1 289 ? 25.738 -21.415 -39.790 1.00 96.12 289 SER A O 1
ATOM 2316 N N . LEU A 1 290 ? 24.290 -23.016 -40.395 1.00 93.56 290 LEU A N 1
ATOM 2317 C CA . LEU A 1 290 ? 25.309 -23.990 -40.778 1.00 93.56 290 LEU A CA 1
ATOM 2318 C C . LEU A 1 290 ? 26.191 -23.467 -41.912 1.00 93.56 290 LEU A C 1
ATOM 2320 O O . LEU A 1 290 ? 27.388 -23.731 -41.913 1.00 93.56 290 LEU A O 1
ATOM 2324 N N . ALA A 1 291 ? 25.624 -22.689 -42.840 1.00 93.19 291 ALA A N 1
ATOM 2325 C CA . ALA A 1 291 ? 26.377 -22.036 -43.909 1.00 93.19 291 ALA A CA 1
ATOM 2326 C C . ALA A 1 291 ? 27.448 -21.080 -43.358 1.00 93.19 291 ALA A C 1
ATOM 2328 O O . ALA A 1 291 ? 28.576 -21.083 -43.835 1.00 93.19 291 ALA A O 1
ATOM 2329 N N . LYS A 1 292 ? 27.111 -20.300 -42.322 1.00 94.25 292 LYS A N 1
ATOM 2330 C CA . LYS A 1 292 ? 28.045 -19.367 -41.679 1.00 94.25 292 LYS A CA 1
ATOM 2331 C C . LYS A 1 292 ? 29.083 -20.100 -40.830 1.00 94.25 292 LYS A C 1
ATOM 2333 O O . LYS A 1 292 ? 30.248 -19.724 -40.842 1.00 94.25 292 LYS A O 1
ATOM 2338 N N . LEU A 1 293 ? 28.662 -21.139 -40.109 1.00 94.69 293 LEU A N 1
ATOM 2339 C CA . LEU A 1 293 ? 29.544 -21.956 -39.276 1.00 94.69 293 LEU A CA 1
ATOM 2340 C C . LEU A 1 293 ? 30.620 -22.671 -40.105 1.00 94.69 293 LEU A C 1
ATOM 2342 O O . LEU A 1 293 ? 31.779 -22.713 -39.704 1.00 94.69 293 LEU A O 1
ATOM 2346 N N . LYS A 1 294 ? 30.217 -23.241 -41.246 1.00 92.12 294 LYS A N 1
ATOM 2347 C CA . LYS A 1 294 ? 31.067 -24.074 -42.107 1.00 92.12 294 LYS A CA 1
ATOM 2348 C C . LYS A 1 294 ? 31.919 -23.275 -43.096 1.00 92.12 294 LYS A C 1
ATOM 2350 O O . LYS A 1 294 ? 32.708 -23.883 -43.810 1.00 92.12 294 LYS A O 1
ATOM 2355 N N . ASP A 1 295 ? 31.768 -21.951 -43.171 1.00 93.38 295 ASP A N 1
ATOM 2356 C CA . ASP A 1 295 ? 32.619 -21.120 -44.025 1.00 93.38 295 ASP A CA 1
ATOM 2357 C C . ASP A 1 295 ? 34.021 -20.985 -43.395 1.00 93.38 295 ASP A C 1
ATOM 2359 O O . ASP A 1 295 ? 34.171 -20.314 -42.364 1.00 93.38 295 ASP A O 1
ATOM 2363 N N . PRO A 1 296 ? 35.072 -21.573 -44.002 1.00 90.25 296 PRO A N 1
ATOM 2364 C CA . PRO A 1 296 ? 36.417 -21.554 -43.434 1.00 90.25 296 PRO A CA 1
ATOM 2365 C C . PRO A 1 296 ? 37.010 -20.141 -43.370 1.00 90.25 296 PRO A C 1
ATOM 2367 O O . PRO A 1 296 ? 37.908 -19.896 -42.570 1.00 90.25 296 PRO A O 1
ATOM 2370 N N . LYS A 1 297 ? 36.507 -19.185 -44.167 1.00 90.69 297 LYS A N 1
ATOM 2371 C CA . LYS A 1 297 ? 36.962 -17.785 -44.125 1.00 90.69 297 LYS A CA 1
ATOM 2372 C C . LYS A 1 297 ? 36.470 -17.053 -42.883 1.00 90.69 297 LYS A C 1
ATOM 2374 O O . LYS A 1 297 ? 37.045 -16.034 -42.509 1.00 90.69 297 LYS A O 1
ATOM 2379 N N . LEU A 1 298 ? 35.390 -17.542 -42.274 1.00 89.81 298 LEU A N 1
ATOM 2380 C CA . LEU A 1 298 ? 34.767 -16.916 -41.116 1.00 89.81 298 LEU A CA 1
ATOM 2381 C C . LEU A 1 298 ? 35.332 -17.429 -39.791 1.00 89.81 298 LEU A C 1
ATOM 2383 O O . LEU A 1 298 ? 35.115 -16.776 -38.779 1.00 89.81 298 LEU A O 1
ATOM 2387 N N . GLY A 1 299 ? 36.073 -18.541 -39.775 1.00 92.38 299 GLY A N 1
ATOM 2388 C CA . GLY A 1 299 ? 36.880 -18.961 -38.624 1.00 92.38 299 GLY A CA 1
ATOM 2389 C C . GLY A 1 299 ? 36.106 -19.453 -37.395 1.00 92.38 299 GLY A C 1
ATOM 2390 O O . GLY A 1 299 ? 36.662 -19.453 -36.301 1.00 92.38 299 GLY A O 1
ATOM 2391 N N . PHE A 1 300 ? 34.836 -19.851 -37.525 1.00 92.75 300 PHE A N 1
ATOM 2392 C CA . PHE A 1 300 ? 34.050 -20.403 -36.405 1.00 92.75 300 PHE A CA 1
ATOM 2393 C C . PHE A 1 300 ? 34.276 -21.906 -36.202 1.00 92.75 300 PHE A C 1
ATOM 2395 O O . PHE A 1 300 ? 34.317 -22.373 -35.064 1.00 92.75 300 PHE A O 1
ATOM 2402 N N . LEU A 1 301 ? 34.480 -22.643 -37.296 1.00 95.06 301 LEU A N 1
ATOM 2403 C CA . LEU A 1 301 ? 34.887 -24.043 -37.295 1.00 95.06 301 LEU A CA 1
ATOM 2404 C C . LEU A 1 301 ? 36.315 -24.141 -37.849 1.00 95.06 301 LEU A C 1
ATOM 2406 O O . LEU A 1 301 ? 36.527 -23.983 -39.050 1.00 95.06 301 LEU A O 1
ATOM 2410 N N . VAL A 1 302 ? 37.293 -24.361 -36.971 1.00 94.00 302 VAL A N 1
ATOM 2411 C CA . VAL A 1 302 ? 38.722 -24.475 -37.316 1.00 94.00 302 VAL A CA 1
ATOM 2412 C C . VAL A 1 302 ? 39.216 -25.833 -36.850 1.00 94.00 302 VAL A C 1
ATOM 2414 O O . VAL A 1 302 ? 38.876 -26.255 -35.748 1.00 94.00 302 VAL A O 1
ATOM 2417 N N . ASP A 1 303 ? 39.957 -26.540 -37.704 1.00 92.81 303 ASP A N 1
ATOM 2418 C CA . ASP A 1 303 ? 40.419 -27.914 -37.453 1.00 92.81 303 ASP A CA 1
ATOM 2419 C C . ASP A 1 303 ? 39.281 -28.847 -36.994 1.00 92.81 303 ASP A C 1
ATOM 2421 O O . ASP A 1 303 ? 39.387 -29.560 -35.994 1.00 92.81 303 ASP A O 1
ATOM 2425 N N . ASP A 1 304 ? 38.139 -28.747 -37.689 1.00 93.31 304 ASP A N 1
ATOM 2426 C CA . ASP A 1 304 ? 36.876 -29.441 -37.382 1.00 93.31 304 ASP A CA 1
ATOM 2427 C C . ASP A 1 304 ? 36.441 -29.329 -35.907 1.00 93.31 304 ASP A C 1
ATOM 2429 O O . ASP A 1 304 ? 35.791 -30.214 -35.347 1.00 93.31 304 ASP A O 1
ATOM 2433 N N . SER A 1 305 ? 36.833 -28.234 -35.253 1.00 94.44 305 SER A N 1
ATOM 2434 C CA . SER A 1 305 ? 36.566 -27.974 -33.848 1.00 94.44 305 SER A CA 1
ATOM 2435 C C . SER A 1 305 ? 35.727 -26.715 -33.683 1.00 94.44 305 SER A C 1
ATOM 2437 O O . SER A 1 305 ? 36.054 -25.650 -34.211 1.00 94.44 305 SER A O 1
ATOM 2439 N N . LEU A 1 306 ? 34.655 -26.836 -32.909 1.00 95.81 306 LEU A N 1
ATOM 2440 C CA . LEU A 1 306 ? 33.774 -25.749 -32.503 1.00 95.81 306 LEU A CA 1
ATOM 2441 C C . LEU A 1 306 ? 34.047 -25.409 -31.035 1.00 95.81 306 LEU A C 1
ATOM 2443 O O . LEU A 1 306 ? 34.069 -26.303 -30.194 1.00 95.81 306 LEU A O 1
ATOM 2447 N N . ILE A 1 307 ? 34.233 -24.130 -30.707 1.00 94.44 307 ILE A N 1
ATOM 2448 C CA . ILE A 1 307 ? 34.391 -23.681 -29.316 1.00 94.44 307 ILE A CA 1
ATOM 2449 C C . ILE A 1 307 ? 33.152 -22.888 -28.912 1.00 94.44 307 ILE A C 1
ATOM 2451 O O . ILE A 1 307 ? 32.837 -21.866 -29.525 1.00 94.44 307 ILE A O 1
ATOM 2455 N N . ILE A 1 308 ? 32.471 -23.365 -27.874 1.00 95.38 308 ILE A N 1
ATOM 2456 C CA . ILE A 1 308 ? 31.305 -22.729 -27.268 1.00 95.38 308 ILE A CA 1
ATOM 2457 C C . ILE A 1 308 ? 31.722 -22.208 -25.896 1.00 95.38 308 ILE A C 1
ATOM 2459 O O . ILE A 1 308 ? 32.329 -22.929 -25.111 1.00 95.38 308 ILE A O 1
ATOM 2463 N N . GLU A 1 309 ? 31.401 -20.961 -25.598 1.00 91.94 309 GLU A N 1
ATOM 2464 C CA . GLU A 1 309 ? 31.627 -20.347 -24.294 1.00 91.94 309 GLU A CA 1
ATOM 2465 C C . GLU A 1 309 ? 30.277 -19.960 -23.701 1.00 91.94 309 GLU A C 1
ATOM 2467 O O . GLU A 1 309 ? 29.387 -19.488 -24.408 1.00 91.94 309 GLU A O 1
ATOM 2472 N N . VAL A 1 310 ? 30.111 -20.166 -22.402 1.00 88.50 310 VAL A N 1
ATOM 2473 C CA . VAL A 1 310 ? 28.932 -19.721 -21.671 1.00 88.50 310 VAL A CA 1
ATOM 2474 C C . VAL A 1 310 ? 29.348 -19.038 -20.381 1.00 88.50 310 VAL A C 1
ATOM 2476 O O . VAL A 1 310 ? 30.275 -19.459 -19.690 1.00 88.50 310 VAL A O 1
ATOM 2479 N N . GLU A 1 311 ? 28.646 -17.963 -20.085 1.00 84.12 311 GLU A N 1
ATOM 2480 C CA . GLU A 1 311 ? 28.744 -17.171 -18.877 1.00 84.12 311 GLU A CA 1
ATOM 2481 C C . GLU A 1 311 ? 27.367 -17.200 -18.226 1.00 84.12 311 GLU A C 1
ATOM 2483 O O . GLU A 1 311 ? 26.367 -16.852 -18.856 1.00 84.12 311 GLU A O 1
ATOM 2488 N N . VAL A 1 312 ? 27.304 -17.690 -16.994 1.00 77.31 312 VAL A N 1
ATOM 2489 C CA . VAL A 1 312 ? 26.056 -17.871 -16.259 1.00 77.31 312 VAL A CA 1
ATOM 2490 C C . VAL A 1 312 ? 26.139 -17.075 -14.977 1.00 77.31 312 VAL A C 1
ATOM 2492 O O . VAL A 1 312 ? 26.935 -17.377 -14.091 1.00 77.31 312 VAL A O 1
ATOM 2495 N N . THR A 1 313 ? 25.286 -16.074 -14.882 1.00 68.75 313 THR A N 1
ATOM 2496 C CA . THR A 1 313 ? 25.236 -15.109 -13.801 1.00 68.75 313 THR A CA 1
ATOM 2497 C C . THR A 1 313 ? 23.979 -15.363 -12.976 1.00 68.75 313 THR A C 1
ATOM 2499 O O . THR A 1 313 ? 22.862 -15.097 -13.423 1.00 68.75 313 THR A O 1
ATOM 2502 N N . LEU A 1 314 ? 24.144 -15.921 -11.777 1.00 55.19 314 LEU A N 1
ATOM 2503 C CA . LEU A 1 314 ? 23.053 -16.123 -10.827 1.00 55.19 314 LEU A CA 1
ATOM 2504 C C . LEU A 1 314 ? 22.645 -14.774 -10.235 1.00 55.19 314 LEU A C 1
ATOM 2506 O O . LEU A 1 314 ? 23.504 -13.952 -9.939 1.00 55.19 314 LEU A O 1
ATOM 2510 N N . LEU A 1 315 ? 21.348 -14.566 -10.023 1.00 47.47 315 LEU A N 1
ATOM 2511 C CA . LEU A 1 315 ? 20.797 -13.308 -9.527 1.00 47.47 315 LEU A CA 1
ATOM 2512 C C . LEU A 1 315 ? 20.038 -13.443 -8.172 1.00 47.47 315 LEU A C 1
ATOM 2514 O O . LEU A 1 315 ? 19.442 -12.449 -7.811 1.00 47.47 315 LEU A O 1
ATOM 2518 N N . GLY A 1 316 ? 20.035 -14.567 -7.402 1.00 49.53 316 GLY A N 1
ATOM 2519 C CA . GLY A 1 316 ? 19.299 -14.754 -6.091 1.00 49.53 316 GLY A CA 1
ATOM 2520 C C . GLY A 1 316 ? 19.610 -16.047 -5.244 1.00 49.53 316 GLY A C 1
ATOM 2521 O O . GLY A 1 316 ? 19.900 -17.052 -5.893 1.00 49.53 316 GLY A O 1
ATOM 2522 N N . MET A 1 317 ? 19.535 -16.073 -3.864 1.00 46.94 317 MET A N 1
ATOM 2523 C CA . MET A 1 317 ? 19.829 -17.230 -2.898 1.00 46.94 317 MET A CA 1
ATOM 2524 C C . MET A 1 317 ? 19.070 -17.276 -1.484 1.00 46.94 317 MET A C 1
ATOM 2526 O O . MET A 1 317 ? 18.305 -16.356 -1.219 1.00 46.94 317 MET A O 1
ATOM 2530 N N . GLU A 1 318 ? 19.260 -18.314 -0.589 1.00 43.78 318 GLU A N 1
ATOM 2531 C CA . GLU A 1 318 ? 18.460 -18.768 0.645 1.00 43.78 318 GLU A CA 1
ATOM 2532 C C . GLU A 1 318 ? 19.221 -18.875 2.061 1.00 43.78 318 GLU A C 1
ATOM 2534 O O . GLU A 1 318 ? 20.445 -18.796 2.075 1.00 43.78 318 GLU A O 1
ATOM 2539 N N . LEU A 1 319 ? 18.552 -19.071 3.251 1.00 46.88 319 LEU A N 1
ATOM 2540 C CA . LEU A 1 319 ? 18.971 -18.919 4.715 1.00 46.88 319 LEU A CA 1
ATOM 2541 C C . LEU A 1 319 ? 19.336 -20.202 5.571 1.00 46.88 319 LEU A C 1
ATOM 2543 O O . LEU A 1 319 ? 18.729 -21.249 5.371 1.00 46.88 319 LEU A O 1
ATOM 2547 N N . CYS A 1 320 ? 20.212 -20.132 6.621 1.00 47.38 320 CYS A N 1
ATOM 2548 C CA . CYS A 1 320 ? 20.615 -21.249 7.547 1.00 47.38 320 CYS A CA 1
ATOM 2549 C C . CYS A 1 320 ? 20.510 -20.994 9.101 1.00 47.38 320 CYS A C 1
ATOM 2551 O O . CYS A 1 320 ? 20.713 -19.884 9.593 1.00 47.38 320 CYS A O 1
ATOM 2553 N N . ILE A 1 321 ? 20.260 -22.036 9.934 1.00 49.31 321 ILE A N 1
ATOM 2554 C CA . ILE A 1 321 ? 20.047 -21.945 11.417 1.00 49.31 321 ILE A CA 1
ATOM 2555 C C . ILE A 1 321 ? 20.854 -23.006 12.217 1.00 49.31 321 ILE A C 1
ATOM 2557 O O . ILE A 1 321 ? 20.845 -24.184 11.869 1.00 49.31 321 ILE A O 1
ATOM 2561 N N . TYR A 1 322 ? 21.488 -22.617 13.343 1.00 56.25 322 TYR A N 1
ATOM 2562 C CA . TYR A 1 322 ? 22.310 -23.455 14.248 1.00 56.25 322 TYR A CA 1
ATOM 2563 C C . TYR A 1 322 ? 21.731 -23.558 15.684 1.00 56.25 322 TYR A C 1
ATOM 2565 O O . TYR A 1 322 ? 22.007 -22.708 16.540 1.00 56.25 322 TYR A O 1
ATOM 2573 N N . PRO A 1 323 ? 21.011 -24.645 16.014 1.00 41.09 323 PRO A N 1
ATOM 2574 C CA . PRO A 1 323 ? 20.238 -24.777 17.260 1.00 41.09 323 PRO A CA 1
ATOM 2575 C C . PRO A 1 323 ? 21.022 -24.837 18.579 1.00 41.09 323 PRO A C 1
ATOM 2577 O O . PRO A 1 323 ? 20.479 -24.542 19.635 1.00 41.09 323 PRO A O 1
ATOM 2580 N N . LYS A 1 324 ? 22.290 -25.265 18.556 1.00 47.31 324 LYS A N 1
ATOM 2581 C CA . LYS A 1 324 ? 23.153 -25.381 19.757 1.00 47.31 324 LYS A CA 1
ATOM 2582 C C . LYS A 1 324 ? 24.318 -24.392 19.745 1.00 47.31 324 LYS A C 1
ATOM 2584 O O . LYS A 1 324 ? 25.305 -24.570 20.467 1.00 47.31 324 LYS A O 1
ATOM 2589 N N . GLY A 1 325 ? 24.199 -23.387 18.887 1.00 49.00 325 GLY A N 1
ATOM 2590 C CA . GLY A 1 325 ? 25.207 -22.374 18.670 1.00 49.00 325 GLY A CA 1
ATOM 2591 C C . GLY A 1 325 ? 26.312 -22.827 17.725 1.00 49.00 325 GLY A C 1
ATOM 2592 O O . GLY A 1 325 ? 26.783 -23.967 17.771 1.00 49.00 325 GLY A O 1
ATOM 2593 N N . ASN A 1 326 ? 26.778 -21.915 16.876 1.00 58.59 326 ASN A N 1
ATOM 2594 C CA . ASN A 1 326 ? 27.961 -22.139 16.055 1.00 58.59 326 ASN A CA 1
ATOM 2595 C C . ASN A 1 326 ? 29.219 -22.063 16.947 1.00 58.59 326 ASN A C 1
ATOM 2597 O O . ASN A 1 326 ? 29.676 -20.984 17.342 1.00 58.59 326 ASN A O 1
ATOM 2601 N N . LYS A 1 327 ? 29.777 -23.231 17.303 1.00 58.66 327 LYS A N 1
ATOM 2602 C CA . LYS A 1 327 ? 30.919 -23.359 18.232 1.00 58.66 327 LYS A CA 1
ATOM 2603 C C . LYS A 1 327 ? 32.182 -22.659 17.723 1.00 58.66 327 LYS A C 1
ATOM 2605 O O . LYS A 1 327 ? 32.910 -22.086 18.528 1.00 58.66 327 LYS A O 1
ATOM 2610 N N . SER A 1 328 ? 32.411 -22.655 16.409 1.00 56.06 328 SER A N 1
ATOM 2611 C CA . SER A 1 328 ? 33.542 -21.962 15.774 1.00 56.06 328 SER A CA 1
ATOM 2612 C C . SER A 1 328 ? 33.422 -20.434 15.775 1.00 56.06 328 SER A C 1
ATOM 2614 O O . SER A 1 328 ? 34.404 -19.751 15.505 1.00 56.06 328 SER A O 1
ATOM 2616 N N . LYS A 1 329 ? 32.243 -19.882 16.093 1.00 60.09 329 LYS A N 1
ATOM 2617 C CA . LYS A 1 329 ? 31.956 -18.437 16.069 1.00 60.09 329 LYS A CA 1
ATOM 2618 C C . LYS A 1 329 ? 31.478 -17.896 17.425 1.00 60.09 329 LYS A C 1
ATOM 2620 O O . LYS A 1 329 ? 30.790 -16.884 17.483 1.00 60.09 329 LYS A O 1
ATOM 2625 N N . ASN A 1 330 ? 31.858 -18.552 18.525 1.00 66.81 330 ASN A N 1
ATOM 2626 C CA . ASN A 1 330 ? 31.549 -18.140 19.904 1.00 66.81 330 ASN A CA 1
ATOM 2627 C C . ASN A 1 330 ? 30.042 -18.137 20.271 1.00 66.81 330 ASN A C 1
ATOM 2629 O O . ASN A 1 330 ? 29.623 -17.431 21.188 1.00 66.81 330 ASN A O 1
ATOM 2633 N N . GLY A 1 331 ? 29.218 -18.947 19.594 1.00 61.28 331 GLY A N 1
ATOM 2634 C CA . GLY A 1 331 ? 27.772 -19.062 19.848 1.00 61.28 331 GLY A CA 1
ATOM 2635 C C . GLY A 1 331 ? 27.372 -20.003 20.992 1.00 61.28 331 GLY A C 1
ATOM 2636 O O . GLY A 1 331 ? 26.216 -20.397 21.091 1.00 61.28 331 GLY A O 1
ATOM 2637 N N . LYS A 1 332 ? 28.313 -20.428 21.844 1.00 68.94 332 LYS A N 1
ATOM 2638 C CA . LYS A 1 332 ? 28.047 -21.428 22.892 1.00 68.94 332 LYS A CA 1
ATOM 2639 C C . LYS A 1 332 ? 26.914 -20.960 23.826 1.00 68.94 332 LYS A C 1
ATOM 2641 O O . LYS A 1 332 ? 26.889 -19.802 24.241 1.00 68.94 332 LYS A O 1
ATOM 2646 N N . ASN A 1 333 ? 26.007 -21.877 24.168 1.00 67.38 333 ASN A N 1
ATOM 2647 C CA . ASN A 1 333 ? 24.812 -21.643 24.996 1.00 67.38 333 ASN A CA 1
ATOM 2648 C C . ASN A 1 333 ? 23.786 -20.661 24.392 1.00 67.38 333 ASN A C 1
ATOM 2650 O O . ASN A 1 333 ? 22.948 -20.146 25.116 1.00 67.38 333 ASN A O 1
ATOM 2654 N N . HIS A 1 334 ? 23.830 -20.404 23.083 1.00 72.75 334 HIS A N 1
ATOM 2655 C CA . HIS A 1 334 ? 22.831 -19.612 22.362 1.00 72.75 334 HIS A CA 1
ATOM 2656 C C . HIS A 1 334 ? 22.404 -20.335 21.076 1.00 72.75 334 HIS A C 1
ATOM 2658 O O . HIS A 1 334 ? 23.140 -21.184 20.575 1.00 72.75 334 HIS A O 1
ATOM 2664 N N . ILE A 1 335 ? 21.250 -19.980 20.509 1.00 60.78 335 ILE A N 1
ATOM 2665 C CA . ILE A 1 335 ? 20.950 -20.276 19.099 1.00 60.78 335 ILE A CA 1
ATOM 2666 C C . ILE A 1 335 ? 21.723 -19.295 18.226 1.00 60.78 335 ILE A C 1
ATOM 2668 O O . ILE A 1 335 ? 21.798 -18.105 18.547 1.00 60.78 335 ILE A O 1
ATOM 2672 N N . SER A 1 336 ? 22.285 -19.783 17.120 1.00 62.34 336 SER A N 1
ATOM 2673 C CA . SER A 1 336 ? 22.885 -18.926 16.096 1.00 62.34 336 SER A CA 1
ATOM 2674 C C . SER A 1 336 ? 22.120 -19.020 14.774 1.00 62.34 336 SER A C 1
ATOM 2676 O O . SER A 1 336 ? 21.610 -20.082 14.437 1.00 62.34 336 SER A O 1
ATOM 2678 N N . ILE A 1 337 ? 22.066 -17.934 14.006 1.00 61.09 337 ILE A N 1
ATOM 2679 C CA . ILE A 1 337 ? 21.395 -17.859 12.691 1.00 61.09 337 ILE A CA 1
ATOM 2680 C C . ILE A 1 337 ? 22.375 -17.243 11.703 1.00 61.09 337 ILE A C 1
ATOM 2682 O O . ILE A 1 337 ? 22.987 -16.242 12.064 1.00 61.09 337 ILE A O 1
ATOM 2686 N N . TYR A 1 338 ? 22.531 -17.811 10.504 1.00 57.97 338 TYR A N 1
ATOM 2687 C CA . TYR A 1 338 ? 23.440 -17.302 9.471 1.00 57.97 338 TYR A CA 1
ATOM 2688 C C . TYR A 1 338 ? 22.852 -17.424 8.054 1.00 57.97 338 TYR A C 1
ATOM 2690 O O . TYR A 1 338 ? 22.196 -18.401 7.724 1.00 57.97 338 TYR A O 1
ATOM 2698 N N . LEU A 1 339 ? 23.146 -16.460 7.190 1.00 54.41 339 LEU A N 1
ATOM 2699 C CA . LEU A 1 339 ? 23.100 -16.573 5.733 1.00 54.41 339 LEU A CA 1
ATOM 2700 C C . LEU A 1 339 ? 24.431 -17.172 5.267 1.00 54.41 339 LEU A C 1
ATOM 2702 O O . LEU A 1 339 ? 25.482 -16.645 5.636 1.00 54.41 339 LEU A O 1
ATOM 2706 N N . GLU A 1 340 ? 24.415 -18.262 4.497 1.00 50.97 340 GLU A N 1
ATOM 2707 C CA . GLU A 1 340 ? 25.639 -18.931 4.032 1.00 50.97 340 GLU A CA 1
ATOM 2708 C C . GLU A 1 340 ? 25.835 -18.801 2.522 1.00 50.97 340 GLU A C 1
ATOM 2710 O O . GLU A 1 340 ? 24.955 -19.123 1.727 1.00 50.97 340 GLU A O 1
ATOM 2715 N N . LEU A 1 341 ? 27.033 -18.377 2.124 1.00 47.75 341 LEU A N 1
ATOM 2716 C CA . LEU A 1 341 ? 27.509 -18.430 0.749 1.00 47.75 341 LEU A CA 1
ATOM 2717 C C . LEU A 1 341 ? 28.075 -19.828 0.487 1.00 47.75 341 LEU A C 1
ATOM 2719 O O . LEU A 1 341 ? 29.086 -20.229 1.074 1.00 47.75 341 LEU A O 1
ATOM 2723 N N . LEU A 1 342 ? 27.437 -20.580 -0.408 1.00 40.03 342 LEU A N 1
ATOM 2724 C CA . LEU A 1 342 ? 27.917 -21.903 -0.795 1.00 40.03 342 LEU A CA 1
ATOM 2725 C C . LEU A 1 342 ? 29.069 -21.762 -1.809 1.00 40.03 342 LEU A C 1
ATOM 2727 O O . LEU A 1 342 ? 28.865 -21.329 -2.938 1.00 40.03 342 LEU A O 1
ATOM 2731 N N . GLN A 1 343 ? 30.265 -22.183 -1.368 1.00 38.62 343 GLN A N 1
ATOM 2732 C CA . GLN A 1 343 ? 31.584 -22.193 -2.036 1.00 38.62 343 GLN A CA 1
ATOM 2733 C C . GLN A 1 343 ? 32.354 -20.857 -2.096 1.00 38.62 343 GLN A C 1
ATOM 2735 O O . GLN A 1 343 ? 32.235 -20.079 -3.034 1.00 38.62 343 GLN A O 1
ATOM 2740 N N . THR A 1 344 ? 33.279 -20.660 -1.146 1.00 42.50 344 THR A N 1
ATOM 2741 C CA . THR A 1 344 ? 34.244 -19.535 -1.113 1.00 42.50 344 THR A CA 1
ATOM 2742 C C . THR A 1 344 ? 35.639 -19.875 -1.636 1.00 42.50 344 THR A C 1
ATOM 2744 O O . THR A 1 344 ? 36.551 -19.054 -1.558 1.00 42.50 344 THR A O 1
ATOM 2747 N N . SER A 1 345 ? 35.848 -21.069 -2.190 1.00 38.78 345 SER A N 1
ATOM 2748 C CA . SER A 1 345 ? 37.179 -21.525 -2.614 1.00 38.78 345 SER A CA 1
ATOM 2749 C C . SER A 1 345 ? 37.738 -20.812 -3.856 1.00 38.78 345 SER A C 1
ATOM 2751 O O . SER A 1 345 ? 38.877 -21.079 -4.229 1.00 38.78 345 SER A O 1
ATOM 2753 N N . SER A 1 346 ? 36.975 -19.918 -4.496 1.00 41.19 346 SER A N 1
ATOM 2754 C CA . SER A 1 346 ? 37.369 -19.200 -5.720 1.00 41.19 346 SER A CA 1
ATOM 2755 C C . SER A 1 346 ? 37.282 -17.667 -5.633 1.00 41.19 346 SER A C 1
ATOM 2757 O O . SER A 1 346 ? 37.429 -17.005 -6.658 1.00 41.19 346 SER A O 1
ATOM 2759 N N . LEU A 1 347 ? 37.049 -17.083 -4.449 1.00 39.72 347 LEU A N 1
ATOM 2760 C CA . LEU A 1 347 ? 36.975 -15.622 -4.289 1.00 39.72 347 LEU A CA 1
ATOM 2761 C C . LEU A 1 347 ? 38.384 -14.983 -4.227 1.00 39.72 347 LEU A C 1
ATOM 2763 O O . LEU A 1 347 ? 39.253 -15.497 -3.515 1.00 39.72 347 LEU A O 1
ATOM 2767 N N . PRO A 1 348 ? 38.650 -13.858 -4.928 1.00 38.09 348 PRO A N 1
ATOM 2768 C CA . PRO A 1 348 ? 39.924 -13.142 -4.835 1.00 38.09 348 PRO A CA 1
ATOM 2769 C C . PRO A 1 348 ? 40.174 -12.598 -3.419 1.00 38.09 348 PRO A C 1
ATOM 2771 O O . PRO A 1 348 ? 39.262 -12.088 -2.775 1.00 38.09 348 PRO A O 1
ATOM 2774 N N . ALA A 1 349 ? 41.428 -12.615 -2.952 1.00 37.81 349 ALA A N 1
ATOM 2775 C CA . ALA A 1 349 ? 41.827 -12.324 -1.564 1.00 37.81 349 ALA A CA 1
ATOM 2776 C C . ALA A 1 349 ? 41.523 -10.899 -1.023 1.00 37.81 349 ALA A C 1
ATOM 2778 O O . ALA A 1 349 ? 41.976 -10.565 0.071 1.00 37.81 349 ALA A O 1
ATOM 2779 N N . ARG A 1 350 ? 40.815 -10.039 -1.771 1.00 37.31 350 ARG A N 1
ATOM 2780 C CA . ARG A 1 350 ? 40.531 -8.631 -1.419 1.00 37.31 350 ARG A CA 1
ATOM 2781 C C . ARG A 1 350 ? 39.097 -8.167 -1.732 1.00 37.31 350 ARG A C 1
ATOM 2783 O O . ARG A 1 350 ? 38.875 -6.970 -1.857 1.00 37.31 350 ARG A O 1
ATOM 2790 N N . TRP A 1 351 ? 38.152 -9.088 -1.896 1.00 33.53 351 TRP A N 1
ATOM 2791 C CA . TRP A 1 351 ? 36.731 -8.758 -2.077 1.00 33.53 351 TRP A CA 1
ATOM 2792 C C . TRP A 1 351 ? 36.011 -8.527 -0.740 1.00 33.53 351 TRP A C 1
ATOM 2794 O O . TRP A 1 351 ? 36.302 -9.237 0.229 1.00 33.53 351 TRP A O 1
ATOM 2804 N N . GLU A 1 352 ? 35.071 -7.572 -0.714 1.00 36.62 352 GLU A N 1
ATOM 2805 C CA . GLU A 1 352 ? 34.151 -7.341 0.405 1.00 36.62 352 GLU A CA 1
ATOM 2806 C C . GLU A 1 352 ? 32.697 -7.203 -0.069 1.00 36.62 352 GLU A C 1
ATOM 2808 O O . GLU A 1 352 ? 32.439 -6.449 -0.996 1.00 36.62 352 GLU A O 1
ATOM 2813 N N . VAL A 1 353 ? 31.761 -7.898 0.592 1.00 40.03 353 VAL A N 1
ATOM 2814 C CA . VAL A 1 353 ? 30.309 -7.817 0.328 1.00 40.03 353 VAL A CA 1
ATOM 2815 C C . VAL A 1 353 ? 29.617 -7.234 1.562 1.00 40.03 353 VAL A C 1
ATOM 2817 O O . VAL A 1 353 ? 29.857 -7.708 2.677 1.00 40.03 353 VAL A O 1
ATOM 2820 N N . ASN A 1 354 ? 28.746 -6.237 1.371 1.00 37.53 354 ASN A N 1
ATOM 2821 C CA . ASN A 1 354 ? 27.918 -5.654 2.431 1.00 37.53 354 ASN A CA 1
ATOM 2822 C C . ASN A 1 354 ? 26.491 -6.195 2.335 1.00 37.53 354 ASN A C 1
ATOM 2824 O O . ASN A 1 354 ? 25.792 -5.962 1.352 1.00 37.53 354 ASN A O 1
ATOM 2828 N N . VAL A 1 355 ? 26.057 -6.912 3.369 1.00 43.62 355 VAL A N 1
ATOM 2829 C CA . VAL A 1 355 ? 24.688 -7.429 3.474 1.00 43.62 355 VAL A CA 1
ATOM 2830 C C . VAL A 1 355 ? 24.074 -6.856 4.740 1.00 43.62 355 VAL A C 1
ATOM 2832 O O . VAL A 1 355 ? 24.587 -7.109 5.834 1.00 43.62 355 VAL A O 1
ATOM 2835 N N . ILE A 1 356 ? 22.992 -6.088 4.588 1.00 42.19 356 ILE A N 1
ATOM 2836 C CA . ILE A 1 356 ? 22.234 -5.543 5.711 1.00 42.19 356 ILE A CA 1
ATOM 2837 C C . ILE A 1 356 ? 21.026 -6.446 5.940 1.00 42.19 356 ILE A C 1
ATOM 2839 O O . ILE A 1 356 ? 20.115 -6.499 5.118 1.00 42.19 356 ILE A O 1
ATOM 2843 N N . SER A 1 357 ? 21.011 -7.151 7.069 1.00 48.16 357 SER A N 1
ATOM 2844 C CA . SER A 1 357 ? 19.964 -8.130 7.386 1.00 48.16 357 SER A CA 1
ATOM 2845 C C . SER A 1 357 ? 19.311 -7.831 8.731 1.00 48.16 357 SER A C 1
ATOM 2847 O O . SER A 1 357 ? 19.976 -7.462 9.700 1.00 48.16 357 SER A O 1
ATOM 2849 N N . LYS A 1 358 ? 18.003 -8.050 8.858 1.00 50.22 358 LYS A N 1
ATOM 2850 C CA . LYS A 1 358 ? 17.300 -8.051 10.150 1.00 50.22 358 LYS A CA 1
ATOM 2851 C C . LYS A 1 358 ? 16.643 -9.405 10.370 1.00 50.22 358 LYS A C 1
ATOM 2853 O O . LYS A 1 358 ? 15.775 -9.801 9.601 1.00 50.22 358 LYS A O 1
ATOM 2858 N N . PHE A 1 359 ? 17.059 -10.110 11.424 1.00 57.25 359 PHE A N 1
ATOM 2859 C CA . PHE A 1 359 ? 16.524 -11.423 11.790 1.00 57.25 359 PHE A CA 1
ATOM 2860 C C . PHE A 1 359 ? 15.497 -11.313 12.919 1.00 57.25 359 PHE A C 1
ATOM 2862 O O . PHE A 1 359 ? 15.670 -10.545 13.869 1.00 57.25 359 PHE A O 1
ATOM 2869 N N . PHE A 1 360 ? 14.453 -12.130 12.834 1.00 55.78 360 PHE A N 1
ATOM 2870 C CA . PHE A 1 360 ? 13.328 -12.162 13.759 1.00 55.78 360 PHE A CA 1
ATOM 2871 C C . PHE A 1 360 ? 13.090 -13.586 14.261 1.00 55.78 360 PHE A C 1
ATOM 2873 O O . PHE A 1 360 ? 13.356 -14.556 13.555 1.00 55.78 360 PHE A O 1
ATOM 2880 N N . ILE A 1 361 ? 12.544 -13.708 15.464 1.00 53.91 361 ILE A N 1
ATOM 2881 C CA . ILE A 1 361 ? 11.979 -14.933 16.022 1.00 53.91 361 ILE A CA 1
ATOM 2882 C C . ILE A 1 361 ? 10.555 -14.659 16.466 1.00 53.91 361 ILE A C 1
ATOM 2884 O O . ILE A 1 361 ? 10.261 -13.628 17.066 1.00 53.91 361 ILE A O 1
ATOM 2888 N N . PHE A 1 362 ? 9.654 -15.571 16.155 1.00 48.88 362 PHE A N 1
ATOM 2889 C CA . PHE A 1 362 ? 8.282 -15.472 16.604 1.00 48.88 362 PHE A CA 1
ATOM 2890 C C . PHE A 1 362 ? 8.160 -15.927 18.056 1.00 48.88 362 PHE A C 1
ATOM 2892 O O . PHE A 1 362 ? 8.637 -16.995 18.433 1.00 48.88 362 PHE A O 1
ATOM 2899 N N . ASN A 1 363 ? 7.498 -15.110 18.861 1.00 58.22 363 ASN A N 1
ATOM 2900 C CA . ASN A 1 363 ? 7.086 -15.457 20.203 1.00 58.22 363 ASN A CA 1
ATOM 2901 C C . ASN A 1 363 ? 5.616 -15.874 20.162 1.00 58.22 363 ASN A C 1
ATOM 2903 O O . ASN A 1 363 ? 4.718 -15.058 19.936 1.00 58.22 363 ASN A O 1
ATOM 2907 N N . HIS A 1 364 ? 5.392 -17.158 20.382 1.00 48.34 364 HIS A N 1
ATOM 2908 C CA . HIS A 1 364 ? 4.099 -17.809 20.313 1.00 48.34 364 HIS A CA 1
ATOM 2909 C C . HIS A 1 364 ? 3.178 -17.443 21.484 1.00 48.34 364 HIS A C 1
ATOM 2911 O O . HIS A 1 364 ? 1.967 -17.413 21.290 1.00 48.34 364 HIS A O 1
ATOM 2917 N N . SER A 1 365 ? 3.712 -17.113 22.669 1.00 50.12 365 SER A N 1
ATOM 2918 C CA . SER A 1 365 ? 2.873 -16.701 23.807 1.00 50.12 365 SER A CA 1
ATOM 2919 C C . SER A 1 365 ? 2.342 -15.275 23.646 1.00 50.12 365 SER A C 1
ATOM 2921 O O . SER A 1 365 ? 1.264 -14.953 24.139 1.00 50.12 365 SER A O 1
ATOM 2923 N N . GLN A 1 366 ? 3.068 -14.429 22.911 1.00 49.53 366 GLN A N 1
ATOM 2924 C CA . GLN A 1 366 ? 2.702 -13.030 22.672 1.00 49.53 366 GLN A CA 1
ATOM 2925 C C . GLN A 1 366 ? 2.154 -12.759 21.264 1.00 49.53 366 GLN A C 1
ATOM 2927 O O . GLN A 1 366 ? 1.773 -11.624 20.974 1.00 49.53 366 GLN A O 1
ATOM 2932 N N . ASN A 1 367 ? 2.119 -13.777 20.395 1.00 45.62 367 ASN A N 1
ATOM 2933 C CA . ASN A 1 367 ? 1.699 -13.689 18.993 1.00 45.62 367 ASN A CA 1
ATOM 2934 C C . ASN A 1 367 ? 2.401 -12.545 18.226 1.00 45.62 367 ASN A C 1
ATOM 2936 O O . ASN A 1 367 ? 1.773 -11.784 17.489 1.00 45.62 367 ASN A O 1
ATOM 2940 N N . LYS A 1 368 ? 3.710 -12.371 18.456 1.00 48.28 368 LYS A N 1
ATOM 2941 C CA . LYS A 1 368 ? 4.512 -11.249 17.933 1.00 48.28 368 LYS A CA 1
ATOM 2942 C C . LYS A 1 368 ? 5.906 -11.704 17.513 1.00 48.28 368 LYS A C 1
ATOM 2944 O O . LYS A 1 368 ? 6.482 -12.602 18.118 1.00 48.28 368 LYS A O 1
ATOM 2949 N N . TYR A 1 369 ? 6.473 -11.043 16.507 1.00 49.53 369 TYR A N 1
ATOM 2950 C CA . TYR A 1 369 ? 7.870 -11.228 16.110 1.00 49.53 369 TYR A CA 1
ATOM 2951 C C . TYR A 1 369 ? 8.796 -10.332 16.936 1.00 49.53 369 TYR A C 1
ATOM 2953 O O . TYR A 1 369 ? 8.532 -9.145 17.115 1.00 49.53 369 TYR A O 1
ATOM 2961 N N . PHE A 1 370 ? 9.905 -10.900 17.392 1.00 56.03 370 PHE A N 1
ATOM 2962 C CA . PHE A 1 370 ? 10.945 -10.235 18.162 1.00 56.03 370 PHE A CA 1
ATOM 2963 C C . PHE A 1 370 ? 12.264 -10.305 17.401 1.00 56.03 370 PHE A C 1
ATOM 2965 O O . PHE A 1 370 ? 12.689 -11.374 16.974 1.00 56.03 370 PHE A O 1
ATOM 2972 N N . SER A 1 371 ? 12.940 -9.175 17.239 1.00 61.50 371 SER A N 1
ATOM 2973 C CA . SER A 1 371 ? 14.330 -9.129 16.778 1.00 61.50 371 SER A CA 1
ATOM 2974 C C . SER A 1 371 ? 15.233 -8.833 17.970 1.00 61.50 371 SER A C 1
ATOM 2976 O O . SER A 1 371 ? 14.936 -7.923 18.739 1.00 61.50 371 SER A O 1
ATOM 2978 N N . ASN A 1 372 ? 16.346 -9.557 18.121 1.00 50.88 372 ASN A N 1
ATOM 2979 C CA . ASN A 1 372 ? 17.289 -9.318 19.225 1.00 50.88 372 ASN A CA 1
ATOM 2980 C C . ASN A 1 372 ? 17.948 -7.916 19.140 1.00 50.88 372 ASN A C 1
ATOM 2982 O O . ASN A 1 372 ? 18.340 -7.369 20.166 1.00 50.88 372 ASN A O 1
ATOM 2986 N N . LYS A 1 373 ? 18.025 -7.301 17.945 1.00 51.56 373 LYS A N 1
ATOM 2987 C CA . LYS A 1 373 ? 18.555 -5.943 17.701 1.00 51.56 373 LYS A CA 1
ATOM 2988 C C . LYS A 1 373 ? 17.902 -5.272 16.483 1.00 51.56 373 LYS A C 1
ATOM 2990 O O . LYS A 1 373 ? 17.346 -5.963 15.627 1.00 51.56 373 LYS A O 1
ATOM 2995 N N . ASP A 1 374 ? 18.018 -3.947 16.385 1.00 49.25 374 ASP A N 1
ATOM 2996 C CA . ASP A 1 374 ? 17.808 -3.212 15.132 1.00 49.25 374 ASP A CA 1
ATOM 2997 C C . ASP A 1 374 ? 18.986 -3.448 14.173 1.00 49.25 374 ASP A C 1
ATOM 2999 O O . ASP A 1 374 ? 20.123 -3.460 14.632 1.00 49.25 374 ASP A O 1
ATOM 3003 N N . TRP A 1 375 ? 18.658 -3.724 12.899 1.00 42.59 375 TRP A N 1
ATOM 3004 C CA . TRP A 1 375 ? 19.491 -3.927 11.692 1.00 42.59 375 TRP A CA 1
ATOM 3005 C C . TRP A 1 375 ? 20.967 -4.360 11.875 1.00 42.59 375 TRP A C 1
ATOM 3007 O O . TRP A 1 375 ? 21.777 -3.648 12.461 1.00 42.59 375 TRP A O 1
ATOM 3017 N N . TYR A 1 376 ? 21.363 -5.509 11.305 1.00 47.09 376 TYR A N 1
ATOM 3018 C CA . TYR A 1 376 ? 22.774 -5.920 11.245 1.00 47.09 376 TYR A CA 1
ATOM 3019 C C . TYR A 1 376 ? 23.481 -5.289 10.044 1.00 47.09 376 TYR A C 1
ATOM 3021 O O . TYR A 1 376 ? 23.212 -5.676 8.913 1.00 47.09 376 TYR A O 1
ATOM 3029 N N . ASP A 1 377 ? 24.422 -4.384 10.311 1.00 42.72 377 ASP A N 1
ATOM 3030 C CA . ASP A 1 377 ? 25.409 -3.869 9.355 1.00 42.72 377 ASP A CA 1
ATOM 3031 C C . ASP A 1 377 ? 26.753 -4.572 9.614 1.00 42.72 377 ASP A C 1
ATOM 3033 O O . ASP A 1 377 ? 27.414 -4.315 10.623 1.00 42.72 377 ASP A O 1
ATOM 3037 N N . ASN A 1 378 ? 27.129 -5.526 8.759 1.00 43.06 378 ASN A N 1
ATOM 3038 C CA . ASN A 1 378 ? 28.406 -6.235 8.855 1.00 43.06 378 ASN A CA 1
ATOM 3039 C C . ASN A 1 378 ? 29.143 -6.193 7.512 1.00 43.06 378 ASN A C 1
ATOM 3041 O O . ASN A 1 378 ? 28.613 -6.635 6.493 1.00 43.06 378 ASN A O 1
ATOM 3045 N N . ARG A 1 379 ? 30.410 -5.761 7.550 1.00 37.25 379 ARG A N 1
ATOM 3046 C CA . ARG A 1 379 ? 31.354 -5.835 6.423 1.00 37.25 379 ARG A CA 1
ATOM 3047 C C . ARG A 1 379 ? 32.087 -7.174 6.432 1.00 37.25 379 ARG A C 1
ATOM 3049 O O . ARG A 1 379 ? 32.596 -7.582 7.481 1.00 37.25 379 ARG A O 1
ATOM 3056 N N . TYR A 1 380 ? 32.193 -7.837 5.282 1.00 46.66 380 TYR A N 1
ATOM 3057 C CA . TYR A 1 380 ? 32.913 -9.110 5.159 1.00 46.66 380 TYR A CA 1
ATOM 3058 C C . TYR A 1 380 ? 34.162 -8.989 4.298 1.00 46.66 380 TYR A C 1
ATOM 3060 O O . TYR A 1 380 ? 34.022 -8.565 3.166 1.00 46.66 380 TYR A O 1
ATOM 3068 N N . PRO A 1 381 ? 35.334 -9.480 4.739 1.00 37.56 381 PRO A N 1
ATOM 3069 C CA . PRO A 1 381 ? 36.428 -9.838 3.842 1.00 37.56 381 PRO A CA 1
ATOM 3070 C C . PRO A 1 381 ? 36.249 -11.257 3.268 1.00 37.56 381 PRO A C 1
ATOM 3072 O O . PRO A 1 381 ? 35.724 -12.146 3.945 1.00 37.56 381 PRO A O 1
ATOM 3075 N N . ALA A 1 382 ? 36.766 -11.481 2.053 1.00 35.41 382 ALA A N 1
ATOM 3076 C CA . ALA A 1 382 ? 36.650 -12.668 1.181 1.00 35.41 382 ALA A CA 1
ATOM 3077 C C . ALA A 1 382 ? 36.838 -14.085 1.789 1.00 35.41 382 ALA A C 1
ATOM 3079 O O . ALA A 1 382 ? 36.634 -15.076 1.093 1.00 35.41 382 ALA A O 1
ATOM 3080 N N . MET A 1 383 ? 37.219 -14.231 3.063 1.00 35.44 383 MET A N 1
ATOM 3081 C CA . MET A 1 383 ? 37.453 -15.529 3.719 1.00 35.44 383 MET A CA 1
ATOM 3082 C C . MET A 1 383 ? 36.315 -16.008 4.641 1.00 35.44 383 MET A C 1
ATOM 3084 O O . MET A 1 383 ? 36.449 -17.062 5.262 1.00 35.44 383 MET A O 1
ATOM 3088 N N . ASN A 1 384 ? 35.199 -15.282 4.760 1.00 42.09 384 ASN A N 1
ATOM 3089 C CA . ASN A 1 384 ? 34.104 -15.649 5.664 1.00 42.09 384 ASN A CA 1
ATOM 3090 C C . ASN A 1 384 ? 32.842 -16.048 4.872 1.00 42.09 384 ASN A C 1
ATOM 3092 O O . ASN A 1 384 ? 32.213 -15.213 4.238 1.00 42.09 384 ASN A O 1
ATOM 3096 N N . THR A 1 385 ? 32.474 -17.333 4.910 1.00 49.28 385 THR A N 1
ATOM 3097 C CA . THR A 1 385 ? 31.387 -17.946 4.109 1.00 49.28 385 THR A CA 1
ATOM 3098 C C . THR A 1 385 ? 29.980 -17.723 4.663 1.00 49.28 385 THR A C 1
ATOM 3100 O O . THR A 1 385 ? 29.020 -18.253 4.115 1.00 49.28 385 THR A O 1
ATOM 3103 N N . SER A 1 386 ? 29.836 -17.040 5.799 1.00 52.72 386 SER A N 1
ATOM 3104 C CA . SER A 1 386 ? 28.559 -16.936 6.504 1.00 52.72 386 SER A CA 1
ATOM 3105 C C . SER A 1 386 ? 28.417 -15.613 7.257 1.00 52.72 386 SER A C 1
ATOM 3107 O O . SER A 1 386 ? 29.345 -15.169 7.939 1.00 52.72 386 SER A O 1
ATOM 3109 N N . CYS A 1 387 ? 27.238 -14.999 7.143 1.00 49.78 387 CYS A N 1
ATOM 3110 C CA . CYS A 1 387 ? 26.843 -13.749 7.788 1.00 49.78 387 CYS A CA 1
ATOM 3111 C C . CYS A 1 387 ? 25.705 -14.013 8.764 1.00 49.78 387 CYS A C 1
ATOM 3113 O O . CYS A 1 387 ? 24.669 -14.522 8.359 1.00 49.78 387 CYS A O 1
ATOM 3115 N N . GLY A 1 388 ? 25.858 -13.694 10.048 1.00 63.38 388 GLY A N 1
ATOM 3116 C CA . GLY A 1 388 ? 24.816 -14.042 11.005 1.00 63.38 388 GLY A CA 1
ATOM 3117 C C . GLY A 1 388 ? 25.106 -13.704 12.454 1.00 63.38 388 GLY A C 1
ATOM 3118 O O . GLY A 1 388 ? 26.136 -13.126 12.805 1.00 63.38 388 GLY A O 1
ATOM 3119 N N . ILE A 1 389 ? 24.177 -14.086 13.319 1.00 64.50 389 ILE A N 1
ATOM 3120 C CA . ILE A 1 389 ? 24.172 -13.746 14.734 1.00 64.50 389 ILE A CA 1
ATOM 3121 C C . ILE A 1 389 ? 24.595 -14.970 15.536 1.00 64.50 389 ILE A C 1
ATOM 3123 O O . ILE A 1 389 ? 23.820 -15.903 15.725 1.00 64.50 389 ILE A O 1
ATOM 3127 N N . ALA A 1 390 ? 25.827 -14.951 16.051 1.00 67.81 390 ALA A N 1
ATOM 3128 C CA . ALA A 1 390 ? 26.367 -16.052 16.850 1.00 67.81 390 ALA A CA 1
ATOM 3129 C C . ALA A 1 390 ? 25.588 -16.292 18.156 1.00 67.81 390 ALA A C 1
ATOM 3131 O O . ALA A 1 390 ? 25.444 -17.431 18.591 1.00 67.81 390 ALA A O 1
ATOM 3132 N N . LYS A 1 391 ? 25.081 -15.228 18.784 1.00 74.12 391 LYS A N 1
ATOM 3133 C CA . LYS A 1 391 ? 24.328 -15.273 20.045 1.00 74.12 391 LYS A CA 1
ATOM 3134 C C . LYS A 1 391 ? 22.943 -14.658 19.857 1.00 74.12 391 LYS A C 1
ATOM 3136 O O . LYS A 1 391 ? 22.656 -13.604 20.413 1.00 74.12 391 LYS A O 1
ATOM 3141 N N . PHE A 1 392 ? 22.128 -15.268 18.998 1.00 68.88 392 PHE A N 1
ATOM 3142 C CA . PHE A 1 392 ? 20.845 -14.698 18.584 1.00 68.88 392 PHE A CA 1
ATOM 3143 C C . PHE A 1 392 ? 19.796 -14.737 19.690 1.00 68.88 392 PHE A C 1
ATOM 3145 O O . PHE A 1 392 ? 19.060 -13.780 19.881 1.00 68.88 392 PHE A O 1
ATOM 3152 N N . ILE A 1 393 ? 19.735 -15.823 20.447 1.00 69.38 393 ILE A N 1
ATOM 3153 C CA . ILE A 1 393 ? 18.941 -15.897 21.670 1.00 69.38 393 ILE A CA 1
ATOM 3154 C C . ILE A 1 393 ? 19.620 -16.883 22.612 1.00 69.38 393 ILE A C 1
ATOM 3156 O O . ILE A 1 393 ? 20.131 -17.913 22.164 1.00 69.38 393 ILE A O 1
ATOM 3160 N N . ASP A 1 394 ? 19.700 -16.533 23.895 1.00 77.62 394 ASP A N 1
ATOM 3161 C CA . ASP A 1 394 ? 20.246 -17.425 24.918 1.00 77.62 394 ASP A CA 1
ATOM 3162 C C . ASP A 1 394 ? 19.408 -18.705 24.982 1.00 77.62 394 ASP A C 1
ATOM 3164 O O . ASP A 1 394 ? 18.179 -18.646 24.938 1.00 77.62 394 ASP A O 1
ATOM 3168 N N . LEU A 1 395 ? 20.067 -19.862 25.057 1.00 63.66 395 LEU A N 1
ATOM 3169 C CA . LEU A 1 395 ? 19.386 -21.155 25.032 1.00 63.66 395 LEU A CA 1
ATOM 3170 C C . LEU A 1 395 ? 18.456 -21.333 26.234 1.00 63.66 395 LEU A C 1
ATOM 3172 O O . LEU A 1 395 ? 17.408 -21.943 26.063 1.00 63.66 395 LEU A O 1
ATOM 3176 N N . ASN A 1 396 ? 18.771 -20.792 27.414 1.00 71.62 396 ASN A N 1
ATOM 3177 C CA . ASN A 1 396 ? 17.879 -20.891 28.571 1.00 71.62 396 ASN A CA 1
ATOM 3178 C C . ASN A 1 396 ? 16.662 -19.979 28.394 1.00 71.62 396 ASN A C 1
ATOM 3180 O O . ASN A 1 396 ? 15.550 -20.387 28.705 1.00 71.62 396 ASN A O 1
ATOM 3184 N N . THR A 1 397 ? 16.848 -18.776 27.841 1.00 70.06 397 THR A N 1
ATOM 3185 C CA . THR A 1 397 ? 15.733 -17.873 27.506 1.00 70.06 397 THR A CA 1
ATOM 3186 C C . THR A 1 397 ? 14.834 -18.462 26.423 1.00 70.06 397 THR A C 1
ATOM 3188 O O . THR A 1 397 ? 13.614 -18.398 26.549 1.00 70.06 397 THR A O 1
ATOM 3191 N N . PHE A 1 398 ? 15.429 -19.038 25.378 1.00 60.28 398 PHE A N 1
ATOM 3192 C CA . PHE A 1 398 ? 14.722 -19.655 24.261 1.00 60.28 398 PHE A CA 1
ATOM 3193 C C . PHE A 1 398 ? 13.974 -20.921 24.678 1.00 60.28 398 PHE A C 1
ATOM 3195 O O . PHE A 1 398 ? 12.824 -21.092 24.297 1.00 60.28 398 PHE A O 1
ATOM 3202 N N . SER A 1 399 ? 14.614 -21.782 25.473 1.00 53.75 399 SER A N 1
ATOM 3203 C CA . SER A 1 399 ? 14.055 -23.081 25.875 1.00 53.75 399 SER A CA 1
ATOM 3204 C C . SER A 1 399 ? 13.117 -22.988 27.080 1.00 53.75 399 SER A C 1
ATOM 3206 O O . SER A 1 399 ? 12.519 -23.992 27.448 1.00 53.75 399 SER A O 1
ATOM 3208 N N . ASN A 1 400 ? 13.002 -21.820 27.723 1.00 63.66 400 ASN A N 1
ATOM 3209 C CA . ASN A 1 400 ? 12.051 -21.607 28.809 1.00 63.66 400 ASN A CA 1
ATOM 3210 C C . ASN A 1 400 ? 10.631 -21.432 28.224 1.00 63.66 400 ASN A C 1
ATOM 3212 O O . ASN A 1 400 ? 10.391 -20.423 27.551 1.00 63.66 400 ASN A O 1
ATOM 3216 N N . PRO A 1 401 ? 9.685 -22.352 28.505 1.00 53.19 401 PRO A N 1
ATOM 3217 C CA . PRO A 1 401 ? 8.350 -22.359 27.896 1.00 53.19 401 PRO A CA 1
ATOM 3218 C C . PRO A 1 401 ? 7.559 -21.067 28.137 1.00 53.19 401 PRO A C 1
ATOM 3220 O O . PRO A 1 401 ? 6.816 -20.615 27.267 1.00 53.19 401 PRO A O 1
ATOM 3223 N N . VAL A 1 402 ? 7.775 -20.421 29.289 1.00 59.22 402 VAL A N 1
ATOM 3224 C CA . VAL A 1 402 ? 7.085 -19.182 29.693 1.00 59.22 402 VAL A CA 1
ATOM 3225 C C . VAL A 1 402 ? 7.418 -18.018 28.756 1.00 59.22 402 VAL A C 1
ATOM 3227 O O . VAL A 1 402 ? 6.592 -17.136 28.518 1.00 59.22 402 VAL A O 1
ATOM 3230 N N . ASN A 1 403 ? 8.618 -18.021 28.173 1.00 56.22 403 ASN A N 1
ATOM 3231 C CA . ASN A 1 403 ? 9.061 -16.954 27.284 1.00 56.22 403 ASN A CA 1
ATOM 3232 C C . ASN A 1 403 ? 8.476 -17.073 25.871 1.00 56.22 403 ASN A C 1
ATOM 3234 O O . ASN A 1 403 ? 8.615 -16.125 25.108 1.00 56.22 403 ASN A O 1
ATOM 3238 N N . GLY A 1 404 ? 7.840 -18.195 25.509 1.00 48.34 404 GLY A N 1
ATOM 3239 C CA . GLY A 1 404 ? 7.072 -18.349 24.267 1.00 48.34 404 GLY A CA 1
ATOM 3240 C C . GLY A 1 404 ? 7.872 -18.459 22.963 1.00 48.34 404 GLY A C 1
ATOM 3241 O O . GLY A 1 404 ? 7.267 -18.465 21.896 1.00 48.34 404 GLY A O 1
ATOM 3242 N N . TYR A 1 405 ? 9.205 -18.545 22.999 1.00 45.62 405 TYR A N 1
ATOM 3243 C CA . TYR A 1 405 ? 10.056 -18.643 21.795 1.00 45.62 405 TYR A CA 1
ATOM 3244 C C . TYR A 1 405 ? 10.236 -20.072 21.262 1.00 45.62 405 TYR A C 1
ATOM 3246 O O . TYR A 1 405 ? 10.516 -20.263 20.078 1.00 45.62 405 TYR A O 1
ATOM 3254 N N . LEU A 1 406 ? 10.074 -21.060 22.140 1.00 41.75 406 LEU A N 1
ATOM 3255 C CA . LEU A 1 406 ? 10.065 -22.482 21.834 1.00 41.75 406 LEU A CA 1
ATOM 3256 C C . LEU A 1 406 ? 8.821 -23.066 22.498 1.00 41.75 406 LEU A C 1
ATOM 3258 O O . LEU A 1 406 ? 8.737 -23.100 23.724 1.00 41.75 406 LEU A O 1
ATOM 3262 N N . ILE A 1 407 ? 7.854 -23.493 21.693 1.00 43.62 407 ILE A N 1
ATOM 3263 C CA . ILE A 1 407 ? 6.680 -24.223 22.177 1.00 43.62 407 ILE A CA 1
ATOM 3264 C C . ILE A 1 407 ? 6.720 -25.592 21.515 1.00 43.62 407 ILE A C 1
ATOM 3266 O O . ILE A 1 407 ? 6.828 -25.684 20.292 1.00 43.62 407 ILE A O 1
ATOM 3270 N N . ASP A 1 408 ? 6.717 -26.642 22.338 1.00 38.09 408 ASP A N 1
ATOM 3271 C CA . ASP A 1 408 ? 6.703 -28.041 21.902 1.00 38.09 408 ASP A CA 1
ATOM 3272 C C . ASP A 1 408 ? 7.763 -28.369 20.830 1.00 38.09 408 ASP A C 1
ATOM 3274 O O . ASP A 1 408 ? 7.485 -28.987 19.802 1.00 38.09 408 ASP A O 1
ATOM 3278 N N . ASN A 1 409 ? 9.007 -27.933 21.052 1.00 35.66 409 ASN A N 1
ATOM 3279 C CA . ASN A 1 409 ? 10.140 -28.153 20.139 1.00 35.66 409 ASN A CA 1
ATOM 3280 C C . ASN A 1 409 ? 10.061 -27.478 18.763 1.00 35.66 409 ASN A C 1
ATOM 3282 O O . ASN A 1 409 ? 10.907 -27.730 17.896 1.00 35.66 409 ASN A O 1
ATOM 3286 N N . ALA A 1 410 ? 9.103 -26.574 18.569 1.00 32.81 410 ALA A N 1
ATOM 3287 C CA . ALA A 1 410 ? 8.970 -25.773 17.364 1.00 32.81 410 ALA A CA 1
ATOM 3288 C C . ALA A 1 410 ? 9.247 -24.289 17.640 1.00 32.81 410 ALA A C 1
ATOM 3290 O O . ALA A 1 410 ? 8.868 -23.731 18.670 1.00 32.81 410 ALA A O 1
ATOM 3291 N N . CYS A 1 411 ? 9.910 -23.647 16.681 1.00 38.88 411 CYS A N 1
ATOM 3292 C CA . CYS A 1 411 ? 10.175 -22.214 16.684 1.00 38.88 411 CYS A CA 1
ATOM 3293 C C . CYS A 1 411 ? 10.124 -21.674 15.248 1.00 38.88 411 CYS A C 1
ATOM 3295 O O . CYS A 1 411 ? 10.341 -22.412 14.277 1.00 38.88 411 CYS A O 1
ATOM 3297 N N . VAL A 1 412 ? 9.823 -20.384 15.103 1.00 41.59 412 VAL A N 1
ATOM 3298 C CA . VAL A 1 412 ? 9.747 -19.713 13.798 1.00 41.59 412 VAL A CA 1
ATOM 3299 C C . VAL A 1 412 ? 10.770 -18.591 13.757 1.00 41.59 412 VAL A C 1
ATOM 3301 O O . VAL A 1 412 ? 10.745 -17.700 14.603 1.00 41.59 412 VAL A O 1
ATOM 3304 N N . PHE A 1 413 ? 11.637 -18.615 12.749 1.00 43.41 413 PHE A N 1
ATOM 3305 C CA . PHE A 1 413 ? 12.604 -17.554 12.480 1.00 43.41 413 PHE A CA 1
ATOM 3306 C C . PHE A 1 413 ? 12.263 -16.848 11.167 1.00 43.41 413 PHE A C 1
ATOM 3308 O O . PHE A 1 413 ? 11.662 -17.436 10.272 1.00 43.41 413 PHE A O 1
ATOM 3315 N N . GLY A 1 414 ? 12.641 -15.583 11.036 1.00 42.28 414 GLY A N 1
ATOM 3316 C CA . GLY A 1 414 ? 12.433 -14.798 9.824 1.00 42.28 414 GLY A CA 1
ATOM 3317 C C . GLY A 1 414 ? 13.572 -13.822 9.562 1.00 42.28 414 GLY A C 1
ATOM 3318 O O . GLY A 1 414 ? 14.400 -13.583 10.440 1.00 42.28 414 GLY A O 1
ATOM 3319 N N . GLY A 1 415 ? 13.619 -13.264 8.355 1.00 41.53 415 GLY A N 1
ATOM 3320 C CA . GLY A 1 415 ? 14.658 -12.326 7.922 1.00 41.53 415 GLY A CA 1
ATOM 3321 C C . GLY A 1 415 ? 14.122 -11.245 6.980 1.00 41.53 415 GLY A C 1
ATOM 3322 O O . GLY A 1 415 ? 13.107 -11.447 6.308 1.00 41.53 415 GLY A O 1
ATOM 3323 N N . VAL A 1 416 ? 14.802 -10.106 6.902 1.00 39.84 416 VAL A N 1
ATOM 3324 C CA . VAL A 1 416 ? 14.644 -9.086 5.853 1.00 39.84 416 VAL A CA 1
ATOM 3325 C C . VAL A 1 416 ? 16.044 -8.652 5.443 1.00 39.84 416 VAL A C 1
ATOM 3327 O O . VAL A 1 416 ? 16.825 -8.316 6.330 1.00 39.84 416 VAL A O 1
ATOM 3330 N N . ASP A 1 417 ? 16.341 -8.661 4.145 1.00 38.78 417 ASP A N 1
ATOM 3331 C CA . ASP A 1 417 ? 17.635 -8.229 3.615 1.00 38.78 417 ASP A CA 1
ATOM 3332 C C . ASP A 1 417 ? 17.448 -6.984 2.744 1.00 38.78 417 ASP A C 1
ATOM 3334 O O . ASP A 1 417 ? 16.568 -6.955 1.882 1.00 38.78 417 ASP A O 1
ATOM 3338 N N . GLU A 1 418 ? 18.285 -5.975 2.967 1.00 33.84 418 GLU A N 1
ATOM 3339 C CA . GLU A 1 418 ? 18.561 -4.916 2.006 1.00 33.84 418 GLU A CA 1
ATOM 3340 C C . GLU A 1 418 ? 19.972 -5.131 1.489 1.00 33.84 418 GLU A C 1
ATOM 3342 O O . GLU A 1 418 ? 20.949 -5.249 2.232 1.00 33.84 418 GLU A O 1
ATOM 3347 N N . ALA A 1 419 ? 20.063 -5.215 0.181 1.00 30.59 419 ALA A N 1
ATOM 3348 C CA . ALA A 1 419 ? 21.308 -5.383 -0.507 1.00 30.59 419 ALA A CA 1
ATOM 3349 C C . ALA A 1 419 ? 21.514 -4.073 -1.307 1.00 30.59 419 ALA A C 1
ATOM 3351 O O . ALA A 1 419 ? 20.557 -3.592 -1.920 1.00 30.59 419 ALA A O 1
ATOM 3352 N N . GLN A 1 420 ? 22.727 -3.492 -1.287 1.00 29.14 420 GLN A N 1
ATOM 3353 C CA . GLN A 1 420 ? 23.097 -2.299 -2.073 1.00 29.14 420 GLN A CA 1
ATOM 3354 C C . GLN A 1 420 ? 24.451 -2.422 -2.790 1.00 29.14 420 GLN A C 1
ATOM 3356 O O . GLN A 1 420 ? 25.430 -2.834 -2.180 1.00 29.14 420 GLN A O 1
ATOM 3361 N N . GLU A 1 421 ? 24.490 -1.970 -4.049 1.00 30.00 421 GLU A N 1
ATOM 3362 C CA . GLU A 1 421 ? 25.623 -1.798 -4.973 1.00 30.00 421 GLU A CA 1
ATOM 3363 C C . GLU A 1 421 ? 25.141 -1.196 -6.299 1.00 30.00 421 GLU A C 1
ATOM 3365 O O . GLU A 1 421 ? 24.014 -1.352 -6.771 1.00 30.00 421 GLU A O 1
ATOM 3370 N N . GLN A 1 422 ? 26.076 -0.489 -6.909 1.00 31.31 422 GLN A N 1
ATOM 3371 C CA . GLN A 1 422 ? 25.917 0.384 -8.050 1.00 31.31 422 GLN A CA 1
ATOM 3372 C C . GLN A 1 422 ? 26.388 -0.309 -9.348 1.00 31.31 422 GLN A C 1
ATOM 3374 O O . GLN A 1 422 ? 27.530 -0.768 -9.373 1.00 31.31 422 GLN A O 1
ATOM 3379 N N . LYS A 1 423 ? 25.589 -0.257 -10.445 1.00 24.17 423 LYS A N 1
ATOM 3380 C CA . LYS A 1 423 ? 25.912 0.401 -11.761 1.00 24.17 423 LYS A CA 1
ATOM 3381 C C . LYS A 1 423 ? 25.115 -0.081 -13.028 1.00 24.17 423 LYS A C 1
ATOM 3383 O O . LYS A 1 423 ? 25.362 -1.168 -13.528 1.00 24.17 423 LYS A O 1
ATOM 3388 N N . VAL A 1 424 ? 24.284 0.833 -13.585 1.00 25.67 424 VAL A N 1
ATOM 3389 C CA . VAL A 1 424 ? 24.101 1.352 -14.996 1.00 25.67 424 VAL A CA 1
ATOM 3390 C C . VAL A 1 424 ? 23.557 0.511 -16.223 1.00 25.67 424 VAL A C 1
ATOM 3392 O O . VAL A 1 424 ? 24.275 -0.326 -16.758 1.00 25.67 424 VAL A O 1
ATOM 3395 N N . GLN A 1 425 ? 22.369 0.951 -16.746 1.00 22.41 425 GLN A N 1
ATOM 3396 C CA . GLN A 1 425 ? 21.752 1.087 -18.133 1.00 22.41 425 GLN A CA 1
ATOM 3397 C C . GLN A 1 425 ? 20.951 0.004 -18.952 1.00 22.41 425 GLN A C 1
ATOM 3399 O O . GLN A 1 425 ? 21.246 -1.184 -18.908 1.00 22.41 425 GLN A O 1
ATOM 3404 N N . ILE A 1 426 ? 19.942 0.498 -19.733 1.00 30.25 426 ILE A N 1
ATOM 3405 C CA . ILE A 1 426 ? 18.642 -0.056 -20.271 1.00 30.25 426 ILE A CA 1
ATOM 3406 C C . ILE A 1 426 ? 18.507 -0.007 -21.831 1.00 30.25 426 ILE A C 1
ATOM 3408 O O . ILE A 1 426 ? 19.187 0.828 -22.421 1.00 30.25 426 ILE A O 1
ATOM 3412 N N . ASP A 1 427 ? 17.637 -0.852 -22.461 1.00 27.25 427 ASP A N 1
ATOM 3413 C CA . ASP A 1 427 ? 16.548 -0.539 -23.479 1.00 27.25 427 ASP A CA 1
ATOM 3414 C C . ASP A 1 427 ? 15.990 -1.805 -24.206 1.00 27.25 427 ASP A C 1
ATOM 3416 O O . ASP A 1 427 ? 16.741 -2.763 -24.374 1.00 27.25 427 ASP A O 1
ATOM 3420 N N . GLU A 1 428 ? 14.809 -1.929 -24.857 1.00 30.08 428 GLU A N 1
ATOM 3421 C CA . GLU A 1 428 ? 13.384 -1.494 -24.765 1.00 30.08 428 GLU A CA 1
ATOM 3422 C C . GLU A 1 428 ? 12.620 -2.152 -25.969 1.00 30.08 428 GLU A C 1
ATOM 3424 O O . GLU A 1 428 ? 13.125 -2.083 -27.092 1.00 30.08 428 GLU A O 1
ATOM 3429 N N . LYS A 1 429 ? 11.427 -2.776 -25.775 1.00 25.20 429 LYS A N 1
ATOM 3430 C CA . LYS A 1 429 ? 10.209 -2.802 -26.668 1.00 25.20 429 LYS A CA 1
ATOM 3431 C C . LYS A 1 429 ? 9.324 -4.078 -26.598 1.00 25.20 429 LYS A C 1
ATOM 3433 O O . LYS A 1 429 ? 9.723 -5.115 -27.120 1.00 25.20 429 LYS A O 1
ATOM 3438 N N . LYS A 1 430 ? 8.057 -3.894 -26.148 1.00 25.00 430 LYS A N 1
ATOM 3439 C CA . LYS A 1 430 ? 6.730 -4.394 -26.660 1.00 25.00 430 LYS A CA 1
ATOM 3440 C C . LYS A 1 430 ? 5.729 -5.040 -25.651 1.00 25.00 430 LYS A C 1
ATOM 3442 O O . LYS A 1 430 ? 5.910 -6.191 -25.282 1.00 25.00 430 LYS A O 1
ATOM 3447 N N . LEU A 1 431 ? 4.593 -4.323 -25.461 1.00 27.48 431 LEU A N 1
ATOM 3448 C CA . LEU A 1 431 ? 3.139 -4.710 -25.487 1.00 27.48 431 LEU A CA 1
ATOM 3449 C C . LEU A 1 431 ? 2.565 -5.647 -24.377 1.00 27.48 431 LEU A C 1
ATOM 3451 O O . LEU A 1 431 ? 3.023 -6.774 -24.263 1.00 27.48 431 LEU A O 1
ATOM 3455 N N . LEU A 1 432 ? 1.637 -5.232 -23.476 1.00 24.72 432 LEU A N 1
ATOM 3456 C CA . LEU A 1 432 ? 0.153 -4.991 -23.573 1.00 24.72 432 LEU A CA 1
ATOM 3457 C C . LEU A 1 432 ? -0.654 -6.242 -24.032 1.00 24.72 432 LEU A C 1
ATOM 3459 O O . LEU A 1 432 ? -0.355 -6.742 -25.110 1.00 24.72 432 LEU A O 1
ATOM 3463 N N . LEU A 1 433 ? -1.696 -6.798 -23.371 1.00 30.34 433 LEU A N 1
ATOM 3464 C CA . LEU A 1 433 ? -2.617 -6.420 -22.267 1.00 30.34 433 LEU A CA 1
ATOM 3465 C C . LEU A 1 433 ? -3.295 -7.689 -21.668 1.00 30.34 433 LEU A C 1
ATOM 3467 O O . LEU A 1 433 ? -3.794 -8.486 -22.457 1.00 30.34 433 LEU A O 1
ATOM 3471 N N . ASP A 1 434 ? -3.391 -7.815 -20.330 1.00 27.64 434 ASP A N 1
ATOM 3472 C CA . ASP A 1 434 ? -4.470 -8.511 -19.570 1.00 27.64 434 ASP A CA 1
ATOM 3473 C C . ASP A 1 434 ? -4.278 -8.228 -18.054 1.00 27.64 434 ASP A C 1
ATOM 3475 O O . ASP A 1 434 ? -3.269 -8.626 -17.481 1.00 27.64 434 ASP A O 1
ATOM 3479 N N . GLY A 1 435 ? -5.095 -7.511 -17.281 1.00 27.64 435 GLY A N 1
ATOM 3480 C CA . GLY A 1 435 ? -6.327 -6.756 -17.509 1.00 27.64 435 GLY A CA 1
ATOM 3481 C C . GLY A 1 435 ? -6.691 -5.880 -16.286 1.00 27.64 435 GLY A C 1
ATOM 3482 O O . GLY A 1 435 ? -7.830 -5.444 -16.180 1.00 27.64 435 GLY A O 1
ATOM 3483 N N . GLY A 1 436 ? -5.744 -5.610 -15.375 1.00 31.20 436 GLY A N 1
ATOM 3484 C CA . GLY A 1 436 ? -5.857 -4.594 -14.314 1.00 31.20 436 GLY A CA 1
ATOM 3485 C C . GLY A 1 436 ? -5.099 -3.321 -14.692 1.00 31.20 436 GLY A C 1
ATOM 3486 O O . GLY A 1 436 ? -4.336 -3.328 -15.662 1.00 31.20 436 GLY A O 1
ATOM 3487 N N . PHE A 1 437 ? -5.305 -2.226 -13.962 1.00 34.09 437 PHE A N 1
ATOM 3488 C CA . PHE A 1 437 ? -4.580 -0.980 -14.198 1.00 34.09 437 PHE A CA 1
ATOM 3489 C C . PHE A 1 437 ? -3.056 -1.188 -14.119 1.00 34.09 437 PHE A C 1
ATOM 3491 O O . PHE A 1 437 ? -2.480 -1.408 -13.044 1.00 34.09 437 PHE A O 1
ATOM 3498 N N . LEU A 1 438 ? -2.437 -1.187 -15.303 1.00 38.88 438 LEU A N 1
ATOM 3499 C CA . LEU A 1 438 ? -1.005 -1.310 -15.530 1.00 38.88 438 LEU A CA 1
ATOM 3500 C C . LEU A 1 438 ? -0.364 0.018 -15.149 1.00 38.88 438 LEU A C 1
ATOM 3502 O O . LEU A 1 438 ? -0.574 1.018 -15.829 1.00 38.88 438 LEU A O 1
ATOM 3506 N N . VAL A 1 439 ? 0.410 0.006 -14.066 1.00 39.00 439 VAL A N 1
ATOM 3507 C CA . VAL A 1 439 ? 1.221 1.153 -13.660 1.00 39.00 439 VAL A CA 1
ATOM 3508 C C . VAL A 1 439 ? 2.175 1.487 -14.813 1.00 39.00 439 VAL A C 1
ATOM 3510 O O . VAL A 1 439 ? 2.955 0.609 -15.200 1.00 39.00 439 VAL A O 1
ATOM 3513 N N . PRO A 1 440 ? 2.109 2.694 -15.404 1.00 39.22 440 PRO A N 1
ATOM 3514 C CA . PRO A 1 440 ? 3.003 3.066 -16.486 1.00 39.22 440 PRO A CA 1
ATOM 3515 C C . PRO A 1 440 ? 4.447 3.055 -15.983 1.00 39.22 440 PRO A C 1
ATOM 3517 O O . PRO A 1 440 ? 4.723 3.363 -14.825 1.00 39.22 440 PRO A O 1
ATOM 3520 N N . HIS A 1 441 ? 5.388 2.699 -16.855 1.00 35.12 441 HIS A N 1
ATOM 3521 C CA . HIS A 1 441 ? 6.809 2.718 -16.498 1.00 35.12 441 HIS A CA 1
ATOM 3522 C C . HIS A 1 441 ? 7.346 4.149 -16.318 1.00 35.12 441 HIS A C 1
ATOM 3524 O O . HIS A 1 441 ? 8.338 4.335 -15.618 1.00 35.12 441 HIS A O 1
ATOM 3530 N N . THR A 1 442 ? 6.679 5.144 -16.913 1.00 35.03 442 THR A N 1
ATOM 3531 C CA . THR A 1 442 ? 7.064 6.560 -16.904 1.00 35.03 442 THR A CA 1
ATOM 3532 C C . THR A 1 442 ? 5.832 7.469 -16.907 1.00 35.03 442 THR A C 1
ATOM 3534 O O . THR A 1 442 ? 4.778 7.073 -17.407 1.00 35.03 442 THR A O 1
ATOM 3537 N N . ASN A 1 443 ? 5.976 8.691 -16.400 1.00 52.19 443 ASN A N 1
ATOM 3538 C CA . ASN A 1 443 ? 4.954 9.738 -16.414 1.00 52.19 443 ASN A CA 1
ATOM 3539 C C . ASN A 1 443 ? 4.666 10.287 -17.831 1.00 52.19 443 ASN A C 1
ATOM 3541 O O . ASN A 1 443 ? 5.259 9.838 -18.817 1.00 52.19 443 ASN A O 1
ATOM 3545 N N . SER A 1 444 ? 3.773 11.281 -17.958 1.00 54.53 444 SER A N 1
ATOM 3546 C CA . SER A 1 444 ? 3.387 11.846 -19.268 1.00 54.53 444 SER A CA 1
ATOM 3547 C C . SER A 1 444 ? 4.524 12.584 -20.006 1.00 54.53 444 SER A C 1
ATOM 3549 O O . SER A 1 444 ? 4.415 12.849 -21.211 1.00 54.53 444 SER A O 1
ATOM 3551 N N . PHE A 1 445 ? 5.639 12.845 -19.315 1.00 47.31 445 PHE A N 1
ATOM 3552 C CA . PHE A 1 445 ? 6.870 13.431 -19.849 1.00 47.31 445 PHE A CA 1
ATOM 3553 C C . PHE A 1 445 ? 7.978 12.400 -20.115 1.00 47.31 445 PHE A C 1
ATOM 3555 O O . PHE A 1 445 ? 9.025 12.763 -20.642 1.00 47.31 445 PHE A O 1
ATOM 3562 N N . GLY A 1 446 ? 7.755 11.118 -19.808 1.00 36.38 446 GLY A N 1
ATOM 3563 C CA . GLY A 1 446 ? 8.736 10.054 -20.035 1.00 36.38 446 GLY A CA 1
ATOM 3564 C C . GLY A 1 446 ? 9.772 9.874 -18.918 1.00 36.38 446 GLY A C 1
ATOM 3565 O O . GLY A 1 446 ? 10.765 9.186 -19.136 1.00 36.38 446 GLY A O 1
ATOM 3566 N N . HIS A 1 447 ? 9.560 10.448 -17.729 1.00 48.34 447 HIS A N 1
ATOM 3567 C CA . HIS A 1 447 ? 10.425 10.269 -16.553 1.00 48.34 447 HIS A CA 1
ATOM 3568 C C . HIS A 1 447 ? 9.826 9.284 -15.542 1.00 48.34 447 HIS A C 1
ATOM 3570 O O . HIS A 1 447 ? 8.646 8.939 -15.614 1.00 48.34 447 HIS A O 1
ATOM 3576 N N . THR A 1 448 ? 10.627 8.823 -14.578 1.00 41.28 448 THR A N 1
ATOM 3577 C CA . THR A 1 448 ? 10.112 8.053 -13.438 1.00 41.28 448 THR A CA 1
ATOM 3578 C C . THR A 1 448 ? 9.125 8.922 -12.651 1.00 41.28 448 THR A C 1
ATOM 3580 O O . THR A 1 448 ? 9.404 10.090 -12.388 1.00 41.28 448 THR A O 1
ATOM 3583 N N . PHE A 1 449 ? 7.973 8.363 -12.271 1.00 47.31 449 PHE A N 1
ATOM 3584 C CA . PHE A 1 449 ? 6.974 9.091 -11.482 1.00 47.31 449 PHE A CA 1
ATOM 3585 C C . PHE A 1 449 ? 7.586 9.659 -10.204 1.00 47.31 449 PHE A C 1
ATOM 3587 O O . PHE A 1 449 ? 8.239 8.929 -9.446 1.00 47.31 449 PHE A O 1
ATOM 3594 N N . ARG A 1 450 ? 7.315 10.942 -9.939 1.00 60.69 450 ARG A N 1
ATOM 3595 C CA . ARG A 1 450 ? 7.801 11.652 -8.743 1.00 60.69 450 ARG A CA 1
ATOM 3596 C C . ARG A 1 450 ? 9.323 11.595 -8.567 1.00 60.69 450 ARG A C 1
ATOM 3598 O O . ARG A 1 450 ? 9.814 11.480 -7.439 1.00 60.69 450 ARG A O 1
ATOM 3605 N N . ASP A 1 451 ? 10.059 11.637 -9.672 1.00 62.50 451 ASP A N 1
ATOM 3606 C CA . ASP A 1 451 ? 11.508 11.803 -9.664 1.00 62.50 451 ASP A CA 1
ATOM 3607 C C . ASP A 1 451 ? 11.864 13.288 -9.581 1.00 62.50 451 ASP A C 1
ATOM 3609 O O . ASP A 1 451 ? 11.930 14.002 -10.580 1.00 62.50 451 ASP A O 1
ATOM 3613 N N . TYR A 1 452 ? 12.054 13.756 -8.352 1.00 60.97 452 TYR A N 1
ATOM 3614 C CA . TYR A 1 452 ? 12.418 15.143 -8.062 1.00 60.97 452 TYR A CA 1
ATOM 3615 C C . TYR A 1 452 ? 13.896 15.451 -8.363 1.00 60.97 452 TYR A C 1
ATOM 3617 O O . TYR A 1 452 ? 14.291 16.618 -8.389 1.00 60.97 452 TYR A O 1
ATOM 3625 N N . ASP A 1 453 ? 14.708 14.418 -8.609 1.00 62.56 453 ASP A N 1
ATOM 3626 C CA . ASP A 1 453 ? 16.143 14.534 -8.871 1.00 62.56 453 ASP A CA 1
ATOM 3627 C C . ASP A 1 453 ? 16.488 14.337 -10.363 1.00 62.56 453 ASP A C 1
ATOM 3629 O O . ASP A 1 453 ? 17.610 14.646 -10.774 1.00 62.56 453 ASP A O 1
ATOM 3633 N N . ALA A 1 454 ? 15.531 13.895 -11.190 1.00 58.16 454 ALA A N 1
ATOM 3634 C CA . ALA A 1 454 ? 15.679 13.806 -12.641 1.00 58.16 454 ALA A CA 1
ATOM 3635 C C . ALA A 1 454 ? 15.939 15.178 -13.279 1.00 58.16 454 ALA A C 1
ATOM 3637 O O . ALA A 1 454 ? 15.174 16.128 -13.086 1.00 58.16 454 ALA A O 1
ATOM 3638 N N . GLU A 1 455 ? 16.980 15.251 -14.118 1.00 58.94 455 GLU A N 1
ATOM 3639 C CA . GLU A 1 455 ? 17.235 16.409 -14.978 1.00 58.94 455 GLU A CA 1
ATOM 3640 C C . GLU A 1 455 ? 16.061 16.595 -15.951 1.00 58.94 455 GLU A C 1
ATOM 3642 O O . GLU A 1 455 ? 15.942 15.901 -16.960 1.00 58.94 455 GLU A O 1
ATOM 3647 N N . SER A 1 456 ? 15.177 17.539 -15.633 1.00 64.62 456 SER A N 1
ATOM 3648 C CA . SER A 1 456 ? 14.016 17.902 -16.445 1.00 64.62 456 SER A CA 1
ATOM 3649 C C . SER A 1 456 ? 13.872 19.418 -16.534 1.00 64.62 456 SER A C 1
ATOM 3651 O O . SER A 1 456 ? 14.334 20.149 -15.654 1.00 64.62 456 SER A O 1
ATOM 3653 N N . GLU A 1 457 ? 13.201 19.910 -17.580 1.00 62.56 457 GLU A N 1
ATOM 3654 C CA . GLU A 1 457 ? 12.938 21.349 -17.740 1.00 62.56 457 GLU A CA 1
ATOM 3655 C C . GLU A 1 457 ? 12.155 21.927 -16.543 1.00 62.56 457 GLU A C 1
ATOM 3657 O O . GLU A 1 457 ? 12.401 23.066 -16.151 1.00 62.56 457 GLU A O 1
ATOM 3662 N N . ARG A 1 458 ? 11.309 21.108 -15.892 1.00 67.12 458 ARG A N 1
ATOM 3663 C CA . ARG A 1 458 ? 10.500 21.482 -14.718 1.00 67.12 458 ARG A CA 1
ATOM 3664 C C . ARG A 1 458 ? 11.217 21.307 -13.372 1.00 67.12 458 ARG A C 1
ATOM 3666 O O . ARG A 1 458 ? 10.746 21.843 -12.374 1.00 67.12 458 ARG A O 1
ATOM 3673 N N . GLN A 1 459 ? 12.365 20.621 -13.307 1.00 73.56 459 GLN A N 1
ATOM 3674 C CA . GLN A 1 459 ? 13.044 20.291 -12.040 1.00 73.56 459 GLN A CA 1
ATOM 3675 C C . GLN A 1 459 ? 13.309 21.528 -11.168 1.00 73.56 459 GLN A C 1
ATOM 3677 O O . GLN A 1 459 ? 13.012 21.537 -9.976 1.00 73.56 459 GLN A O 1
ATOM 3682 N N . LYS A 1 460 ? 13.836 22.602 -11.770 1.00 78.31 460 LYS A N 1
ATOM 3683 C CA . LYS A 1 460 ? 14.141 23.852 -11.052 1.00 78.31 460 LYS A CA 1
ATOM 3684 C C . LYS A 1 460 ? 12.884 24.569 -10.567 1.00 78.31 460 LYS A C 1
ATOM 3686 O O . LYS A 1 460 ? 12.919 25.220 -9.523 1.00 78.31 460 LYS A O 1
ATOM 3691 N N . GLU A 1 461 ? 11.802 24.479 -11.332 1.00 79.31 461 GLU A N 1
ATOM 3692 C CA . GLU A 1 461 ? 10.515 25.081 -10.987 1.00 79.31 461 GLU A CA 1
ATOM 3693 C C . GLU A 1 461 ? 9.886 24.336 -9.807 1.00 79.31 461 GLU A C 1
ATOM 3695 O O . GLU A 1 461 ? 9.547 24.975 -8.812 1.00 79.31 461 GLU A O 1
ATOM 3700 N N . VAL A 1 462 ? 9.864 22.998 -9.853 1.00 80.12 462 VAL A N 1
ATOM 3701 C CA . VAL A 1 462 ? 9.353 22.125 -8.783 1.00 80.12 462 VAL A CA 1
ATOM 3702 C C . VAL A 1 462 ? 10.194 22.239 -7.502 1.00 80.12 462 VAL A C 1
ATOM 3704 O O . VAL A 1 462 ? 9.644 22.380 -6.407 1.00 80.12 462 VAL A O 1
ATOM 3707 N N . GLU A 1 463 ? 11.528 22.265 -7.596 1.00 85.06 463 GLU A N 1
ATOM 3708 C CA . GLU A 1 463 ? 12.393 22.449 -6.420 1.00 85.06 463 GLU A CA 1
ATOM 3709 C C . GLU A 1 463 ? 12.180 23.833 -5.781 1.00 85.06 463 GLU A C 1
ATOM 3711 O O . GLU A 1 463 ? 12.049 23.949 -4.558 1.00 85.06 463 GLU A O 1
ATOM 3716 N N . ASN A 1 464 ? 12.097 24.901 -6.588 1.00 88.44 464 ASN A N 1
ATOM 3717 C CA . ASN A 1 464 ? 11.837 26.245 -6.068 1.00 88.44 464 ASN A CA 1
ATOM 3718 C C . ASN A 1 464 ? 10.413 26.386 -5.507 1.00 88.44 464 ASN A C 1
ATOM 3720 O O . ASN A 1 464 ? 10.227 27.086 -4.507 1.00 88.44 464 ASN A O 1
ATOM 3724 N N . PHE A 1 465 ? 9.430 25.707 -6.100 1.00 91.50 465 PHE A N 1
ATOM 3725 C CA . PHE A 1 465 ? 8.077 25.589 -5.566 1.00 91.50 465 PHE A CA 1
ATOM 3726 C C . PHE A 1 465 ? 8.108 25.007 -4.146 1.00 91.50 465 PHE A C 1
ATOM 3728 O O . PHE A 1 465 ? 7.666 25.670 -3.202 1.00 91.50 465 PHE A O 1
ATOM 3735 N N . TYR A 1 466 ? 8.708 23.822 -3.972 1.00 90.94 466 TYR A N 1
ATOM 3736 C CA . TYR A 1 466 ? 8.762 23.144 -2.674 1.00 90.94 466 TYR A CA 1
ATOM 3737 C C . TYR A 1 466 ? 9.608 23.914 -1.664 1.00 90.94 466 TYR A C 1
ATOM 3739 O O . TYR A 1 466 ? 9.252 23.985 -0.491 1.00 90.94 466 TYR A O 1
ATOM 3747 N N . ARG A 1 467 ? 10.675 24.592 -2.102 1.00 93.88 467 ARG A N 1
ATOM 3748 C CA . ARG A 1 467 ? 11.419 25.522 -1.245 1.00 93.88 467 ARG A CA 1
ATOM 3749 C C . ARG A 1 467 ? 10.511 26.606 -0.667 1.00 93.88 467 ARG A C 1
ATOM 3751 O O . ARG A 1 467 ? 10.524 26.834 0.539 1.00 93.88 467 ARG A O 1
ATOM 3758 N N . ILE A 1 468 ? 9.727 27.290 -1.503 1.00 95.56 468 ILE A N 1
ATOM 3759 C CA . ILE A 1 468 ? 8.833 28.363 -1.040 1.00 95.56 468 ILE A CA 1
ATOM 3760 C C . ILE A 1 468 ? 7.722 27.796 -0.150 1.00 95.56 468 ILE A C 1
ATOM 3762 O O . ILE A 1 468 ? 7.425 28.402 0.882 1.00 95.56 468 ILE A O 1
ATOM 3766 N N . ASN A 1 469 ? 7.148 26.647 -0.518 1.00 96.94 469 ASN A N 1
ATOM 3767 C CA . ASN A 1 469 ? 6.154 25.938 0.286 1.00 96.94 469 ASN A CA 1
ATOM 3768 C C . ASN A 1 469 ? 6.702 25.643 1.693 1.00 96.94 469 ASN A C 1
ATOM 3770 O O . ASN A 1 469 ? 6.146 26.138 2.675 1.00 96.94 469 ASN A O 1
ATOM 3774 N N . HIS A 1 470 ? 7.840 24.950 1.795 1.00 97.69 470 HIS A N 1
ATOM 3775 C CA . HIS A 1 470 ? 8.430 24.565 3.078 1.00 97.69 470 HIS A CA 1
ATOM 3776 C C . HIS A 1 470 ? 8.828 25.762 3.928 1.00 97.69 470 HIS A C 1
ATOM 3778 O O . HIS A 1 470 ? 8.720 25.677 5.141 1.00 97.69 470 HIS A O 1
ATOM 3784 N N . ILE A 1 471 ? 9.249 26.881 3.335 1.00 97.56 471 ILE A N 1
ATOM 3785 C CA . ILE A 1 471 ? 9.600 28.094 4.089 1.00 97.56 471 ILE A CA 1
ATOM 3786 C C . ILE A 1 471 ? 8.357 28.784 4.664 1.00 97.56 471 ILE A C 1
ATOM 3788 O O . ILE A 1 471 ? 8.406 29.321 5.772 1.00 97.56 471 ILE A O 1
ATOM 3792 N N . LYS A 1 472 ? 7.255 28.823 3.905 1.00 97.69 472 LYS A N 1
ATOM 3793 C CA . LYS A 1 472 ? 6.093 29.672 4.218 1.00 97.69 472 LYS A CA 1
ATOM 3794 C C . LYS A 1 472 ? 4.945 28.953 4.926 1.00 97.69 472 LYS A C 1
ATOM 3796 O O . LYS A 1 472 ? 4.142 29.625 5.572 1.00 97.69 472 LYS A O 1
ATOM 3801 N N . GLN A 1 473 ? 4.861 27.628 4.835 1.00 98.19 473 GLN A N 1
ATOM 3802 C CA . GLN A 1 473 ? 3.868 26.818 5.546 1.00 98.19 473 GLN A CA 1
ATOM 3803 C C . GLN A 1 473 ? 4.238 26.709 7.036 1.00 98.19 473 GLN A C 1
ATOM 3805 O O . GLN A 1 473 ? 4.866 25.749 7.481 1.00 98.19 473 GLN A O 1
ATOM 3810 N N . THR A 1 474 ? 3.873 27.731 7.811 1.00 98.38 474 THR A N 1
ATOM 3811 C CA . THR A 1 474 ? 4.001 27.752 9.277 1.00 98.38 474 THR A CA 1
ATOM 3812 C C . THR A 1 474 ? 2.675 27.404 9.949 1.00 98.38 474 THR A C 1
ATOM 3814 O O . THR A 1 474 ? 1.602 27.601 9.376 1.00 98.38 474 THR A O 1
ATOM 3817 N N . TYR A 1 475 ? 2.722 26.952 11.199 1.00 97.88 475 TYR A N 1
ATOM 3818 C CA . TYR A 1 475 ? 1.550 26.672 12.024 1.00 97.88 475 TYR A CA 1
ATOM 3819 C C . TYR A 1 475 ? 0.600 27.878 12.094 1.00 97.88 475 TYR A C 1
ATOM 3821 O O . TYR A 1 475 ? -0.616 27.738 11.955 1.00 97.88 475 TYR A O 1
ATOM 3829 N N . ASP A 1 476 ? 1.154 29.087 12.229 1.00 98.00 476 ASP A N 1
ATOM 3830 C CA . ASP A 1 476 ? 0.379 30.329 12.244 1.00 98.00 476 ASP A CA 1
ATOM 3831 C C . ASP A 1 476 ? -0.251 30.670 10.893 1.00 98.00 476 ASP A C 1
ATOM 3833 O O . ASP A 1 476 ? -1.389 31.148 10.859 1.00 98.00 476 ASP A O 1
ATOM 3837 N N . PHE A 1 477 ? 0.471 30.452 9.791 1.00 98.38 477 PHE A N 1
ATOM 3838 C CA . PHE A 1 477 ? -0.073 30.641 8.449 1.00 98.38 477 PHE A CA 1
ATOM 3839 C C . PHE A 1 477 ? -1.259 29.703 8.225 1.00 98.38 477 PHE A C 1
ATOM 3841 O O . PHE A 1 477 ? -2.361 30.164 7.934 1.00 98.38 477 PHE A O 1
ATOM 3848 N N . VAL A 1 478 ? -1.059 28.406 8.453 1.00 98.31 478 VAL A N 1
ATOM 3849 C CA . VAL A 1 478 ? -2.077 27.380 8.221 1.00 98.31 478 VAL A CA 1
ATOM 3850 C C . VAL A 1 478 ? -3.319 27.613 9.077 1.00 98.31 478 VAL A C 1
ATOM 3852 O O . VAL A 1 478 ? -4.437 27.537 8.570 1.00 98.31 478 VAL A O 1
ATOM 3855 N N . ARG A 1 479 ? -3.149 27.972 10.355 1.00 98.00 479 ARG A N 1
ATOM 3856 C CA . ARG A 1 479 ? -4.273 28.326 11.230 1.00 98.00 479 ARG A CA 1
ATOM 3857 C C . ARG A 1 479 ? -5.111 29.468 10.647 1.00 98.00 479 ARG A C 1
ATOM 3859 O O . ARG A 1 479 ? -6.331 29.344 10.586 1.00 98.00 479 ARG A O 1
ATOM 3866 N N . LYS A 1 480 ? -4.472 30.550 10.185 1.00 98.25 480 LYS A N 1
ATOM 3867 C CA . LYS A 1 480 ? -5.172 31.695 9.571 1.00 98.25 480 LYS A CA 1
ATOM 3868 C C . LYS A 1 480 ? -5.896 31.298 8.290 1.00 98.25 480 LYS A C 1
ATOM 3870 O O . LYS A 1 480 ? -7.039 31.698 8.099 1.00 98.25 480 LYS A O 1
ATOM 3875 N N . MET A 1 481 ? -5.255 30.493 7.444 1.00 98.06 481 MET A N 1
ATOM 3876 C CA . MET A 1 481 ? -5.873 29.998 6.214 1.00 98.06 481 MET A CA 1
ATOM 3877 C C . MET A 1 481 ? -7.114 29.161 6.522 1.00 98.06 481 MET A C 1
ATOM 3879 O O . MET A 1 481 ? -8.187 29.433 5.990 1.00 98.06 481 MET A O 1
ATOM 3883 N N . ARG A 1 482 ? -7.015 28.216 7.461 1.00 97.50 482 ARG A N 1
ATOM 3884 C CA . ARG A 1 482 ? -8.150 27.387 7.873 1.00 97.50 482 ARG A CA 1
ATOM 3885 C C . ARG A 1 482 ? -9.293 28.209 8.477 1.00 97.50 482 ARG A C 1
ATOM 3887 O O . ARG A 1 482 ? -10.454 27.925 8.195 1.00 97.50 482 ARG A O 1
ATOM 3894 N N . GLU A 1 483 ? -8.986 29.242 9.262 1.00 97.56 483 GLU A N 1
ATOM 3895 C CA . GLU A 1 483 ? -9.980 30.185 9.801 1.00 97.56 483 GLU A CA 1
ATOM 3896 C C . GLU A 1 483 ? -10.658 31.033 8.711 1.00 97.56 483 GLU A C 1
ATOM 3898 O O . GLU A 1 483 ? -11.858 31.308 8.789 1.00 97.56 483 GLU A O 1
ATOM 3903 N N . GLU A 1 484 ? -9.907 31.485 7.706 1.00 97.25 484 GLU A N 1
ATOM 3904 C CA . GLU A 1 484 ? -10.431 32.309 6.617 1.00 97.25 484 GLU A CA 1
ATOM 3905 C C . GLU A 1 484 ? -11.291 31.490 5.652 1.00 97.25 484 GLU A C 1
ATOM 3907 O O . GLU A 1 484 ? -12.424 31.875 5.358 1.00 97.25 484 GLU A O 1
ATOM 3912 N N . TYR A 1 485 ? -10.767 30.358 5.191 1.00 97.56 485 TYR A N 1
ATOM 3913 C CA . TYR A 1 485 ? -11.361 29.544 4.135 1.00 97.56 485 TYR A CA 1
ATOM 3914 C C . TYR A 1 485 ? -12.366 28.520 4.654 1.00 97.56 485 TYR A C 1
ATOM 3916 O O . TYR A 1 485 ? -13.288 28.165 3.930 1.00 97.56 485 TYR A O 1
ATOM 3924 N N . GLY A 1 486 ? -12.299 28.129 5.931 1.00 96.44 486 GLY A N 1
ATOM 3925 C CA . GLY A 1 486 ? -13.323 27.289 6.563 1.00 96.44 486 GLY A CA 1
ATOM 3926 C C . GLY A 1 486 ? -14.705 27.948 6.665 1.00 96.44 486 GLY A C 1
ATOM 3927 O O . GLY A 1 486 ? -15.676 27.279 6.999 1.00 96.44 486 GLY A O 1
ATOM 3928 N N . LYS A 1 487 ? -14.821 29.249 6.361 1.00 97.31 487 LYS A N 1
ATOM 3929 C CA . LYS A 1 487 ? -16.107 29.963 6.276 1.00 97.31 487 LYS A CA 1
ATOM 3930 C C . LYS A 1 487 ? -16.919 29.592 5.036 1.00 97.31 487 LYS A C 1
ATOM 3932 O O . LYS A 1 487 ? -18.124 29.835 5.039 1.00 97.31 487 LYS A O 1
ATOM 3937 N N . LEU A 1 488 ? -16.257 29.072 3.998 1.00 97.69 488 LEU A N 1
ATOM 3938 C CA . LEU A 1 488 ? -16.851 28.643 2.731 1.00 97.69 488 LEU A CA 1
ATOM 3939 C C . LEU A 1 488 ? -17.845 29.655 2.137 1.00 97.69 488 LEU A C 1
ATOM 3941 O O . LEU A 1 488 ? -18.998 29.341 1.851 1.00 97.69 488 LEU A O 1
ATOM 3945 N N . ASN A 1 489 ? -17.440 30.920 2.056 1.00 96.88 489 ASN A N 1
ATOM 3946 C CA . ASN A 1 489 ? -18.313 32.033 1.686 1.00 96.88 489 ASN A CA 1
ATOM 3947 C C . ASN A 1 489 ? -17.852 32.766 0.419 1.00 96.88 489 ASN A C 1
ATOM 3949 O O . ASN A 1 489 ? -18.188 33.939 0.239 1.00 96.88 489 ASN A O 1
ATOM 3953 N N . ARG A 1 490 ? -17.072 32.102 -0.440 1.00 95.00 490 ARG A N 1
ATOM 3954 C CA . ARG A 1 490 ? -16.535 32.677 -1.678 1.00 95.00 490 ARG A CA 1
ATOM 3955 C C . ARG A 1 490 ? -17.543 32.550 -2.806 1.00 95.00 490 ARG A C 1
ATOM 3957 O O . ARG A 1 490 ? -17.940 33.553 -3.397 1.00 95.00 490 ARG A O 1
ATOM 3964 N N . VAL A 1 491 ? -17.967 31.321 -3.092 1.00 96.19 491 VAL A N 1
ATOM 3965 C CA . VAL A 1 491 ? -18.802 31.001 -4.254 1.00 96.19 491 VAL A CA 1
ATOM 3966 C C . VAL A 1 491 ? -19.801 29.909 -3.889 1.00 96.19 491 VAL A C 1
ATOM 3968 O O . VAL A 1 491 ? -19.514 29.009 -3.106 1.00 96.19 491 VAL A O 1
ATOM 3971 N N . LYS A 1 492 ? -20.998 29.971 -4.480 1.00 97.75 492 LYS A N 1
ATOM 3972 C CA . LYS A 1 492 ? -21.991 28.901 -4.383 1.00 97.75 492 LYS A CA 1
ATOM 3973 C C . LYS A 1 492 ? -22.173 28.225 -5.735 1.00 97.75 492 LYS A C 1
ATOM 3975 O O . LYS A 1 492 ? -22.772 28.805 -6.638 1.00 97.75 492 LYS A O 1
ATOM 3980 N N . MET A 1 493 ? -21.693 26.993 -5.859 1.00 97.44 493 MET A N 1
ATOM 3981 C CA . MET A 1 493 ? -21.709 26.234 -7.112 1.00 97.44 493 MET A CA 1
ATOM 3982 C C . MET A 1 493 ? -21.773 24.724 -6.860 1.00 97.44 493 MET A C 1
ATOM 3984 O O . MET A 1 493 ? -21.547 24.248 -5.748 1.00 97.44 493 MET A O 1
ATOM 3988 N N . SER A 1 494 ? -22.153 23.971 -7.882 1.00 97.81 494 SER A N 1
ATOM 3989 C CA . SER A 1 494 ? -22.156 22.510 -7.894 1.00 97.81 494 SER A CA 1
ATOM 3990 C C . SER A 1 494 ? -20.735 21.968 -8.058 1.00 97.81 494 SER A C 1
ATOM 3992 O O . SER A 1 494 ? -19.825 22.695 -8.454 1.00 97.81 494 SER A O 1
ATOM 3994 N N . ILE A 1 495 ? -20.550 20.676 -7.785 1.00 97.62 495 ILE A N 1
ATOM 3995 C CA . ILE A 1 495 ? -19.275 19.990 -8.034 1.00 97.62 495 ILE A CA 1
ATOM 3996 C C . ILE A 1 495 ? -18.893 20.060 -9.515 1.00 97.62 495 ILE A C 1
ATOM 3998 O O . ILE A 1 495 ? -17.748 20.361 -9.825 1.00 97.62 495 ILE A O 1
ATOM 4002 N N . TRP A 1 496 ? -19.846 19.853 -10.428 1.00 95.81 496 TRP A N 1
ATOM 4003 C CA . TRP A 1 496 ? -19.531 19.846 -11.857 1.00 95.81 496 TRP A CA 1
ATOM 4004 C C . TRP A 1 496 ? -19.147 21.233 -12.389 1.00 95.81 496 TRP A C 1
ATOM 4006 O O . TRP A 1 496 ? -18.217 21.345 -13.175 1.00 95.81 496 TRP A O 1
ATOM 4016 N N . GLU A 1 497 ? -19.793 22.299 -11.904 1.00 95.00 497 GLU A N 1
ATOM 4017 C CA . GLU A 1 497 ? -19.363 23.672 -12.220 1.00 95.00 497 GLU A CA 1
ATOM 4018 C C . GLU A 1 497 ? -17.940 23.962 -11.711 1.00 95.00 497 GLU A C 1
ATOM 4020 O O . GLU A 1 497 ? -17.224 24.734 -12.339 1.00 95.00 497 GLU A O 1
ATOM 4025 N N . CYS A 1 498 ? -17.510 23.336 -10.606 1.00 94.75 498 CYS A N 1
ATOM 4026 C CA . CYS A 1 498 ? -16.122 23.411 -10.141 1.00 94.75 498 CYS A CA 1
ATOM 4027 C C . CYS A 1 498 ? -15.161 22.690 -11.097 1.00 94.75 498 CYS A C 1
ATOM 4029 O O . CYS A 1 498 ? -14.119 23.243 -11.440 1.00 94.75 498 CYS A O 1
ATOM 4031 N N . CYS A 1 499 ? -15.526 21.487 -11.561 1.00 92.44 499 CYS A N 1
ATOM 4032 C CA . CYS A 1 499 ? -14.750 20.755 -12.566 1.00 92.44 499 CYS A CA 1
ATOM 4033 C C . CYS A 1 499 ? -14.566 21.589 -13.843 1.00 92.44 499 CYS A C 1
ATOM 4035 O O . CYS A 1 499 ? -13.451 21.698 -14.343 1.00 92.44 499 CYS A O 1
ATOM 4037 N N . ASP A 1 500 ? -15.646 22.212 -14.329 1.00 90.12 500 ASP A N 1
ATOM 4038 C CA . ASP A 1 500 ? -15.611 23.073 -15.515 1.00 90.12 500 ASP A CA 1
ATOM 4039 C C . ASP A 1 500 ? -14.719 24.313 -15.281 1.00 90.12 500 ASP A C 1
ATOM 4041 O O . ASP A 1 500 ? -13.990 24.726 -16.179 1.00 90.12 500 ASP A O 1
ATOM 4045 N N . LEU A 1 501 ? -14.726 24.886 -14.068 1.00 88.81 501 LEU A N 1
ATOM 4046 C CA . LEU A 1 501 ? -13.905 26.051 -13.710 1.00 88.81 501 LEU A CA 1
ATOM 4047 C C . LEU A 1 501 ? -12.402 25.734 -13.646 1.00 88.81 501 LEU A C 1
ATOM 4049 O O . LEU A 1 501 ? -11.575 26.589 -13.956 1.00 88.81 501 LEU A O 1
ATOM 4053 N N . LEU A 1 502 ? -12.042 24.521 -13.228 1.00 84.25 502 LEU A N 1
ATOM 4054 C CA . LEU A 1 502 ? -10.650 24.080 -13.108 1.00 84.25 502 LEU A CA 1
ATOM 4055 C C . LEU A 1 502 ? -10.014 23.664 -14.436 1.00 84.25 502 LEU A C 1
ATOM 4057 O O . LEU A 1 502 ? -8.812 23.416 -14.478 1.00 84.25 502 LEU A O 1
ATOM 4061 N N . ASN A 1 503 ? -10.784 23.626 -15.523 1.00 78.62 503 ASN A N 1
ATOM 4062 C CA . ASN A 1 503 ? -10.290 23.244 -16.842 1.00 78.62 503 ASN A CA 1
ATOM 4063 C C . ASN A 1 503 ? -9.159 24.163 -17.361 1.00 78.62 503 ASN A C 1
ATOM 4065 O O . ASN A 1 503 ? -8.344 23.730 -18.166 1.00 78.62 503 ASN A O 1
ATOM 4069 N N . ASP A 1 504 ? -9.071 25.399 -16.858 1.00 68.44 504 ASP A N 1
ATOM 4070 C CA . ASP A 1 504 ? -8.047 26.384 -17.243 1.00 68.44 504 ASP A CA 1
ATOM 4071 C C . ASP A 1 504 ? -6.844 26.449 -16.268 1.00 68.44 504 ASP A C 1
ATOM 4073 O O . ASP A 1 504 ? -6.003 27.344 -16.374 1.00 68.44 504 ASP A O 1
ATOM 4077 N N . VAL A 1 505 ? -6.758 25.543 -15.284 1.00 68.81 505 VAL A N 1
ATOM 4078 C CA . VAL A 1 505 ? -5.724 25.549 -14.232 1.00 68.81 505 VAL A CA 1
ATOM 4079 C C . VAL A 1 505 ? -4.668 24.468 -14.488 1.00 68.81 505 VAL A C 1
ATOM 4081 O O . VAL A 1 505 ? -5.007 23.296 -14.629 1.00 68.81 505 VAL A O 1
ATOM 4084 N N . VAL A 1 506 ? -3.387 24.860 -14.482 1.00 66.19 506 VAL A N 1
ATOM 4085 C CA . VAL A 1 506 ? -2.219 23.965 -14.604 1.00 66.19 506 VAL A CA 1
ATOM 4086 C C . VAL A 1 506 ? -1.479 23.880 -13.261 1.00 66.19 506 VAL A C 1
ATOM 4088 O O . VAL A 1 506 ? -1.149 24.909 -12.666 1.00 66.19 506 VAL A O 1
ATOM 4091 N N . ASP A 1 507 ? -1.213 22.661 -12.783 1.00 65.75 507 ASP A N 1
ATOM 4092 C CA . ASP A 1 507 ? -0.501 22.391 -11.524 1.00 65.75 507 ASP A CA 1
ATOM 4093 C C . ASP A 1 507 ? 1.028 22.489 -11.713 1.00 65.75 507 ASP A C 1
ATOM 4095 O O . ASP A 1 507 ? 1.639 21.709 -12.448 1.00 65.75 507 ASP A O 1
ATOM 4099 N N . GLU A 1 508 ? 1.666 23.460 -11.054 1.00 62.31 508 GLU A N 1
ATOM 4100 C CA . GLU A 1 508 ? 3.119 23.690 -11.130 1.00 62.31 508 GLU A CA 1
ATOM 4101 C C . GLU A 1 508 ? 3.940 22.736 -10.248 1.00 62.31 508 GLU A C 1
ATOM 4103 O O . GLU A 1 508 ? 5.155 22.638 -10.426 1.00 62.31 508 GLU A O 1
ATOM 4108 N N . SER A 1 509 ? 3.307 22.046 -9.294 1.00 60.53 509 SER A N 1
ATOM 4109 C CA . SER A 1 509 ? 3.982 21.113 -8.383 1.00 60.53 509 SER A CA 1
ATOM 4110 C C . SER A 1 509 ? 4.113 19.704 -8.949 1.00 60.53 509 SER A C 1
ATOM 4112 O O . SER A 1 509 ? 4.957 18.936 -8.484 1.00 60.53 509 SER A O 1
ATOM 4114 N N . ASP A 1 510 ? 3.285 19.374 -9.940 1.00 62.19 510 ASP A N 1
ATOM 4115 C CA . ASP A 1 510 ? 3.217 18.055 -10.545 1.00 62.19 510 ASP A CA 1
ATOM 4116 C C . ASP A 1 510 ? 4.335 17.871 -11.591 1.00 62.19 510 ASP A C 1
ATOM 4118 O O . ASP A 1 510 ? 4.307 18.513 -12.646 1.00 62.19 510 ASP A O 1
ATOM 4122 N N . PRO A 1 511 ? 5.325 16.987 -11.355 1.00 58.47 511 PRO A N 1
ATOM 4123 C CA . PRO A 1 511 ? 6.347 16.683 -12.349 1.00 58.47 511 PRO A CA 1
ATOM 4124 C C . PRO A 1 511 ? 5.825 15.763 -13.465 1.00 58.47 511 PRO A C 1
ATOM 4126 O O . PRO A 1 511 ? 6.595 15.441 -14.370 1.00 58.47 511 PRO A O 1
ATOM 4129 N N . ASP A 1 512 ? 4.561 15.314 -13.398 1.00 54.91 512 ASP A N 1
ATOM 4130 C CA . ASP A 1 512 ? 4.029 14.183 -14.157 1.00 54.91 512 ASP A CA 1
ATOM 4131 C C . ASP A 1 512 ? 2.924 14.538 -15.184 1.00 54.91 512 ASP A C 1
ATOM 4133 O O . ASP A 1 512 ? 2.650 13.677 -16.028 1.00 54.91 512 ASP A O 1
ATOM 4137 N N . LEU A 1 513 ? 2.317 15.745 -15.180 1.00 60.44 513 LEU A N 1
ATOM 4138 C CA . LEU A 1 513 ? 1.208 16.139 -16.086 1.00 60.44 513 LEU A CA 1
ATOM 4139 C C . LEU A 1 513 ? 1.201 17.629 -16.541 1.00 60.44 513 LEU A C 1
ATOM 4141 O O . LEU A 1 513 ? 1.673 18.500 -15.812 1.00 60.44 513 LEU A O 1
ATOM 4145 N N . ASP A 1 514 ? 0.650 17.909 -17.738 1.00 64.94 514 ASP A N 1
ATOM 4146 C CA . ASP A 1 514 ? 0.376 19.260 -18.313 1.00 64.94 514 ASP A CA 1
ATOM 4147 C C . ASP A 1 514 ? -1.014 19.350 -19.008 1.00 64.94 514 ASP A C 1
ATOM 4149 O O . ASP A 1 514 ? -1.258 20.197 -19.863 1.00 64.94 514 ASP A O 1
ATOM 4153 N N . GLU A 1 515 ? -1.921 18.411 -18.715 1.00 68.06 515 GLU A N 1
ATOM 4154 C CA . GLU A 1 515 ? -3.286 18.367 -19.270 1.00 68.06 515 GLU A CA 1
ATOM 4155 C C . GLU A 1 515 ? -4.269 19.166 -18.391 1.00 68.06 515 GLU A C 1
ATOM 4157 O O . GLU A 1 515 ? -3.990 19.388 -17.208 1.00 68.06 515 GLU A O 1
ATOM 4162 N N . PRO A 1 516 ? -5.445 19.558 -18.921 1.00 76.00 516 PRO A N 1
ATOM 4163 C CA . PRO A 1 516 ? -6.481 20.213 -18.131 1.00 76.00 516 PRO A CA 1
ATOM 4164 C C . PRO A 1 516 ? -6.882 19.395 -16.902 1.00 76.00 516 PRO A C 1
ATOM 4166 O O . PRO A 1 516 ? -7.064 18.178 -16.978 1.00 76.00 516 PRO A O 1
ATOM 4169 N N . GLN A 1 517 ? -7.096 20.065 -15.769 1.00 82.06 517 GLN A N 1
ATOM 4170 C CA . GLN A 1 517 ? -7.352 19.397 -14.491 1.00 82.06 517 GLN A CA 1
ATOM 4171 C C . GLN A 1 517 ? -8.549 18.429 -14.547 1.00 82.06 517 GLN A C 1
ATOM 4173 O O . GLN A 1 517 ? -8.508 17.379 -13.911 1.00 82.06 517 GLN A O 1
ATOM 4178 N N . ILE A 1 518 ? -9.597 18.725 -15.328 1.00 85.38 518 ILE A N 1
ATOM 4179 C CA . ILE A 1 518 ? -10.767 17.839 -15.462 1.00 85.38 518 ILE A CA 1
ATOM 4180 C C . ILE A 1 518 ? -10.415 16.465 -16.055 1.00 85.38 518 ILE A C 1
ATOM 4182 O O . ILE A 1 518 ? -11.021 15.465 -15.668 1.00 85.38 518 ILE A O 1
ATOM 4186 N N . GLU A 1 519 ? -9.416 16.395 -16.938 1.00 86.62 519 GLU A N 1
ATOM 4187 C CA . GLU A 1 519 ? -8.948 15.133 -17.513 1.00 86.62 519 GLU A CA 1
ATOM 4188 C C . GLU A 1 519 ? -8.291 14.268 -16.441 1.00 86.62 519 GLU A C 1
ATOM 4190 O O . GLU A 1 519 ? -8.628 13.093 -16.328 1.00 86.62 519 GLU A O 1
ATOM 4195 N N . HIS A 1 520 ? -7.446 14.846 -15.580 1.00 86.75 520 HIS A N 1
ATOM 4196 C CA . HIS A 1 520 ? -6.853 14.127 -14.442 1.00 86.75 520 HIS A CA 1
ATOM 4197 C C . HIS A 1 520 ? -7.920 13.554 -13.499 1.00 86.75 520 HIS A C 1
ATOM 4199 O O . HIS A 1 520 ? -7.872 12.379 -13.118 1.00 86.75 520 HIS A O 1
ATOM 4205 N N . LEU A 1 521 ? -8.929 14.365 -13.164 1.00 91.75 521 LEU A N 1
ATOM 4206 C CA . LEU A 1 521 ? -10.035 13.941 -12.302 1.00 91.75 521 LEU A CA 1
ATOM 4207 C C . LEU A 1 521 ? -10.779 12.739 -12.899 1.00 91.75 521 LEU A C 1
ATOM 4209 O O . LEU A 1 521 ? -11.051 11.757 -12.204 1.00 91.75 521 LEU A O 1
ATOM 4213 N N . LEU A 1 522 ? -11.092 12.795 -14.197 1.00 92.81 522 LEU A N 1
ATOM 4214 C CA . LEU A 1 522 ? -11.806 11.729 -14.897 1.00 92.81 522 LEU A CA 1
ATOM 4215 C C . LEU A 1 522 ? -10.936 10.493 -15.141 1.00 92.81 522 LEU A C 1
ATOM 4217 O O . LEU A 1 522 ? -11.438 9.380 -15.008 1.00 92.81 522 LEU A O 1
ATOM 4221 N N . GLN A 1 523 ? -9.647 10.655 -15.441 1.00 90.25 523 GLN A N 1
ATOM 4222 C CA . GLN A 1 523 ? -8.690 9.552 -15.574 1.00 90.25 523 GLN A CA 1
ATOM 4223 C C . GLN A 1 523 ? -8.578 8.766 -14.270 1.00 90.25 523 GLN A C 1
ATOM 4225 O O . GLN A 1 523 ? -8.705 7.538 -14.276 1.00 90.25 523 GLN A O 1
ATOM 4230 N N . THR A 1 524 ? -8.436 9.475 -13.149 1.00 91.50 524 THR A N 1
ATOM 4231 C CA . THR A 1 524 ? -8.406 8.868 -11.817 1.00 91.50 524 THR A CA 1
ATOM 4232 C C . THR A 1 524 ? -9.718 8.139 -11.537 1.00 91.50 524 THR A C 1
ATOM 4234 O O . THR A 1 524 ? -9.720 6.957 -11.185 1.00 91.50 524 THR A O 1
ATOM 4237 N N . ALA A 1 525 ? -10.851 8.810 -11.746 1.00 94.75 525 ALA A N 1
ATOM 4238 C CA . ALA A 1 525 ? -12.167 8.260 -11.449 1.00 94.75 525 ALA A CA 1
ATOM 4239 C C . ALA A 1 525 ? -12.534 7.043 -12.319 1.00 94.75 525 ALA A C 1
ATOM 4241 O O . ALA A 1 525 ? -13.091 6.073 -11.802 1.00 94.75 525 ALA A O 1
ATOM 4242 N N . GLU A 1 526 ? -12.227 7.056 -13.618 1.00 94.00 526 GLU A N 1
ATOM 4243 C CA . GLU A 1 526 ? -12.532 5.948 -14.532 1.00 94.00 526 GLU A CA 1
ATOM 4244 C C . GLU A 1 526 ? -11.562 4.772 -14.343 1.00 94.00 526 GLU A C 1
ATOM 4246 O O . GLU A 1 526 ? -11.975 3.614 -14.454 1.00 94.00 526 GLU A O 1
ATOM 4251 N N . ALA A 1 527 ? -10.295 5.029 -13.991 1.00 89.50 527 ALA A N 1
ATOM 4252 C CA . ALA A 1 527 ? -9.351 3.967 -13.641 1.00 89.50 527 ALA A CA 1
ATOM 4253 C C . ALA A 1 527 ? -9.792 3.221 -12.373 1.00 89.50 527 ALA A C 1
ATOM 4255 O O . ALA A 1 527 ? -9.795 1.989 -12.358 1.00 89.50 527 ALA A O 1
ATOM 4256 N N . ILE A 1 528 ? -10.243 3.953 -11.347 1.00 90.06 528 ILE A N 1
ATOM 4257 C CA . ILE A 1 528 ? -10.848 3.358 -10.149 1.00 90.06 528 ILE A CA 1
ATOM 4258 C C . ILE A 1 528 ? -12.103 2.575 -10.534 1.00 90.06 528 ILE A C 1
ATOM 4260 O O . ILE A 1 528 ? -12.228 1.414 -10.158 1.00 90.06 528 ILE A O 1
ATOM 4264 N N . ARG A 1 529 ? -13.013 3.176 -11.309 1.00 93.00 529 ARG A N 1
ATOM 4265 C CA . ARG A 1 529 ? -14.275 2.542 -11.719 1.00 93.00 529 ARG A CA 1
ATOM 4266 C C . ARG A 1 529 ? -14.076 1.223 -12.456 1.00 93.00 529 ARG A C 1
ATOM 4268 O O . ARG A 1 529 ? -14.900 0.319 -12.340 1.00 93.00 529 ARG A O 1
ATOM 4275 N N . LYS A 1 530 ? -12.994 1.108 -13.224 1.00 87.12 530 LYS A N 1
ATOM 4276 C CA . LYS A 1 530 ? -12.636 -0.123 -13.926 1.00 87.12 530 LYS A CA 1
ATOM 4277 C C . LYS A 1 530 ? -12.231 -1.243 -12.965 1.00 87.12 530 LYS A C 1
ATOM 4279 O O . LYS A 1 530 ? -12.652 -2.381 -13.167 1.00 87.12 530 LYS A O 1
ATOM 4284 N N . ASP A 1 531 ? -11.421 -0.927 -11.958 1.00 79.06 531 ASP A N 1
ATOM 4285 C CA . ASP A 1 531 ? -10.855 -1.919 -11.038 1.00 79.06 531 ASP A CA 1
ATOM 4286 C C . ASP A 1 531 ? -11.774 -2.186 -9.815 1.00 79.06 531 ASP A C 1
ATOM 4288 O O . ASP A 1 531 ? -11.699 -3.266 -9.230 1.00 79.06 531 ASP A O 1
ATOM 4292 N N . TYR A 1 532 ? -12.678 -1.257 -9.466 1.00 85.25 532 TYR A N 1
ATOM 4293 C CA . TYR A 1 532 ? -13.613 -1.338 -8.327 1.00 85.25 532 TYR A CA 1
ATOM 4294 C C . TYR A 1 532 ? -15.070 -1.005 -8.702 1.00 85.25 532 TYR A C 1
ATOM 4296 O O . TYR A 1 532 ? -15.663 -0.124 -8.092 1.00 85.25 532 TYR A O 1
ATOM 4304 N N . PRO A 1 533 ? -15.699 -1.714 -9.655 1.00 88.81 533 PRO A N 1
ATOM 4305 C CA . PRO A 1 533 ? -16.979 -1.311 -10.255 1.00 88.81 533 PRO A CA 1
ATOM 4306 C C . PRO A 1 533 ? -18.153 -1.130 -9.275 1.00 88.81 533 PRO A C 1
ATOM 4308 O O . PRO A 1 533 ? -19.100 -0.412 -9.602 1.00 88.81 533 PRO A O 1
ATOM 4311 N N . ASP A 1 534 ? -18.092 -1.756 -8.098 1.00 92.00 534 ASP A N 1
ATOM 4312 C CA . ASP A 1 534 ? -19.140 -1.716 -7.073 1.00 92.00 534 ASP A CA 1
ATOM 4313 C C . ASP A 1 534 ? -18.935 -0.605 -6.017 1.00 92.00 534 ASP A C 1
ATOM 4315 O O . ASP A 1 534 ? -19.827 -0.362 -5.204 1.00 92.00 534 ASP A O 1
ATOM 4319 N N . GLU A 1 535 ? -17.801 0.107 -6.033 1.00 94.44 535 GLU A N 1
ATOM 4320 C CA . GLU A 1 535 ? -17.442 1.124 -5.030 1.00 94.44 535 GLU A CA 1
ATOM 4321 C C . GLU A 1 535 ? -17.700 2.548 -5.547 1.00 94.44 535 GLU A C 1
ATOM 4323 O O . GLU A 1 535 ? -16.796 3.370 -5.714 1.00 94.44 535 GLU A O 1
ATOM 4328 N N . ASP A 1 536 ? -18.968 2.870 -5.803 1.00 96.38 536 ASP A N 1
ATOM 4329 C CA . ASP A 1 536 ? -19.352 4.127 -6.456 1.00 96.38 536 ASP A CA 1
ATOM 4330 C C . ASP A 1 536 ? -18.937 5.407 -5.700 1.00 96.38 536 ASP A C 1
ATOM 4332 O O . ASP A 1 536 ? -18.586 6.415 -6.321 1.00 96.38 536 ASP A O 1
ATOM 4336 N N . TRP A 1 537 ? -18.881 5.362 -4.368 1.00 98.06 537 TRP A N 1
ATOM 4337 C CA . TRP A 1 537 ? -18.319 6.434 -3.541 1.00 98.06 537 TRP A CA 1
ATOM 4338 C C . TRP A 1 537 ? -16.833 6.691 -3.837 1.00 98.06 537 TRP A C 1
ATOM 4340 O O . TRP A 1 537 ? -16.387 7.839 -3.773 1.00 98.06 537 TRP A O 1
ATOM 4350 N N . LEU A 1 538 ? -16.059 5.656 -4.181 1.00 96.75 538 LEU A N 1
ATOM 4351 C CA . LEU A 1 538 ? -14.634 5.762 -4.494 1.00 96.75 538 LEU A CA 1
ATOM 4352 C C . LEU A 1 538 ? -14.425 6.341 -5.899 1.00 96.75 538 LEU A C 1
ATOM 4354 O O . LEU A 1 538 ? -13.495 7.119 -6.105 1.00 96.75 538 LEU A O 1
ATOM 4358 N N . HIS A 1 539 ? -15.334 6.060 -6.839 1.00 98.00 539 HIS A N 1
ATOM 4359 C CA . HIS A 1 539 ? -15.326 6.697 -8.163 1.00 98.00 539 HIS A CA 1
ATOM 4360 C C . HIS A 1 539 ? -15.527 8.205 -8.028 1.00 98.00 539 HIS A C 1
ATOM 4362 O O . HIS A 1 539 ? -14.785 8.992 -8.615 1.00 98.00 539 HIS A O 1
ATOM 4368 N N . LEU A 1 540 ? -16.517 8.613 -7.223 1.00 98.38 540 LEU A N 1
ATOM 4369 C CA . LEU A 1 540 ? -16.752 10.027 -6.951 1.00 98.38 540 LEU A CA 1
ATOM 4370 C C . LEU A 1 540 ? -15.574 10.652 -6.199 1.00 98.38 540 LEU A C 1
ATOM 4372 O O . LEU A 1 540 ? -15.202 11.777 -6.508 1.00 98.38 540 LEU A O 1
ATOM 4376 N N . THR A 1 541 ? -14.958 9.925 -5.264 1.00 98.38 541 THR A N 1
ATOM 4377 C CA . THR A 1 541 ? -13.740 10.378 -4.570 1.00 98.38 541 THR A CA 1
ATOM 4378 C C . THR A 1 541 ? -12.622 10.690 -5.572 1.00 98.38 541 THR A C 1
ATOM 4380 O O . THR A 1 541 ? -12.025 11.760 -5.492 1.00 98.38 541 THR A O 1
ATOM 4383 N N . GLY A 1 542 ? -12.413 9.826 -6.574 1.00 96.94 542 GLY A N 1
ATOM 4384 C CA . GLY A 1 542 ? -11.510 10.079 -7.705 1.00 96.94 542 GLY A CA 1
ATOM 4385 C C . GLY A 1 542 ? -11.838 11.345 -8.485 1.00 96.94 542 GLY A C 1
ATOM 4386 O O . GLY A 1 542 ? -10.936 12.115 -8.787 1.00 96.94 542 GLY A O 1
ATOM 4387 N N . LEU A 1 543 ? -13.115 11.624 -8.739 1.00 97.12 543 LEU A N 1
ATOM 4388 C CA . LEU A 1 543 ? -13.512 12.834 -9.462 1.00 97.12 543 LEU A CA 1
ATOM 4389 C C . LEU A 1 543 ? -13.262 14.117 -8.656 1.00 97.12 543 LEU A C 1
ATOM 4391 O O . LEU A 1 543 ? -13.031 15.163 -9.250 1.00 97.12 543 LEU A O 1
ATOM 4395 N N . ILE A 1 544 ? -13.362 14.072 -7.324 1.00 97.69 544 ILE A N 1
ATOM 4396 C CA . ILE A 1 544 ? -13.417 15.300 -6.514 1.00 97.69 544 ILE A CA 1
ATOM 4397 C C . ILE A 1 544 ? -12.157 15.601 -5.704 1.00 97.69 544 ILE A C 1
ATOM 4399 O O . ILE A 1 544 ? -12.077 16.698 -5.154 1.00 97.69 544 ILE A O 1
ATOM 4403 N N . HIS A 1 545 ? -11.212 14.659 -5.595 1.00 97.31 545 HIS A N 1
ATOM 4404 C CA . HIS A 1 545 ? -10.052 14.766 -4.694 1.00 97.31 545 HIS A CA 1
ATOM 4405 C C . HIS A 1 545 ? -9.283 16.087 -4.848 1.00 97.31 545 HIS A C 1
ATOM 4407 O O . HIS A 1 545 ? -8.929 16.717 -3.855 1.00 97.31 545 HIS A O 1
ATOM 4413 N N . ASP A 1 546 ? -9.144 16.545 -6.089 1.00 95.69 546 ASP A N 1
ATOM 4414 C CA . ASP A 1 546 ? -8.317 17.685 -6.470 1.00 95.69 546 ASP A CA 1
ATOM 4415 C C . ASP A 1 546 ? -9.097 19.005 -6.625 1.00 95.69 546 ASP A C 1
ATOM 4417 O O . ASP A 1 546 ? -8.525 20.049 -6.943 1.00 95.69 546 ASP A O 1
ATOM 4421 N N . LEU A 1 547 ? -10.415 19.019 -6.376 1.00 96.44 547 LEU A N 1
ATOM 4422 C CA . LEU A 1 547 ? -11.241 20.222 -6.583 1.00 96.44 547 LEU A CA 1
ATOM 4423 C C . LEU A 1 547 ? -10.897 21.376 -5.634 1.00 96.44 547 LEU A C 1
ATOM 4425 O O . LEU A 1 547 ? -11.260 22.526 -5.889 1.00 96.44 547 LEU A O 1
ATOM 4429 N N . GLY A 1 548 ? -10.144 21.107 -4.567 1.00 96.69 548 GLY A N 1
ATOM 4430 C CA . GLY A 1 548 ? -9.609 22.151 -3.701 1.00 96.69 548 GLY A CA 1
ATOM 4431 C C . GLY A 1 548 ? -8.609 23.080 -4.404 1.00 96.69 548 GLY A C 1
ATOM 4432 O O . GLY A 1 548 ? -8.367 24.188 -3.923 1.00 96.69 548 GLY A O 1
ATOM 4433 N N . LYS A 1 549 ? -8.090 22.691 -5.579 1.00 95.44 549 LYS A N 1
ATOM 4434 C CA . LYS A 1 549 ? -7.238 23.535 -6.433 1.00 95.44 549 LYS A CA 1
ATOM 4435 C C . LYS A 1 549 ? -7.929 24.811 -6.907 1.00 95.44 549 LYS A C 1
ATOM 4437 O O . LYS A 1 549 ? -7.263 25.752 -7.332 1.00 95.44 549 LYS A O 1
ATOM 4442 N N . VAL A 1 550 ? -9.252 24.903 -6.750 1.00 94.81 550 VAL A N 1
ATOM 4443 C CA . VAL A 1 550 ? -10.037 26.097 -7.086 1.00 94.81 550 VAL A CA 1
ATOM 4444 C C . VAL A 1 550 ? -9.584 27.346 -6.322 1.00 94.81 550 VAL A C 1
ATOM 4446 O O . VAL A 1 550 ? -9.815 28.461 -6.777 1.00 94.81 550 VAL A O 1
ATOM 4449 N N . LEU A 1 551 ? -8.851 27.184 -5.215 1.00 96.12 551 LEU A N 1
ATOM 4450 C CA . LEU A 1 551 ? -8.169 28.268 -4.501 1.00 96.12 551 LEU A CA 1
ATOM 4451 C C . LEU A 1 551 ? -7.214 29.105 -5.380 1.00 96.12 551 LEU A C 1
ATOM 4453 O O . LEU A 1 551 ? -6.954 30.266 -5.055 1.00 96.12 551 LEU A O 1
ATOM 4457 N N . LEU A 1 552 ? -6.718 28.546 -6.490 1.00 93.50 552 LEU A N 1
ATOM 4458 C CA . LEU A 1 552 ? -5.914 29.254 -7.496 1.00 93.50 552 LEU A CA 1
ATOM 4459 C C . LEU A 1 552 ? -6.740 30.260 -8.305 1.00 93.50 552 LEU A C 1
ATOM 4461 O O . LEU A 1 552 ? -6.205 31.231 -8.838 1.00 93.50 552 LEU A O 1
ATOM 4465 N N . HIS A 1 553 ? -8.052 30.054 -8.394 1.00 92.69 553 HIS A N 1
ATOM 4466 C CA . HIS A 1 553 ? -8.924 30.912 -9.174 1.00 92.69 553 HIS A CA 1
ATOM 4467 C C . HIS A 1 553 ? -9.193 32.239 -8.429 1.00 92.69 553 HIS A C 1
ATOM 4469 O O . HIS A 1 553 ? -9.462 32.233 -7.221 1.00 92.69 553 HIS A O 1
ATOM 4475 N N . PRO A 1 554 ? -9.194 33.404 -9.113 1.00 91.69 554 PRO A N 1
ATOM 4476 C CA . PRO A 1 554 ? -9.370 34.712 -8.471 1.00 91.69 554 PRO A CA 1
ATOM 4477 C C . PRO A 1 554 ? -10.636 34.842 -7.616 1.00 91.69 554 PRO A C 1
ATOM 4479 O O . PRO A 1 554 ? -10.606 35.476 -6.562 1.00 91.69 554 PRO A O 1
ATOM 4482 N N . SER A 1 555 ? -11.741 34.204 -8.016 1.00 92.56 555 SER A N 1
ATOM 4483 C CA . SER A 1 555 ? -12.998 34.206 -7.243 1.00 92.56 555 SER A CA 1
ATOM 4484 C C . SER A 1 555 ? -12.878 33.547 -5.865 1.00 92.56 555 SER A C 1
ATOM 4486 O O . SER A 1 555 ? -13.703 33.805 -4.993 1.00 92.56 555 SER A O 1
ATOM 4488 N N . PHE A 1 556 ? -11.846 32.731 -5.661 1.00 94.12 556 PHE A N 1
ATOM 4489 C CA . PHE A 1 556 ? -11.565 32.026 -4.416 1.00 94.12 556 PHE A CA 1
ATOM 4490 C C . PHE A 1 556 ? -10.394 32.650 -3.666 1.00 94.12 556 PHE A C 1
ATOM 4492 O O . PHE A 1 556 ? -10.091 32.212 -2.573 1.00 94.12 556 PHE A O 1
ATOM 4499 N N . GLY A 1 557 ? -9.779 33.711 -4.189 1.00 92.62 557 GLY A N 1
ATOM 4500 C CA . GLY A 1 557 ? -8.666 34.411 -3.548 1.00 92.62 557 GLY A CA 1
ATOM 4501 C C . GLY A 1 557 ? -7.391 34.438 -4.382 1.00 92.62 557 GLY A C 1
ATOM 4502 O O . GLY A 1 557 ? -6.528 35.261 -4.090 1.00 92.62 557 GLY A O 1
ATOM 4503 N N . GLY A 1 558 ? -7.283 33.609 -5.429 1.00 93.81 558 GLY A N 1
ATOM 4504 C CA . GLY A 1 558 ? -6.111 33.592 -6.307 1.00 93.81 558 GLY A CA 1
ATOM 4505 C C . GLY A 1 558 ? -4.825 33.300 -5.540 1.00 93.81 558 GLY A C 1
ATOM 4506 O O . GLY A 1 558 ? -3.848 34.043 -5.653 1.00 93.81 558 GLY A O 1
ATOM 4507 N N . LEU A 1 559 ? -4.861 32.281 -4.677 1.00 96.19 559 LEU A N 1
ATOM 4508 C CA . LEU A 1 559 ? -3.722 31.935 -3.839 1.00 96.19 559 LEU A CA 1
ATOM 4509 C C . LEU A 1 559 ? -2.525 31.507 -4.697 1.00 96.19 559 LEU A C 1
ATOM 4511 O O . LEU A 1 559 ? -2.701 30.932 -5.768 1.00 96.19 559 LEU A O 1
ATOM 4515 N N . PRO A 1 560 ? -1.289 31.757 -4.236 1.00 94.69 560 PRO A N 1
ATOM 4516 C CA . PRO A 1 560 ? -0.115 31.247 -4.928 1.00 94.69 560 PRO A CA 1
ATOM 4517 C C . PRO A 1 560 ? -0.075 29.714 -4.858 1.00 94.69 560 PRO A C 1
ATOM 4519 O O . PRO A 1 560 ? -0.437 29.142 -3.830 1.00 94.69 560 PRO A O 1
ATOM 4522 N N . GLN A 1 561 ? 0.453 29.061 -5.900 1.00 91.88 561 GLN A N 1
ATOM 4523 C CA . GLN A 1 561 ? 0.482 27.594 -6.019 1.00 91.88 561 GLN A CA 1
ATOM 4524 C C . GLN A 1 561 ? 1.035 26.887 -4.773 1.00 91.88 561 GLN A C 1
ATOM 4526 O O . GLN A 1 561 ? 0.454 25.909 -4.313 1.00 91.88 561 GLN A O 1
ATOM 4531 N N . TRP A 1 562 ? 2.102 27.413 -4.155 1.00 94.50 562 TRP A N 1
ATOM 4532 C CA . TRP A 1 562 ? 2.709 26.813 -2.955 1.00 94.50 562 TRP A CA 1
ATOM 4533 C C . TRP A 1 562 ? 1.755 26.718 -1.750 1.00 94.50 562 TRP A C 1
ATOM 4535 O O . TRP A 1 562 ? 2.027 25.960 -0.824 1.00 94.50 562 TRP A O 1
ATOM 4545 N N . ALA A 1 563 ? 0.667 27.490 -1.735 1.00 95.94 563 ALA A N 1
ATOM 4546 C CA . ALA A 1 563 ? -0.365 27.468 -0.700 1.00 95.94 563 ALA A CA 1
ATOM 4547 C C . ALA A 1 563 ? -1.621 26.681 -1.124 1.00 95.94 563 ALA A C 1
ATOM 4549 O O . ALA A 1 563 ? -2.656 26.797 -0.468 1.00 95.94 563 ALA A O 1
ATOM 4550 N N . VAL A 1 564 ? -1.561 25.946 -2.240 1.00 95.31 564 VAL A N 1
ATOM 4551 C CA . VAL A 1 564 ? -2.694 25.193 -2.791 1.00 95.31 564 VAL A CA 1
ATOM 4552 C C . VAL A 1 564 ? -2.311 23.759 -3.152 1.00 95.31 564 VAL A C 1
ATOM 4554 O O . VAL A 1 564 ? -2.999 22.840 -2.720 1.00 95.31 564 VAL A O 1
ATOM 4557 N N . VAL A 1 565 ? -1.241 23.548 -3.915 1.00 92.69 565 VAL A N 1
ATOM 4558 C CA . VAL A 1 565 ? -0.851 22.230 -4.454 1.00 92.69 565 VAL A CA 1
ATOM 4559 C C . VAL A 1 565 ? 0.379 21.648 -3.741 1.00 92.69 565 VAL A C 1
ATOM 4561 O O . VAL A 1 565 ? 0.937 22.283 -2.841 1.00 92.69 565 VAL A O 1
ATOM 4564 N N . GLY A 1 566 ? 0.799 20.447 -4.146 1.00 89.38 566 GLY A N 1
ATOM 4565 C CA . GLY A 1 566 ? 1.996 19.761 -3.652 1.00 89.38 566 GLY A CA 1
ATOM 4566 C C . GLY A 1 566 ? 1.781 18.863 -2.430 1.00 89.38 566 GLY A C 1
ATOM 4567 O O . GLY A 1 566 ? 0.731 18.878 -1.788 1.00 89.38 566 GLY A O 1
ATOM 4568 N N . ASP A 1 567 ? 2.815 18.080 -2.106 1.00 93.56 567 ASP A N 1
ATOM 4569 C CA . ASP A 1 567 ? 2.823 17.170 -0.958 1.00 93.56 567 ASP A CA 1
ATOM 4570 C C . ASP A 1 567 ? 2.532 17.903 0.365 1.00 93.56 567 ASP A C 1
ATOM 4572 O O . ASP A 1 567 ? 3.112 18.950 0.673 1.00 93.56 567 ASP A O 1
ATOM 4576 N N . THR A 1 568 ? 1.684 17.300 1.199 1.00 97.62 568 THR A N 1
ATOM 4577 C CA . THR A 1 568 ? 1.298 17.844 2.503 1.00 97.62 568 THR A CA 1
ATOM 4578 C C . THR A 1 568 ? 2.091 17.228 3.656 1.00 97.62 568 THR A C 1
ATOM 4580 O O . THR A 1 568 ? 2.603 16.106 3.592 1.00 97.62 568 THR A O 1
ATOM 4583 N N . PHE A 1 569 ? 2.209 17.982 4.749 1.00 98.25 569 PHE A N 1
ATOM 4584 C CA . PHE A 1 569 ? 2.909 17.571 5.967 1.00 98.25 569 PHE A CA 1
ATOM 4585 C C . PHE A 1 569 ? 2.290 18.230 7.210 1.00 98.25 569 PHE A C 1
ATOM 4587 O O . PHE A 1 569 ? 1.715 19.312 7.104 1.00 98.25 569 PHE A O 1
ATOM 4594 N N . PRO A 1 570 ? 2.401 17.624 8.404 1.00 98.25 570 PRO A N 1
ATOM 4595 C CA . PRO A 1 570 ? 1.957 18.247 9.643 1.00 98.25 570 PRO A CA 1
ATOM 4596 C C . PRO A 1 570 ? 2.769 19.505 9.957 1.00 98.25 570 PRO A C 1
ATOM 4598 O O . PRO A 1 570 ? 3.999 19.478 9.938 1.00 98.25 570 PRO A O 1
ATOM 4601 N N . VAL A 1 571 ? 2.085 20.595 10.299 1.00 98.38 571 VAL A N 1
ATOM 4602 C CA . VAL A 1 571 ? 2.701 21.786 10.905 1.00 98.38 571 VAL A CA 1
ATOM 4603 C C . VAL A 1 571 ? 2.498 21.757 12.415 1.00 98.38 571 VAL A C 1
ATOM 4605 O O . VAL A 1 571 ? 1.573 21.117 12.906 1.00 98.38 571 VAL A O 1
ATOM 4608 N N . GLY A 1 572 ? 3.332 22.454 13.186 1.00 97.44 572 GLY A N 1
ATOM 4609 C CA . GLY A 1 572 ? 3.214 22.480 14.651 1.00 97.44 572 GLY A CA 1
ATOM 4610 C C . GLY A 1 572 ? 3.799 21.258 15.367 1.00 97.44 572 GLY A C 1
ATOM 4611 O O . GLY A 1 572 ? 3.638 21.152 16.580 1.00 97.44 572 GLY A O 1
ATOM 4612 N N . CYS A 1 573 ? 4.484 20.366 14.648 1.00 97.88 573 CYS A N 1
ATOM 4613 C CA . CYS A 1 573 ? 5.394 19.344 15.172 1.00 97.88 573 CYS A CA 1
ATOM 4614 C C . CYS A 1 573 ? 6.616 19.203 14.242 1.00 97.88 573 CYS A C 1
ATOM 4616 O O . CYS A 1 573 ? 6.675 19.836 13.186 1.00 97.88 573 CYS A O 1
ATOM 4618 N N . ALA A 1 574 ? 7.615 18.417 14.652 1.00 97.38 574 ALA A N 1
ATOM 4619 C CA . ALA A 1 574 ? 8.863 18.286 13.908 1.00 97.38 574 ALA A CA 1
ATOM 4620 C C . ALA A 1 574 ? 8.640 17.791 12.463 1.00 97.38 574 ALA A C 1
ATOM 4622 O O . ALA A 1 574 ? 7.912 16.823 12.220 1.00 97.38 574 ALA A O 1
ATOM 4623 N N . PHE A 1 575 ? 9.328 18.427 11.511 1.00 97.62 575 PHE A N 1
ATOM 4624 C CA . PHE A 1 575 ? 9.325 18.028 10.103 1.00 97.62 575 PHE A CA 1
ATOM 4625 C C . PHE A 1 575 ? 10.179 16.769 9.893 1.00 97.62 575 PHE A C 1
ATOM 4627 O O . PHE A 1 575 ? 11.384 16.773 10.161 1.00 97.62 575 PHE A O 1
ATOM 4634 N N . ASP A 1 576 ? 9.558 15.693 9.414 1.00 96.88 576 ASP A N 1
ATOM 4635 C CA . ASP A 1 576 ? 10.191 14.397 9.184 1.00 96.88 576 ASP A CA 1
ATOM 4636 C C . ASP A 1 576 ? 11.082 14.422 7.934 1.00 96.88 576 ASP A C 1
ATOM 4638 O O . ASP A 1 576 ? 10.721 15.001 6.910 1.00 96.88 576 ASP A O 1
ATOM 4642 N N . GLY A 1 577 ? 12.242 13.762 8.003 1.00 92.00 577 GLY A N 1
ATOM 4643 C CA . GLY A 1 577 ? 13.234 13.744 6.921 1.00 92.00 577 GLY A CA 1
ATOM 4644 C C . GLY A 1 577 ? 12.747 13.118 5.610 1.00 92.00 577 GLY A C 1
ATOM 4645 O O . GLY A 1 577 ? 13.399 13.284 4.585 1.00 92.00 577 GLY A O 1
ATOM 4646 N N . SER A 1 578 ? 11.615 12.408 5.632 1.00 89.31 578 SER A N 1
ATOM 4647 C CA . SER A 1 578 ? 10.992 11.821 4.443 1.00 89.31 578 SER A CA 1
ATOM 4648 C C . SER A 1 578 ? 10.143 12.793 3.617 1.00 89.31 578 SER A C 1
ATOM 4650 O O . SER A 1 578 ? 9.686 12.414 2.537 1.00 89.31 578 SER A O 1
ATOM 4652 N N . ILE A 1 579 ? 9.912 14.022 4.094 1.00 90.75 579 ILE A N 1
ATOM 4653 C CA . ILE A 1 579 ? 9.246 15.063 3.302 1.00 90.75 579 ILE A CA 1
ATOM 4654 C C . ILE A 1 579 ? 10.174 15.466 2.148 1.00 90.75 579 ILE A C 1
ATOM 4656 O O . ILE A 1 579 ? 11.375 15.674 2.346 1.00 90.75 579 ILE A O 1
ATOM 4660 N N . VAL A 1 580 ? 9.624 15.566 0.934 1.00 88.06 580 VAL A N 1
ATOM 4661 C CA . VAL A 1 580 ? 10.374 15.959 -0.270 1.00 88.06 580 VAL A CA 1
ATOM 4662 C C . VAL A 1 580 ? 11.150 17.257 -0.022 1.00 88.06 580 VAL A C 1
ATOM 4664 O O . VAL A 1 580 ? 10.680 18.131 0.690 1.00 88.06 580 VAL A O 1
ATOM 4667 N N . HIS A 1 581 ? 12.378 17.373 -0.535 1.00 89.50 581 HIS A N 1
ATOM 4668 C CA . HIS A 1 581 ? 13.255 18.539 -0.332 1.00 89.50 581 HIS A CA 1
ATOM 4669 C C . HIS A 1 581 ? 13.332 19.075 1.120 1.00 89.50 581 HIS A C 1
ATOM 4671 O O . HIS A 1 581 ? 13.418 20.290 1.338 1.00 89.50 581 HIS A O 1
ATOM 4677 N N . HIS A 1 582 ? 13.372 18.171 2.112 1.00 94.12 582 HIS A N 1
ATOM 4678 C CA . HIS A 1 582 ? 13.409 18.482 3.553 1.00 94.12 582 HIS A CA 1
ATOM 4679 C C . HIS A 1 582 ? 14.425 19.566 3.953 1.00 94.12 582 HIS A C 1
ATOM 4681 O O . HIS A 1 582 ? 14.165 20.369 4.849 1.00 94.12 582 HIS A O 1
ATOM 4687 N N . LYS A 1 583 ? 15.558 19.648 3.242 1.00 93.81 583 LYS A N 1
ATOM 4688 C CA . LYS A 1 583 ? 16.629 20.638 3.452 1.00 93.81 583 LYS A CA 1
ATOM 4689 C C . LYS A 1 583 ? 16.128 22.084 3.600 1.00 93.81 583 LYS A C 1
ATOM 4691 O O . LYS A 1 583 ? 16.712 22.844 4.367 1.00 93.81 583 LYS A O 1
ATOM 4696 N N . TYR A 1 584 ? 15.042 22.457 2.920 1.00 95.56 584 TYR A N 1
ATOM 4697 C CA . TYR A 1 584 ? 14.517 23.825 2.946 1.00 95.56 584 TYR A CA 1
ATOM 4698 C C . TYR A 1 584 ? 13.741 24.189 4.213 1.00 95.56 584 TYR A C 1
ATOM 4700 O O . TYR A 1 584 ? 13.563 25.375 4.488 1.00 95.56 584 TYR A O 1
ATOM 4708 N N . PHE A 1 585 ? 13.342 23.216 5.038 1.00 97.25 585 PHE A N 1
ATOM 4709 C CA . PHE A 1 585 ? 12.714 23.525 6.323 1.00 97.25 585 PHE A CA 1
ATOM 4710 C C . PHE A 1 585 ? 13.653 24.264 7.278 1.00 97.25 585 PHE A C 1
ATOM 4712 O O . PHE A 1 585 ? 13.165 24.959 8.158 1.00 97.25 585 PHE A O 1
ATOM 4719 N N . GLN A 1 586 ? 14.976 24.208 7.088 1.00 95.38 586 GLN A N 1
ATOM 4720 C CA . GLN A 1 586 ? 15.926 24.982 7.900 1.00 95.38 586 GLN A CA 1
ATOM 4721 C C . GLN A 1 586 ? 15.672 26.499 7.847 1.00 95.38 586 GLN A C 1
ATOM 4723 O O . GLN A 1 586 ? 16.034 27.215 8.781 1.00 95.38 586 GLN A O 1
ATOM 4728 N N . GLU A 1 587 ? 15.043 26.983 6.774 1.00 97.38 587 GLU A N 1
ATOM 4729 C CA . GLU A 1 587 ? 14.650 28.382 6.582 1.00 97.38 587 GLU A CA 1
ATOM 4730 C C . GLU A 1 587 ? 13.221 28.687 7.093 1.00 97.38 587 GLU A C 1
ATOM 4732 O O . GLU A 1 587 ? 12.823 29.851 7.145 1.00 97.38 587 GLU A O 1
ATOM 4737 N N . ASN A 1 588 ? 12.441 27.673 7.490 1.00 98.06 588 ASN A N 1
ATOM 4738 C CA . ASN A 1 588 ? 11.107 27.851 8.069 1.00 98.06 588 ASN A CA 1
ATOM 4739 C C . ASN A 1 588 ? 11.214 28.357 9.520 1.00 98.06 588 ASN A C 1
ATOM 4741 O O . ASN A 1 588 ? 11.965 27.819 10.337 1.00 98.06 588 ASN A O 1
ATOM 4745 N N . ALA A 1 589 ? 10.412 29.368 9.866 1.00 96.94 589 ALA A N 1
ATOM 4746 C CA . ALA A 1 589 ? 10.379 29.957 11.205 1.00 96.94 589 ALA A CA 1
ATOM 4747 C C . ALA A 1 589 ? 10.031 28.951 12.325 1.00 96.94 589 ALA A C 1
ATOM 4749 O O . ALA A 1 589 ? 10.490 29.111 13.457 1.00 96.94 589 ALA A O 1
ATOM 4750 N N . ASP A 1 590 ? 9.266 27.903 12.018 1.00 97.88 590 ASP A N 1
ATOM 4751 C CA . ASP A 1 590 ? 8.846 26.882 12.979 1.00 97.88 590 ASP A CA 1
ATOM 4752 C C . ASP A 1 590 ? 9.907 25.799 13.215 1.00 97.88 590 ASP A C 1
ATOM 4754 O O . ASP A 1 590 ? 9.870 25.125 14.244 1.00 97.88 590 ASP A O 1
ATOM 4758 N N . TYR A 1 591 ? 10.897 25.655 12.326 1.00 96.38 591 TYR A N 1
ATOM 4759 C CA . TYR A 1 591 ? 11.900 24.583 12.400 1.00 96.38 591 TYR A CA 1
ATOM 4760 C C . TYR A 1 591 ? 12.749 24.636 13.675 1.00 96.38 591 TYR A C 1
ATOM 4762 O O . TYR A 1 591 ? 13.051 23.613 14.287 1.00 96.38 591 TYR A O 1
ATOM 4770 N N . ASN A 1 592 ? 13.105 25.843 14.116 1.00 92.00 592 ASN A N 1
ATOM 4771 C CA . ASN A 1 592 ? 13.860 26.062 15.352 1.00 92.00 592 ASN A CA 1
ATOM 4772 C C . ASN A 1 592 ? 12.971 26.513 16.524 1.00 92.00 592 ASN A C 1
ATOM 4774 O O . ASN A 1 592 ? 13.483 26.829 17.598 1.00 92.00 592 ASN A O 1
ATOM 4778 N N . ASN A 1 593 ? 11.648 26.552 16.340 1.00 94.81 593 ASN A N 1
ATOM 4779 C CA . ASN A 1 593 ? 10.718 26.949 17.387 1.00 94.81 593 ASN A CA 1
ATOM 4780 C C . ASN A 1 593 ? 10.485 25.782 18.356 1.00 94.81 593 ASN A C 1
ATOM 4782 O O . ASN A 1 593 ? 9.931 24.754 17.974 1.00 94.81 593 ASN A O 1
ATOM 4786 N N . SER A 1 594 ? 10.858 25.949 19.626 1.00 94.75 594 SER A N 1
ATOM 4787 C CA . SER A 1 594 ? 10.748 24.898 20.647 1.00 94.75 594 SER A CA 1
ATOM 4788 C C . SER A 1 594 ? 9.317 24.412 20.909 1.00 94.75 594 SER A C 1
ATOM 4790 O O . SER A 1 594 ? 9.138 23.300 21.404 1.00 94.75 594 SER A O 1
ATOM 4792 N N . ALA A 1 595 ? 8.299 25.208 20.567 1.00 94.12 595 ALA A N 1
ATOM 4793 C CA . ALA A 1 595 ? 6.902 24.788 20.651 1.00 94.12 595 ALA A CA 1
ATOM 4794 C C . ALA A 1 595 ? 6.511 23.798 19.540 1.00 94.12 595 ALA A C 1
ATOM 4796 O O . ALA A 1 595 ? 5.599 22.995 19.731 1.00 94.12 595 ALA A O 1
ATOM 4797 N N . TYR A 1 596 ? 7.193 23.843 18.393 1.00 95.06 596 TYR A N 1
ATOM 4798 C CA . TYR A 1 596 ? 6.796 23.139 17.171 1.00 95.06 596 TYR A CA 1
ATOM 4799 C C . TYR A 1 596 ? 7.842 22.138 16.681 1.00 95.06 596 TYR A C 1
ATOM 4801 O O . TYR A 1 596 ? 7.513 21.283 15.881 1.00 95.06 596 TYR A O 1
ATOM 4809 N N . ASN A 1 597 ? 9.082 22.172 17.166 1.00 92.12 597 ASN A N 1
ATOM 4810 C CA . ASN A 1 597 ? 10.164 21.329 16.649 1.00 92.12 597 ASN A CA 1
ATOM 4811 C C . ASN A 1 597 ? 10.405 20.030 17.436 1.00 92.12 597 ASN A C 1
ATOM 4813 O O . ASN A 1 597 ? 11.429 19.369 17.263 1.00 92.12 597 ASN A O 1
ATOM 4817 N N . THR A 1 598 ? 9.471 19.645 18.307 1.00 96.06 598 THR A N 1
ATOM 4818 C CA . THR A 1 598 ? 9.514 18.354 19.007 1.00 96.06 598 THR A CA 1
ATOM 4819 C C . THR A 1 598 ? 8.654 17.320 18.283 1.00 96.06 598 THR A C 1
ATOM 4821 O O . THR A 1 598 ? 7.803 17.668 17.467 1.00 96.06 598 THR A O 1
ATOM 4824 N N . LYS A 1 599 ? 8.844 16.032 18.606 1.00 95.12 599 LYS A N 1
ATOM 4825 C CA . LYS A 1 599 ? 8.094 14.914 18.002 1.00 95.12 599 LYS A CA 1
ATOM 4826 C C . LYS A 1 599 ? 6.581 15.161 17.964 1.00 95.12 599 LYS A C 1
ATOM 4828 O O . LYS A 1 599 ? 5.947 14.865 16.962 1.00 95.12 599 LYS A O 1
ATOM 4833 N N . TYR A 1 600 ? 6.022 15.687 19.051 1.00 96.62 600 TYR A N 1
ATOM 4834 C CA . TYR A 1 600 ? 4.590 15.963 19.144 1.00 96.62 600 TYR A CA 1
ATOM 4835 C C . TYR A 1 600 ? 4.258 17.446 18.975 1.00 96.62 600 TYR A C 1
ATOM 4837 O O . TYR A 1 600 ? 3.151 17.756 18.554 1.00 96.62 600 TYR A O 1
ATOM 4845 N N . GLY A 1 601 ? 5.198 18.355 19.260 1.00 96.94 601 GLY A N 1
ATOM 4846 C CA . GLY A 1 601 ? 4.963 19.796 19.219 1.00 96.94 601 GLY A CA 1
ATOM 4847 C C . GLY A 1 601 ? 3.723 20.184 20.028 1.00 96.94 601 GLY A C 1
ATOM 4848 O O . GLY A 1 601 ? 3.690 19.957 21.237 1.00 96.94 601 GLY A O 1
ATOM 4849 N N . VAL A 1 602 ? 2.695 20.714 19.361 1.00 97.56 602 VAL A N 1
ATOM 4850 C CA . VAL A 1 602 ? 1.407 21.083 19.986 1.00 97.56 602 VAL A CA 1
ATOM 4851 C C . VAL A 1 602 ? 0.412 19.925 20.146 1.00 97.56 602 VAL A C 1
ATOM 4853 O O . VAL A 1 602 ? -0.659 20.117 20.722 1.00 97.56 602 VAL A O 1
ATOM 4856 N N . TYR A 1 603 ? 0.727 18.739 19.630 1.00 98.06 603 TYR A N 1
ATOM 4857 C CA . TYR A 1 603 ? -0.172 17.585 19.597 1.00 98.06 603 TYR A CA 1
ATOM 4858 C C . TYR A 1 603 ? 0.092 16.591 20.731 1.00 98.06 603 TY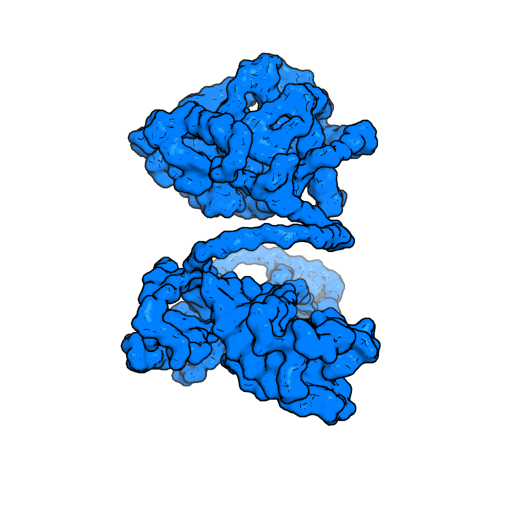R A C 1
ATOM 4860 O O . TYR A 1 603 ? 1.075 16.679 21.467 1.00 98.06 603 TYR A O 1
ATOM 4868 N N . SER A 1 604 ? -0.791 15.598 20.852 1.00 96.50 604 SER A N 1
ATOM 4869 C CA . SER A 1 604 ? -0.610 14.439 21.727 1.00 96.50 604 SER A CA 1
ATOM 4870 C C . SER A 1 604 ? -0.474 13.142 20.928 1.00 96.50 604 SER A C 1
ATOM 4872 O O . SER A 1 604 ? -0.860 13.045 19.761 1.00 96.50 604 SER A O 1
ATOM 4874 N N . GLU A 1 605 ? 0.117 12.129 21.559 1.00 96.25 605 GLU A N 1
ATOM 4875 C CA . GLU A 1 605 ? 0.265 10.804 20.962 1.00 96.25 605 GLU A CA 1
ATOM 4876 C C . GLU A 1 605 ? -1.105 10.209 20.604 1.00 96.25 605 GLU A C 1
ATOM 4878 O O . GLU A 1 605 ? -2.033 10.253 21.412 1.00 96.25 605 GLU A O 1
ATOM 4883 N N . ARG A 1 606 ? -1.218 9.646 19.391 1.00 95.62 606 ARG A N 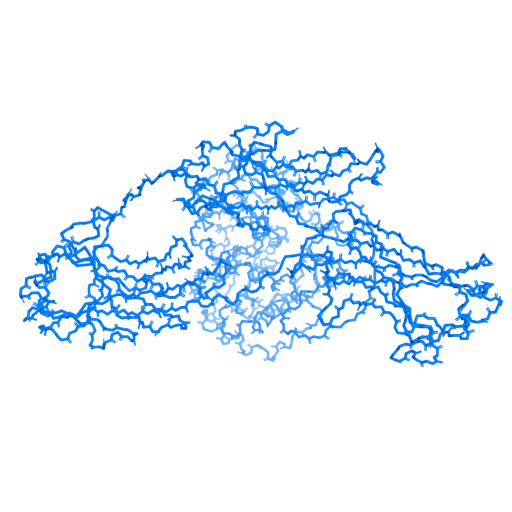1
ATOM 4884 C CA . ARG A 1 606 ? -2.444 9.019 18.864 1.00 95.62 606 ARG A CA 1
ATOM 4885 C C . ARG A 1 606 ? -3.693 9.906 18.952 1.00 95.62 606 ARG A C 1
ATOM 4887 O O . ARG A 1 606 ? -4.806 9.400 19.089 1.00 95.62 606 ARG A O 1
ATOM 4894 N N . CYS A 1 607 ? -3.530 11.228 18.866 1.00 95.69 607 CYS A N 1
ATOM 4895 C CA . CYS A 1 607 ? -4.659 12.159 18.893 1.00 95.69 607 CYS A CA 1
ATOM 4896 C C . CYS A 1 607 ? -5.580 12.042 17.669 1.00 95.69 607 CYS A C 1
ATOM 4898 O O . CYS A 1 607 ? -6.707 12.529 17.714 1.00 95.69 607 CYS A O 1
ATOM 4900 N N . GLY A 1 608 ? -5.139 11.363 16.613 1.00 97.44 608 GLY A N 1
ATOM 4901 C CA . GLY A 1 608 ? -5.864 11.182 15.368 1.00 97.44 608 GLY A CA 1
ATOM 4902 C C . GLY A 1 608 ? -5.571 12.304 14.380 1.00 97.44 608 GLY A C 1
ATOM 4903 O O . GLY A 1 608 ? -5.559 13.480 14.749 1.00 97.44 608 GLY A O 1
ATOM 4904 N N . LEU A 1 609 ? -5.380 11.957 13.107 1.00 97.38 609 LEU A N 1
ATOM 4905 C CA . LEU A 1 609 ? -4.989 12.912 12.065 1.00 97.38 609 LEU A CA 1
ATOM 4906 C C . LEU A 1 609 ? -6.016 14.028 11.875 1.00 97.38 609 LEU A C 1
ATOM 4908 O O . LEU A 1 609 ? -5.661 15.140 11.484 1.00 97.38 609 LEU A O 1
ATOM 4912 N N . ASN A 1 610 ? -7.287 13.779 12.200 1.00 95.62 610 ASN A N 1
ATOM 4913 C CA . ASN A 1 610 ? -8.328 14.801 12.130 1.00 95.62 610 ASN A CA 1
ATOM 4914 C C . ASN A 1 610 ? -8.044 16.011 13.045 1.00 95.62 610 ASN A C 1
ATOM 4916 O O . ASN A 1 610 ? -8.477 17.120 12.723 1.00 95.62 610 ASN A O 1
ATOM 4920 N N . ASN A 1 611 ? -7.297 15.798 14.136 1.00 96.69 611 ASN A N 1
ATOM 4921 C CA . ASN A 1 611 ? -6.876 16.818 15.101 1.00 96.69 611 ASN A CA 1
ATOM 4922 C C . ASN A 1 611 ? -5.508 17.439 14.772 1.00 96.69 611 ASN A C 1
ATOM 4924 O O . ASN A 1 611 ? -5.044 18.317 15.500 1.00 96.69 611 ASN A O 1
ATOM 4928 N N . ILE A 1 612 ? -4.865 16.996 13.690 1.00 97.50 612 ILE A N 1
ATOM 4929 C CA . ILE A 1 612 ? -3.587 17.524 13.222 1.00 97.50 612 ILE A CA 1
ATOM 4930 C C . ILE A 1 612 ? -3.835 18.639 12.211 1.00 97.50 612 ILE A C 1
ATOM 4932 O O . ILE A 1 612 ? -4.679 18.529 11.316 1.00 97.50 612 ILE A O 1
ATOM 4936 N N . MET A 1 613 ? -3.074 19.721 12.350 1.00 97.69 613 MET A N 1
ATOM 4937 C CA . MET A 1 613 ? -3.018 20.778 11.357 1.00 97.69 613 MET A CA 1
ATOM 4938 C C . MET A 1 613 ? -2.012 20.377 10.271 1.00 97.69 613 MET A C 1
ATOM 4940 O O . MET A 1 613 ? -0.813 20.265 10.529 1.00 97.69 613 MET A O 1
ATOM 4944 N N . MET A 1 614 ? -2.513 20.134 9.064 1.00 98.31 614 MET A N 1
ATOM 4945 C CA . MET A 1 614 ? -1.705 19.838 7.877 1.00 98.31 614 MET A CA 1
ATOM 4946 C C . MET A 1 614 ? -1.346 21.137 7.162 1.00 98.31 614 MET A C 1
ATOM 4948 O O . MET A 1 614 ? -2.125 22.085 7.233 1.00 98.31 614 MET A O 1
ATOM 4952 N N . SER A 1 615 ? -0.209 21.190 6.466 1.00 98.38 615 SER A N 1
ATOM 4953 C CA . SER A 1 615 ? 0.120 22.290 5.555 1.00 98.38 615 SER A CA 1
ATOM 4954 C C . SER A 1 615 ? -1.082 22.611 4.659 1.00 98.38 615 SER A C 1
ATOM 4956 O O . SER A 1 615 ? -1.787 21.719 4.186 1.00 98.38 615 SER A O 1
ATOM 4958 N N . TRP A 1 616 ? -1.376 23.903 4.509 1.00 98.50 616 TRP A N 1
ATOM 4959 C CA . TRP A 1 616 ? -2.621 24.343 3.888 1.00 98.50 616 TRP A CA 1
ATOM 4960 C C . TRP A 1 616 ? -2.582 24.108 2.378 1.00 98.50 616 TRP A C 1
ATOM 4962 O O . TRP A 1 616 ? -1.608 24.493 1.728 1.00 98.50 616 TRP A O 1
ATOM 4972 N N . GLY A 1 617 ? -3.655 23.536 1.833 1.00 97.75 617 GLY A N 1
ATOM 4973 C CA . GLY A 1 617 ? -3.777 23.240 0.412 1.00 97.75 617 GLY A CA 1
ATOM 4974 C C . GLY A 1 617 ? -5.141 22.663 0.029 1.00 97.75 617 GLY A C 1
ATOM 4975 O O . GLY A 1 617 ? -6.104 22.720 0.802 1.00 97.75 617 GLY A O 1
ATOM 4976 N N . HIS A 1 618 ? -5.204 22.114 -1.182 1.00 97.44 618 HIS A N 1
ATOM 4977 C CA . HIS A 1 618 ? -6.400 21.558 -1.803 1.00 97.44 618 HIS A CA 1
ATOM 4978 C C . HIS A 1 618 ? -7.019 20.410 -0.992 1.00 97.44 618 HIS A C 1
ATOM 4980 O O . HIS A 1 618 ? -8.239 20.416 -0.833 1.00 97.44 618 HIS A O 1
ATOM 4986 N N . ASP A 1 619 ? -6.217 19.510 -0.409 1.00 98.25 619 ASP A N 1
ATOM 4987 C CA . ASP A 1 619 ? -6.691 18.406 0.437 1.00 98.25 619 ASP A CA 1
ATOM 4988 C C . ASP A 1 619 ? -7.620 18.890 1.566 1.00 98.25 619 ASP A C 1
ATOM 4990 O O . ASP A 1 619 ? -8.772 18.469 1.703 1.00 98.25 619 ASP A O 1
ATOM 4994 N N . ASP A 1 620 ? -7.111 19.798 2.405 1.00 97.50 620 ASP A N 1
ATOM 4995 C CA . ASP A 1 620 ? -7.797 20.230 3.622 1.00 97.50 620 ASP A CA 1
ATOM 4996 C C . ASP A 1 620 ? -8.972 21.156 3.293 1.00 97.50 620 ASP A C 1
ATOM 4998 O O . ASP A 1 620 ? -10.024 21.067 3.928 1.00 97.50 620 ASP A O 1
ATOM 5002 N N . TYR A 1 621 ? -8.842 21.991 2.256 1.00 98.50 621 TYR A N 1
ATOM 5003 C CA . TYR A 1 621 ? -9.939 22.831 1.786 1.00 98.50 621 TYR A CA 1
ATOM 5004 C C . TYR A 1 621 ? -11.080 22.004 1.182 1.00 98.50 621 TYR A C 1
ATOM 5006 O O . TYR A 1 621 ? -12.232 22.199 1.571 1.00 98.50 621 TYR A O 1
ATOM 5014 N N . MET A 1 622 ? -10.792 21.030 0.312 1.00 98.38 622 MET A N 1
ATOM 5015 C CA . MET A 1 622 ? -11.830 20.169 -0.260 1.00 98.38 622 MET A CA 1
ATOM 5016 C C . MET A 1 622 ? -12.491 19.289 0.809 1.00 98.38 622 MET A C 1
ATOM 5018 O O . MET A 1 622 ? -13.709 19.095 0.789 1.00 98.38 622 MET A O 1
ATOM 5022 N N . TYR A 1 623 ? -11.729 18.821 1.804 1.00 98.56 623 TYR A N 1
ATOM 5023 C CA . TYR A 1 623 ? -12.294 18.161 2.982 1.00 98.56 623 TYR A CA 1
ATOM 5024 C C . TYR A 1 623 ? -13.272 19.068 3.744 1.00 98.56 623 TYR A C 1
ATOM 5026 O O . TYR A 1 623 ? -14.361 18.617 4.104 1.00 98.56 623 TYR A O 1
ATOM 5034 N N . LEU A 1 624 ? -12.922 20.341 3.975 1.00 98.25 624 LEU A N 1
ATOM 5035 C CA . LEU A 1 624 ? -13.819 21.309 4.618 1.00 98.25 624 LEU A CA 1
ATOM 5036 C C . LEU A 1 624 ? -15.080 21.540 3.781 1.00 98.25 624 LEU A C 1
ATOM 5038 O O . LEU A 1 624 ? -16.179 21.465 4.328 1.00 98.25 624 LEU A O 1
ATOM 5042 N N . VAL A 1 625 ? -14.941 21.734 2.464 1.00 98.62 625 VAL A N 1
ATOM 5043 C CA . VAL A 1 625 ? -16.075 21.851 1.532 1.00 98.62 625 VAL A CA 1
ATOM 5044 C C . VAL A 1 625 ? -16.994 20.640 1.669 1.00 98.62 625 VAL A C 1
ATOM 5046 O O . VAL A 1 625 ? -18.199 20.803 1.865 1.00 98.62 625 VAL A O 1
ATOM 5049 N N . ALA A 1 626 ? -16.448 19.424 1.627 1.00 98.31 626 ALA A N 1
ATOM 5050 C CA . ALA A 1 626 ? -17.254 18.214 1.697 1.00 98.31 626 ALA A CA 1
ATOM 5051 C C . ALA A 1 626 ? -17.963 18.052 3.049 1.00 98.31 626 ALA A C 1
ATOM 5053 O O . ALA A 1 626 ? -19.163 17.758 3.104 1.00 98.31 626 ALA A O 1
ATOM 5054 N N . LYS A 1 627 ? -17.233 18.292 4.140 1.00 97.50 627 LYS A N 1
ATOM 5055 C CA . LYS A 1 627 ? -17.726 18.149 5.509 1.00 97.50 627 LYS A CA 1
ATOM 5056 C C . LYS A 1 627 ? -18.806 19.170 5.855 1.00 97.50 627 LYS A C 1
ATOM 5058 O O . LYS A 1 627 ? -19.875 18.789 6.328 1.00 97.50 627 LYS A O 1
ATOM 5063 N N . GLU A 1 628 ? -18.559 20.453 5.611 1.00 97.94 628 GLU A N 1
ATOM 5064 C CA . GLU A 1 628 ? -19.477 21.531 6.000 1.00 97.94 628 GLU A CA 1
ATOM 5065 C C . GLU A 1 628 ? -20.728 21.575 5.110 1.00 97.94 628 GLU A C 1
ATOM 5067 O O . GLU A 1 628 ? -21.811 21.951 5.567 1.00 97.94 628 GLU A O 1
ATOM 5072 N N . ASN A 1 629 ? -20.631 21.091 3.864 1.00 98.19 629 ASN A N 1
ATOM 5073 C CA . ASN A 1 629 ? -21.799 20.842 3.012 1.00 98.19 629 ASN A CA 1
ATOM 5074 C C . ASN A 1 629 ? -22.500 19.503 3.303 1.00 98.19 629 ASN A C 1
ATOM 5076 O O . ASN A 1 629 ? -23.451 19.155 2.602 1.00 98.19 629 ASN A O 1
ATOM 5080 N N . LYS A 1 630 ? -22.095 18.789 4.364 1.00 97.50 630 LYS A N 1
ATOM 5081 C CA . LYS A 1 630 ? -22.756 17.585 4.891 1.00 97.50 630 LYS A CA 1
ATOM 5082 C C . LYS A 1 630 ? -22.892 16.469 3.857 1.00 97.50 630 LYS A C 1
ATOM 5084 O O . LYS A 1 630 ? -23.973 15.900 3.696 1.00 97.50 630 LYS A O 1
ATOM 5089 N N . THR A 1 631 ? -21.802 16.168 3.155 1.00 98.19 631 THR A N 1
ATOM 5090 C CA . THR A 1 631 ? -21.758 15.004 2.263 1.00 98.19 631 THR A CA 1
ATOM 5091 C C . THR A 1 631 ? -22.172 13.716 2.981 1.00 98.19 631 THR A C 1
ATOM 5093 O O . THR A 1 631 ? -21.970 13.566 4.187 1.00 98.19 631 THR A O 1
ATOM 5096 N N . THR A 1 632 ? -22.729 12.771 2.227 1.00 98.19 632 THR A N 1
ATOM 5097 C CA . THR A 1 632 ? -23.028 11.408 2.696 1.00 98.19 632 THR A CA 1
ATOM 5098 C C . THR A 1 632 ? -21.935 10.400 2.327 1.00 98.19 632 THR A C 1
ATOM 5100 O O . THR A 1 632 ? -22.118 9.198 2.527 1.00 98.19 632 THR A O 1
ATOM 5103 N N . LEU A 1 633 ? -20.801 10.863 1.787 1.00 98.12 633 LEU A N 1
ATOM 5104 C CA . LEU A 1 633 ? -19.630 10.022 1.541 1.00 98.12 633 LEU A CA 1
ATOM 5105 C C . LEU A 1 633 ? -19.123 9.363 2.843 1.00 98.12 633 LEU A C 1
ATOM 5107 O O . LEU A 1 633 ? -19.199 9.973 3.915 1.00 98.12 633 LEU A O 1
ATOM 5111 N N . PRO A 1 634 ? -18.583 8.130 2.773 1.00 97.25 634 PRO A N 1
ATOM 5112 C CA . PRO A 1 634 ? -18.056 7.434 3.944 1.00 97.25 634 PRO A CA 1
ATOM 5113 C C . PRO A 1 634 ? -16.794 8.112 4.501 1.00 97.25 634 PRO A C 1
ATOM 5115 O O . PRO A 1 634 ? -16.112 8.867 3.805 1.00 97.25 634 PRO A O 1
ATOM 5118 N N . SER A 1 635 ? -16.433 7.792 5.749 1.00 95.56 635 SER A N 1
ATOM 5119 C CA . SER A 1 635 ? -15.232 8.342 6.402 1.00 95.56 635 SER A CA 1
ATOM 5120 C C . SER A 1 635 ? -13.949 8.066 5.611 1.00 95.56 635 SER A C 1
ATOM 5122 O O . SER A 1 635 ? -13.102 8.950 5.516 1.00 95.56 635 SER A O 1
ATOM 5124 N N . ALA A 1 636 ? -13.847 6.904 4.959 1.00 96.44 636 ALA A N 1
ATOM 5125 C CA . ALA A 1 636 ? -12.731 6.563 4.078 1.00 96.44 636 ALA A CA 1
ATOM 5126 C C . ALA A 1 636 ? -12.555 7.559 2.915 1.00 96.44 636 ALA A C 1
ATOM 5128 O O . ALA A 1 636 ? -11.430 7.955 2.622 1.00 96.44 636 ALA A O 1
ATOM 5129 N N . ALA A 1 637 ? -13.645 8.025 2.295 1.00 98.00 637 ALA A N 1
ATOM 5130 C CA . ALA A 1 637 ? -13.594 9.018 1.219 1.00 98.00 637 ALA A CA 1
ATOM 5131 C C . ALA A 1 637 ? -13.070 10.369 1.720 1.00 98.00 637 ALA A C 1
ATOM 5133 O O . ALA A 1 637 ? -12.186 10.969 1.116 1.00 98.00 637 ALA A O 1
ATOM 5134 N N . LEU A 1 638 ? -13.588 10.830 2.863 1.00 98.19 638 LEU A N 1
ATOM 5135 C CA . LEU A 1 638 ? -13.143 12.075 3.492 1.00 98.19 638 LEU A CA 1
ATOM 5136 C C . LEU A 1 638 ? -11.678 12.000 3.933 1.00 98.19 638 LEU A C 1
ATOM 5138 O O . LEU A 1 638 ? -10.960 12.993 3.843 1.00 98.19 638 LEU A O 1
ATOM 5142 N N . PHE A 1 639 ? -11.235 10.827 4.387 1.00 98.25 639 PHE A N 1
ATOM 5143 C CA . PHE A 1 639 ? -9.843 10.573 4.734 1.00 98.25 639 PHE A CA 1
ATOM 5144 C C . PHE A 1 639 ? -8.937 10.611 3.499 1.00 98.25 639 PHE A C 1
ATOM 5146 O O . PHE A 1 639 ? -7.890 11.248 3.542 1.00 98.25 639 PHE A O 1
ATOM 5153 N N . ILE A 1 640 ? -9.351 9.987 2.390 1.00 98.25 640 ILE A N 1
ATOM 5154 C CA . ILE A 1 640 ? -8.627 10.057 1.115 1.00 98.25 640 ILE A CA 1
ATOM 5155 C C . ILE A 1 640 ? -8.470 11.514 0.677 1.00 98.25 640 ILE A C 1
ATOM 5157 O O . ILE A 1 640 ? -7.346 11.973 0.507 1.00 98.25 640 ILE A O 1
ATOM 5161 N N . ILE A 1 641 ? -9.575 12.260 0.568 1.00 98.06 641 ILE A N 1
ATOM 5162 C CA . ILE A 1 641 ? -9.560 13.659 0.110 1.00 98.06 641 ILE A CA 1
ATOM 5163 C C . ILE A 1 641 ? -8.591 14.495 0.950 1.00 98.06 641 ILE A C 1
ATOM 5165 O O . ILE A 1 641 ? -7.812 15.265 0.402 1.00 98.06 6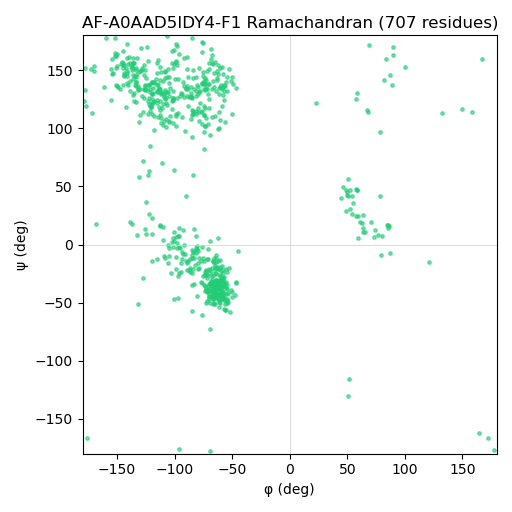41 ILE A O 1
ATOM 5169 N N . ARG A 1 642 ? -8.591 14.311 2.273 1.00 98.25 642 ARG A N 1
ATOM 5170 C CA . ARG A 1 642 ? -7.782 15.130 3.180 1.00 98.25 642 ARG A CA 1
ATOM 5171 C C . ARG A 1 642 ? -6.297 14.749 3.251 1.00 98.25 642 ARG A C 1
ATOM 5173 O O . ARG A 1 642 ? -5.509 15.548 3.750 1.00 98.25 642 ARG A O 1
ATOM 5180 N N . TYR A 1 643 ? -5.920 13.534 2.857 1.00 98.25 643 TYR A N 1
ATOM 5181 C CA . TYR A 1 643 ? -4.565 13.021 3.105 1.00 98.25 643 TYR A CA 1
ATOM 5182 C C . TYR A 1 643 ? -3.898 12.382 1.882 1.00 98.25 643 TYR A C 1
ATOM 5184 O O . TYR A 1 643 ? -2.827 11.790 2.031 1.00 98.25 643 TYR A O 1
ATOM 5192 N N . HIS A 1 644 ? -4.478 12.478 0.683 1.00 96.88 644 HIS A N 1
ATOM 5193 C CA . HIS A 1 644 ? -3.883 11.901 -0.526 1.00 96.88 644 HIS A CA 1
ATOM 5194 C C . HIS A 1 644 ? -2.542 12.546 -0.894 1.00 96.88 644 HIS A C 1
ATOM 5196 O O . HIS A 1 644 ? -1.626 11.829 -1.299 1.00 96.88 644 HIS A O 1
ATOM 5202 N N . SER A 1 645 ? -2.338 13.825 -0.577 1.00 95.94 645 SER A N 1
ATOM 5203 C CA . SER A 1 645 ? -1.041 14.493 -0.733 1.00 95.94 645 SER A CA 1
ATOM 5204 C C . SER A 1 645 ? -0.060 14.211 0.417 1.00 95.94 645 SER A C 1
ATOM 5206 O O . SER A 1 645 ? 1.094 14.636 0.366 1.00 95.94 645 SER A O 1
ATOM 5208 N N . PHE A 1 646 ? -0.447 13.460 1.459 1.00 97.00 646 PHE A N 1
ATOM 5209 C CA . PHE A 1 646 ? 0.390 13.217 2.645 1.00 97.00 646 PHE A CA 1
ATOM 5210 C C . PHE A 1 646 ? 1.388 12.058 2.439 1.00 97.00 646 PHE A C 1
ATOM 5212 O O . PHE A 1 646 ? 1.393 11.051 3.156 1.00 97.00 646 PHE A O 1
ATOM 5219 N N . TYR A 1 647 ? 2.272 12.199 1.451 1.00 89.50 647 TYR A N 1
ATOM 5220 C CA . TYR A 1 647 ? 3.177 11.138 0.996 1.00 89.50 647 TYR A CA 1
ATOM 5221 C C . TYR A 1 647 ? 4.160 10.641 2.061 1.00 89.50 647 TYR A C 1
ATOM 5223 O O . TYR A 1 647 ? 4.463 9.446 2.112 1.00 89.50 647 TYR A O 1
ATOM 5231 N N . SER A 1 648 ? 4.630 11.511 2.958 1.00 89.12 648 SER A N 1
ATOM 5232 C CA . SER A 1 648 ? 5.504 11.083 4.061 1.00 89.12 648 SER A CA 1
ATOM 5233 C C . SER A 1 648 ? 4.813 10.058 4.976 1.00 89.12 648 SER A C 1
ATOM 5235 O O . SER A 1 648 ? 5.471 9.141 5.469 1.00 89.12 648 SER A O 1
ATOM 5237 N N . LEU A 1 649 ? 3.483 10.112 5.125 1.00 90.31 649 LEU A N 1
ATOM 5238 C CA . LEU A 1 649 ? 2.715 9.085 5.828 1.00 90.31 649 LEU A CA 1
ATOM 5239 C C . LEU A 1 649 ? 2.539 7.814 4.987 1.00 90.31 649 LEU A C 1
ATOM 5241 O O . LEU A 1 649 ? 2.934 6.729 5.419 1.00 90.31 649 LEU A O 1
ATOM 5245 N N . HIS A 1 650 ? 1.904 7.916 3.817 1.00 79.06 650 HIS A N 1
ATOM 5246 C CA . HIS A 1 650 ? 1.398 6.729 3.113 1.00 79.06 650 HIS A CA 1
ATOM 5247 C C . HIS A 1 650 ? 2.442 6.013 2.241 1.00 79.06 650 HIS A C 1
ATOM 5249 O O . HIS A 1 650 ? 2.311 4.802 2.041 1.00 79.06 650 HIS A O 1
ATOM 5255 N N . ARG A 1 651 ? 3.523 6.703 1.837 1.00 74.81 651 ARG A N 1
ATOM 5256 C CA . ARG A 1 651 ? 4.686 6.131 1.129 1.00 74.81 651 ARG A CA 1
ATOM 5257 C C . ARG A 1 651 ? 5.841 5.799 2.075 1.00 74.81 651 ARG A C 1
ATOM 5259 O O . ARG A 1 651 ? 6.394 4.706 1.988 1.00 74.81 651 ARG A O 1
ATOM 5266 N N . SER A 1 652 ? 6.189 6.716 2.979 1.00 72.75 652 SER A N 1
ATOM 5267 C CA . SER A 1 652 ? 7.384 6.589 3.837 1.00 72.75 652 SER A CA 1
ATOM 5268 C C . SER A 1 652 ? 7.085 6.076 5.251 1.00 72.75 652 SER A C 1
ATOM 5270 O O . SER A 1 652 ? 7.998 5.708 5.988 1.00 72.75 652 SER A O 1
ATOM 5272 N N . GLY A 1 653 ? 5.811 6.006 5.648 1.00 80.69 653 GLY A N 1
ATOM 5273 C CA . GLY A 1 653 ? 5.396 5.492 6.952 1.00 80.69 653 GLY A CA 1
ATOM 5274 C C . GLY A 1 653 ? 5.663 6.425 8.137 1.00 80.69 653 GLY A C 1
ATOM 5275 O O . GLY A 1 653 ? 5.555 5.968 9.281 1.00 80.69 653 GLY A O 1
ATOM 5276 N N . ALA A 1 654 ? 5.996 7.695 7.891 1.00 89.19 654 ALA A N 1
ATOM 5277 C CA . ALA A 1 654 ? 6.201 8.712 8.917 1.00 89.19 654 ALA A CA 1
ATOM 5278 C C . ALA A 1 654 ? 4.885 9.075 9.627 1.00 89.19 654 ALA A C 1
ATOM 5280 O O . ALA A 1 654 ? 3.801 8.674 9.216 1.00 89.19 654 ALA A O 1
ATOM 5281 N N . TYR A 1 655 ? 4.968 9.807 10.742 1.00 95.00 655 TYR A N 1
ATOM 5282 C CA . TYR A 1 655 ? 3.809 10.348 11.477 1.00 95.00 655 TYR A CA 1
ATOM 5283 C C . TYR A 1 655 ? 2.760 9.349 12.016 1.00 95.00 655 TYR A C 1
ATOM 5285 O O . TYR A 1 655 ? 1.806 9.766 12.668 1.00 95.00 655 TYR A O 1
ATOM 5293 N N . LYS A 1 656 ? 2.971 8.027 11.902 1.00 92.81 656 LYS A N 1
ATOM 5294 C CA . LYS A 1 656 ? 2.074 6.991 12.470 1.00 92.81 656 LYS A CA 1
ATOM 5295 C C . LYS A 1 656 ? 1.818 7.115 13.977 1.00 92.81 656 LYS A C 1
ATOM 5297 O O . LYS A 1 656 ? 0.830 6.599 14.482 1.00 92.81 656 LYS A O 1
ATOM 5302 N N . HIS A 1 657 ? 2.695 7.804 14.706 1.00 94.56 657 HIS A N 1
ATOM 5303 C CA . HIS A 1 657 ? 2.533 8.079 16.137 1.00 94.56 657 HIS A CA 1
ATOM 5304 C C . HIS A 1 657 ? 1.421 9.100 16.452 1.00 94.56 657 HIS A C 1
ATOM 5306 O O . HIS A 1 657 ? 1.043 9.235 17.615 1.00 94.56 657 HIS A O 1
ATOM 5312 N N . LEU A 1 658 ? 0.907 9.815 15.447 1.00 96.12 658 LEU A N 1
ATOM 5313 C CA . LEU A 1 658 ? -0.225 10.739 15.571 1.00 96.12 658 LEU A CA 1
ATOM 5314 C C . LEU A 1 658 ? -1.564 10.075 15.211 1.00 96.12 658 LEU A C 1
ATOM 5316 O O . LEU A 1 658 ? -2.608 10.601 15.579 1.00 96.12 658 LEU A O 1
ATOM 5320 N N . MET A 1 659 ? -1.542 8.918 14.542 1.00 97.31 659 MET A N 1
ATOM 5321 C CA . MET A 1 659 ? -2.739 8.214 14.070 1.00 97.31 659 MET A CA 1
ATOM 5322 C C . MET A 1 659 ? -3.510 7.530 15.203 1.00 97.31 659 MET A C 1
ATOM 5324 O O . MET A 1 659 ? -2.913 6.949 16.113 1.00 97.31 659 MET A O 1
ATOM 5328 N N . ASN A 1 660 ? -4.838 7.540 15.106 1.00 94.06 660 ASN A N 1
ATOM 5329 C CA . ASN A 1 660 ? -5.723 6.699 15.911 1.00 94.06 660 ASN A CA 1
ATOM 5330 C C . ASN A 1 660 ? -6.116 5.412 15.145 1.00 94.06 660 ASN A C 1
ATOM 5332 O O . ASN A 1 660 ? -5.612 5.144 14.056 1.00 94.06 660 ASN A O 1
ATOM 5336 N N . GLU A 1 661 ? -6.989 4.583 15.723 1.00 92.69 661 GLU A N 1
ATOM 5337 C CA . GLU A 1 661 ? -7.414 3.315 15.103 1.00 92.69 661 GLU A CA 1
ATOM 5338 C C . GLU A 1 661 ? -8.217 3.515 13.807 1.00 92.69 661 GLU A C 1
ATOM 5340 O O . GLU A 1 661 ? -8.021 2.772 12.848 1.00 92.69 661 GLU A O 1
ATOM 5345 N N . GLU A 1 662 ? -9.064 4.545 13.745 1.00 92.75 662 GLU A N 1
ATOM 5346 C CA . GLU A 1 662 ? -9.843 4.873 12.546 1.00 92.75 662 GLU A CA 1
ATOM 5347 C C . GLU A 1 662 ? -8.932 5.305 11.387 1.00 92.75 662 GLU A C 1
ATOM 5349 O O . GLU A 1 662 ? -9.111 4.857 10.254 1.00 92.75 662 GLU A O 1
ATOM 5354 N N . ASP A 1 663 ? -7.901 6.108 11.668 1.00 94.62 663 ASP A N 1
ATOM 5355 C CA . ASP A 1 663 ? -6.912 6.520 10.670 1.00 94.62 663 ASP A CA 1
ATOM 5356 C C . ASP A 1 663 ? -6.162 5.310 10.091 1.00 94.62 663 ASP A C 1
ATOM 5358 O O . ASP A 1 663 ? -5.852 5.281 8.902 1.00 94.62 663 ASP A O 1
ATOM 5362 N N . VAL A 1 664 ? -5.855 4.300 10.916 1.00 87.25 664 VAL A N 1
ATOM 5363 C CA . VAL A 1 664 ? -5.150 3.080 10.478 1.00 87.25 664 VAL A CA 1
ATOM 5364 C C . VAL A 1 664 ? -6.006 2.259 9.516 1.00 87.25 664 VAL A C 1
ATOM 5366 O O . VAL A 1 664 ? -5.480 1.723 8.539 1.00 87.25 664 VAL A O 1
ATOM 5369 N N . GLU A 1 665 ? -7.313 2.180 9.757 1.00 87.62 665 GLU A N 1
ATOM 5370 C CA . GLU A 1 665 ? -8.239 1.506 8.847 1.00 87.62 665 GLU A CA 1
ATOM 5371 C C . GLU A 1 665 ? -8.417 2.288 7.541 1.00 87.62 665 GLU A C 1
ATOM 5373 O O . GLU A 1 665 ? -8.301 1.712 6.456 1.00 87.62 665 GLU A O 1
ATOM 5378 N N . ASN A 1 666 ? -8.598 3.608 7.621 1.00 87.81 666 ASN A N 1
ATOM 5379 C CA . ASN A 1 666 ? -8.760 4.451 6.437 1.00 87.81 666 ASN A CA 1
ATOM 5380 C C . ASN A 1 666 ? -7.476 4.565 5.593 1.00 87.81 666 ASN A C 1
ATOM 5382 O O . ASN A 1 666 ? -7.557 4.702 4.371 1.00 87.81 666 ASN A O 1
ATOM 5386 N N . LEU A 1 667 ? -6.289 4.427 6.198 1.00 88.88 667 LEU A N 1
ATOM 5387 C CA . LEU A 1 667 ? -5.011 4.420 5.478 1.00 88.88 667 LEU A CA 1
ATOM 5388 C C . LEU A 1 667 ? -4.939 3.301 4.425 1.00 88.88 667 LEU A C 1
ATOM 5390 O O . LEU A 1 667 ? -4.313 3.491 3.383 1.00 88.88 667 LEU A O 1
ATOM 5394 N N . LYS A 1 668 ? -5.613 2.164 4.646 1.00 86.38 668 LYS A N 1
ATOM 5395 C CA . LYS A 1 668 ? -5.679 1.067 3.663 1.00 86.38 668 LYS A CA 1
ATOM 5396 C C . LYS A 1 668 ? -6.347 1.530 2.365 1.00 86.38 668 LYS A C 1
ATOM 5398 O O . LYS A 1 668 ? -5.848 1.246 1.279 1.00 86.38 668 LYS A O 1
ATOM 5403 N N . TRP A 1 669 ? -7.437 2.289 2.478 1.00 87.50 669 TRP A N 1
ATOM 5404 C CA . TRP A 1 669 ? -8.152 2.856 1.333 1.00 87.50 669 TRP A CA 1
ATOM 5405 C C . TRP A 1 669 ? -7.363 3.970 0.648 1.00 87.50 669 TRP A C 1
ATOM 5407 O O . TRP A 1 669 ? -7.358 4.049 -0.577 1.00 87.50 669 TRP A O 1
ATOM 5417 N N . LEU A 1 670 ? -6.625 4.774 1.415 1.00 89.81 670 LEU A N 1
ATOM 5418 C CA . LEU A 1 670 ? -5.729 5.781 0.853 1.00 89.81 670 LEU A CA 1
ATOM 5419 C C . LEU A 1 670 ? -4.596 5.165 0.020 1.00 89.81 670 LEU A C 1
ATOM 5421 O O . LEU A 1 670 ? -4.291 5.661 -1.061 1.00 89.81 670 LEU A O 1
ATOM 5425 N N . GLN A 1 671 ? -4.013 4.052 0.470 1.00 82.88 671 GLN A N 1
ATOM 5426 C CA . GLN A 1 671 ? -2.987 3.335 -0.296 1.00 82.88 671 GLN A CA 1
ATOM 5427 C C . GLN A 1 671 ? -3.534 2.745 -1.603 1.00 82.88 671 GLN A C 1
ATOM 5429 O O . GLN A 1 671 ? -2.825 2.730 -2.610 1.00 82.88 671 GLN A O 1
ATOM 5434 N N . VAL A 1 672 ? -4.797 2.301 -1.608 1.00 83.88 672 VAL A N 1
ATOM 5435 C CA . VAL A 1 672 ? -5.499 1.893 -2.834 1.00 83.88 672 VAL A CA 1
ATOM 5436 C C . VAL A 1 672 ? -5.683 3.091 -3.763 1.00 83.88 672 VAL A C 1
ATOM 5438 O O . VAL A 1 672 ? -5.304 3.015 -4.929 1.00 83.88 672 VAL A O 1
ATOM 5441 N N . PHE A 1 673 ? -6.216 4.200 -3.248 1.00 90.62 673 PHE A N 1
ATOM 5442 C CA . PHE A 1 673 ? -6.486 5.413 -4.017 1.00 90.62 673 PHE A CA 1
ATOM 5443 C C . PHE A 1 673 ? -5.227 5.995 -4.676 1.00 90.62 673 PHE A C 1
ATOM 5445 O O . PHE A 1 673 ? -5.237 6.267 -5.875 1.00 90.62 673 PHE A O 1
ATOM 5452 N N . ASN A 1 674 ? -4.127 6.108 -3.921 1.00 84.56 674 ASN A N 1
ATOM 5453 C CA . ASN A 1 674 ? -2.876 6.724 -4.373 1.00 84.56 674 ASN A CA 1
ATOM 5454 C C . ASN A 1 674 ? -2.294 6.059 -5.633 1.00 84.56 674 ASN A C 1
ATOM 5456 O O . ASN A 1 674 ? -1.617 6.704 -6.428 1.00 84.56 674 ASN A O 1
ATOM 5460 N N . LYS A 1 675 ? -2.564 4.761 -5.840 1.00 79.38 675 LYS A N 1
ATOM 5461 C CA . LYS A 1 675 ? -2.191 4.064 -7.077 1.00 79.38 675 LYS A CA 1
ATOM 5462 C C . LYS A 1 675 ? -2.838 4.729 -8.298 1.00 79.38 675 LYS A C 1
ATOM 5464 O O . LYS A 1 675 ? -2.182 4.878 -9.320 1.00 79.38 675 LYS A O 1
ATOM 5469 N N . TYR A 1 676 ? -4.113 5.090 -8.213 1.00 85.69 676 TYR A N 1
ATOM 5470 C CA . TYR A 1 676 ? -4.863 5.619 -9.349 1.00 85.69 676 TYR A CA 1
ATOM 5471 C C . TYR A 1 676 ? -4.573 7.095 -9.573 1.00 85.69 676 TYR A C 1
ATOM 5473 O O . TYR A 1 676 ? -4.297 7.463 -10.706 1.00 85.69 676 TYR A O 1
ATOM 5481 N N . ASP A 1 677 ? -4.539 7.899 -8.512 1.00 84.94 677 ASP A N 1
ATOM 5482 C CA . ASP A 1 677 ? -4.147 9.311 -8.599 1.00 84.94 677 ASP A CA 1
ATOM 5483 C C . ASP A 1 677 ? -2.774 9.468 -9.280 1.00 84.94 677 ASP A C 1
ATOM 5485 O O . ASP A 1 677 ? -2.628 10.162 -10.285 1.00 84.94 677 ASP A O 1
ATOM 5489 N N . LEU A 1 678 ? -1.771 8.705 -8.832 1.00 75.44 678 LEU A N 1
ATOM 5490 C CA . LEU A 1 678 ? -0.424 8.852 -9.373 1.00 75.44 678 LEU A CA 1
ATOM 5491 C C . LEU A 1 678 ? -0.281 8.318 -10.804 1.00 75.44 678 LEU A C 1
ATOM 5493 O O . LEU A 1 678 ? 0.299 8.974 -11.665 1.00 75.44 678 LEU A O 1
ATOM 5497 N N . TYR A 1 679 ? -0.759 7.103 -11.058 1.00 72.25 679 TYR A N 1
ATOM 5498 C CA . TYR A 1 679 ? -0.380 6.371 -12.266 1.00 72.25 679 TYR A CA 1
ATOM 5499 C C . TYR A 1 679 ? -1.409 6.474 -13.399 1.00 72.25 679 TYR A C 1
ATOM 5501 O O . TYR A 1 679 ? -1.199 5.868 -14.450 1.00 72.25 679 TYR A O 1
ATOM 5509 N N . SER A 1 680 ? -2.553 7.149 -13.192 1.00 77.75 680 SER A N 1
ATOM 5510 C CA . SER A 1 680 ? -3.620 7.211 -14.214 1.00 77.75 680 SER A CA 1
ATOM 5511 C C . SER A 1 680 ? -3.431 8.376 -15.172 1.00 77.75 680 SER A C 1
ATOM 5513 O O . SER A 1 680 ? -4.000 8.364 -16.265 1.00 77.75 680 SER A O 1
ATOM 5515 N N . LYS A 1 681 ? -2.548 9.303 -14.785 1.00 76.25 681 LYS A N 1
ATOM 5516 C CA . LYS A 1 681 ? -2.070 10.441 -15.560 1.00 76.25 681 LYS A CA 1
ATOM 5517 C C . LYS A 1 681 ? -1.613 9.987 -16.940 1.00 76.25 681 LYS A C 1
ATOM 5519 O O . LYS A 1 681 ? -0.630 9.257 -17.094 1.00 76.25 681 LYS A O 1
ATOM 5524 N N . SER A 1 682 ? -2.355 10.411 -17.953 1.00 73.94 682 SER A N 1
ATOM 5525 C CA . SER A 1 682 ? -2.190 9.961 -19.330 1.00 73.94 682 SER A CA 1
ATOM 5526 C C . SER A 1 682 ? -2.456 11.097 -20.312 1.00 73.94 682 SER A C 1
ATOM 5528 O O . SER A 1 682 ? -3.229 12.006 -20.035 1.00 73.94 682 SER A O 1
ATOM 5530 N N . LYS A 1 683 ? -1.869 11.014 -21.511 1.00 71.62 683 LYS A N 1
ATOM 5531 C CA . LYS A 1 683 ? -2.225 11.896 -22.642 1.00 71.62 683 LYS A CA 1
ATOM 5532 C C . LYS A 1 683 ? -3.495 11.447 -23.374 1.00 71.62 683 LYS A C 1
ATOM 5534 O O . LYS A 1 683 ? -3.920 12.076 -24.337 1.00 71.62 683 LYS A O 1
ATOM 5539 N N . VAL A 1 684 ? -4.069 10.307 -22.986 1.00 76.44 684 VAL A N 1
ATOM 5540 C CA . VAL A 1 684 ? -5.330 9.814 -23.549 1.00 76.44 684 VAL A CA 1
ATOM 5541 C C . VAL A 1 684 ? -6.481 10.469 -22.795 1.00 76.44 684 VAL A C 1
ATOM 5543 O O . VAL A 1 684 ? -6.702 10.167 -21.624 1.00 76.44 684 VAL A O 1
ATOM 5546 N N . GLN A 1 685 ? -7.206 11.344 -23.485 1.00 81.75 685 GLN A N 1
ATOM 5547 C CA . GLN A 1 685 ? -8.341 12.073 -22.922 1.00 81.75 685 GLN A CA 1
ATOM 5548 C C . GLN A 1 685 ? -9.580 11.182 -22.770 1.00 81.75 685 GLN A C 1
ATOM 5550 O O . GLN A 1 685 ? -9.807 10.252 -23.557 1.00 81.75 685 GLN A O 1
ATOM 5555 N N . ILE A 1 686 ? -10.381 11.474 -21.748 1.00 86.50 686 ILE A N 1
ATOM 5556 C CA . ILE A 1 686 ? -11.670 10.841 -21.487 1.00 86.50 686 ILE A CA 1
ATOM 5557 C C . ILE A 1 686 ? -12.763 11.628 -22.213 1.00 86.50 686 ILE A C 1
ATOM 5559 O O . ILE A 1 686 ? -12.819 12.850 -22.173 1.00 86.50 686 ILE A O 1
ATOM 5563 N N . ASP A 1 687 ? -13.687 10.921 -22.865 1.00 89.38 687 ASP A N 1
ATOM 5564 C CA . ASP A 1 687 ? -14.866 11.554 -23.464 1.00 89.38 687 ASP A CA 1
ATOM 5565 C C . ASP A 1 687 ? -15.810 12.053 -22.356 1.00 89.38 687 ASP A C 1
ATOM 5567 O O . ASP A 1 687 ? -16.635 11.297 -21.827 1.00 89.38 687 ASP A O 1
ATOM 5571 N N . VAL A 1 688 ? -15.651 13.329 -21.990 1.00 89.62 688 VAL A N 1
ATOM 5572 C CA . VAL A 1 688 ? -16.368 13.990 -20.893 1.00 89.62 688 VAL A CA 1
ATOM 5573 C C . VAL A 1 688 ? -17.880 13.856 -21.056 1.00 89.62 688 VAL A C 1
ATOM 5575 O O . VAL A 1 688 ? -18.565 13.459 -20.115 1.00 89.62 688 VAL A O 1
ATOM 5578 N N . GLU A 1 689 ? -18.417 14.122 -22.247 1.00 91.38 689 GLU A N 1
ATOM 5579 C CA . GLU A 1 689 ? -19.865 14.099 -22.495 1.00 91.38 689 GLU A CA 1
ATOM 5580 C C . GLU A 1 689 ? -20.455 12.695 -22.327 1.00 91.38 689 GLU A C 1
ATOM 5582 O O . GLU A 1 689 ? -21.583 12.535 -21.854 1.00 91.38 689 GLU A O 1
ATOM 5587 N N . LYS A 1 690 ? -19.673 11.657 -22.639 1.00 94.69 690 LYS A N 1
ATOM 5588 C CA . LYS A 1 690 ? -20.087 10.266 -22.449 1.00 94.69 690 LYS A CA 1
ATOM 5589 C C . LYS A 1 690 ? -20.168 9.864 -20.975 1.00 94.69 690 LYS A C 1
ATOM 5591 O O . LYS A 1 690 ? -21.066 9.104 -20.605 1.00 94.69 690 LYS A O 1
ATOM 5596 N N . VAL A 1 691 ? -19.239 10.325 -20.136 1.00 95.06 691 VAL A N 1
ATOM 5597 C CA . VAL A 1 691 ? -19.148 9.901 -18.723 1.00 95.06 691 VAL A CA 1
ATOM 5598 C C . VAL A 1 691 ? -19.876 10.841 -17.759 1.00 95.06 691 VAL A C 1
ATOM 5600 O O . VAL A 1 691 ? -20.323 10.409 -16.695 1.00 95.06 691 VAL A O 1
ATOM 5603 N N . LYS A 1 692 ? -20.076 12.105 -18.139 1.00 94.62 692 LYS A N 1
ATOM 5604 C CA . LYS A 1 692 ? -20.726 13.148 -17.334 1.00 94.62 692 LYS A CA 1
ATOM 5605 C C . LYS A 1 692 ? -22.078 12.742 -16.732 1.00 94.62 692 LYS A C 1
ATOM 5607 O O . LYS A 1 692 ? -22.249 12.961 -15.533 1.00 94.62 692 LYS A O 1
ATOM 5612 N N . PRO A 1 693 ? -23.021 12.094 -17.453 1.00 97.69 693 PRO A N 1
ATOM 5613 C CA . PRO A 1 693 ? -24.294 11.677 -16.856 1.00 97.69 693 PRO A CA 1
ATOM 5614 C C . PRO A 1 693 ? -24.129 10.726 -15.663 1.00 97.69 693 PRO A C 1
ATOM 5616 O O . PRO A 1 693 ? -24.864 10.827 -14.682 1.00 97.69 693 PRO A O 1
ATOM 5619 N N . TYR A 1 694 ? -23.142 9.827 -15.723 1.00 98.12 694 TYR A N 1
ATOM 5620 C CA . TYR A 1 694 ? -22.846 8.906 -14.629 1.00 98.12 694 TYR A CA 1
ATOM 5621 C C . TYR A 1 694 ? -22.358 9.663 -13.393 1.00 98.12 694 TYR A C 1
ATOM 5623 O O . TYR A 1 694 ? -22.913 9.507 -12.307 1.00 98.12 694 TYR A O 1
ATOM 5631 N N . TYR A 1 695 ? -21.376 10.542 -13.559 1.00 97.81 695 TYR A N 1
ATOM 5632 C CA . TYR A 1 695 ? -20.812 11.282 -12.437 1.00 97.81 695 TYR A CA 1
ATOM 5633 C C . TYR A 1 695 ? -21.768 12.320 -11.846 1.00 97.81 695 TYR A C 1
ATOM 5635 O O . TYR A 1 695 ? -21.792 12.489 -10.629 1.00 97.81 695 TYR A O 1
ATOM 5643 N N . LEU A 1 696 ? -22.622 12.946 -12.662 1.00 97.94 696 LEU A N 1
ATOM 5644 C CA . LEU A 1 696 ? -23.711 13.789 -12.160 1.00 97.94 696 LEU A CA 1
ATOM 5645 C C . LEU A 1 696 ? -24.661 13.007 -11.241 1.00 97.94 696 LEU A C 1
ATOM 5647 O O . LEU A 1 696 ? -25.053 13.532 -10.201 1.00 97.94 696 LEU A O 1
ATOM 5651 N N . SER A 1 697 ? -24.969 11.745 -11.566 1.00 98.06 697 SER A N 1
ATOM 5652 C CA . SER A 1 697 ? -25.806 10.896 -10.704 1.00 98.06 697 SER A CA 1
ATOM 5653 C C . SER A 1 697 ? -25.145 10.579 -9.354 1.00 98.06 697 SER A C 1
ATOM 5655 O O . SER A 1 697 ? -25.819 10.543 -8.325 1.00 98.06 697 SER A O 1
ATOM 5657 N N . LEU A 1 698 ? -23.816 10.415 -9.326 1.00 98.25 698 LEU A N 1
ATOM 5658 C CA . LEU A 1 698 ? -23.073 10.235 -8.076 1.00 98.25 698 LEU A CA 1
ATOM 5659 C C . LEU A 1 698 ? -23.026 11.529 -7.261 1.00 98.25 698 LEU A C 1
ATOM 5661 O O . LEU A 1 698 ? -23.217 11.495 -6.048 1.00 98.25 698 LEU A O 1
ATOM 5665 N N . ILE A 1 699 ? -22.812 12.673 -7.914 1.00 98.44 699 ILE A N 1
ATOM 5666 C CA . ILE A 1 699 ? -22.847 13.986 -7.260 1.00 98.44 699 ILE A CA 1
ATOM 5667 C C . ILE A 1 699 ? -24.204 14.199 -6.587 1.00 98.44 699 ILE A C 1
ATOM 5669 O O . ILE A 1 699 ? -24.239 14.551 -5.413 1.00 98.44 699 ILE A O 1
ATOM 5673 N N . GLU A 1 700 ? -25.306 13.923 -7.286 1.00 98.00 700 GLU A N 1
ATOM 5674 C CA . GLU A 1 700 ? -26.661 14.024 -6.730 1.00 98.00 700 GLU A CA 1
ATOM 5675 C C . GLU A 1 700 ? -26.888 13.065 -5.550 1.00 98.00 700 GLU A C 1
ATOM 5677 O O . GLU A 1 700 ? -27.544 13.425 -4.573 1.00 98.00 700 GLU A O 1
ATOM 5682 N N . LYS A 1 701 ? -26.310 11.857 -5.605 1.00 98.12 701 LYS A N 1
ATOM 5683 C CA . LYS A 1 701 ? -26.385 10.869 -4.518 1.00 98.12 701 LYS A CA 1
ATOM 5684 C C . LYS A 1 701 ? -25.664 11.336 -3.247 1.00 98.12 701 LYS A C 1
ATOM 5686 O O . LYS A 1 701 ? -26.153 11.082 -2.143 1.00 98.12 701 LYS A O 1
ATOM 5691 N N . TYR A 1 702 ? -24.496 11.962 -3.392 1.00 98.38 702 TYR A N 1
ATOM 5692 C CA . TYR A 1 702 ? -23.574 12.206 -2.276 1.00 98.38 702 TYR A CA 1
ATOM 5693 C C . TYR A 1 702 ? -23.512 13.650 -1.777 1.00 98.38 702 TYR A C 1
ATOM 5695 O O . TYR A 1 702 ? -23.010 13.897 -0.674 1.00 98.38 702 TYR A O 1
ATOM 5703 N N . PHE A 1 703 ? -24.009 14.606 -2.560 1.00 98.31 703 PHE A N 1
ATOM 5704 C CA . PHE A 1 703 ? -23.931 16.027 -2.256 1.00 98.31 703 PHE A CA 1
ATOM 5705 C C . PHE A 1 703 ? -25.243 16.759 -2.552 1.00 98.31 703 PHE A C 1
ATOM 5707 O O . PHE A 1 703 ? -25.999 16.381 -3.446 1.00 98.31 703 PHE A O 1
ATOM 5714 N N . PRO A 1 704 ? -25.506 17.876 -1.852 1.00 97.25 704 PRO A N 1
ATOM 5715 C CA . PRO A 1 704 ? -26.515 18.831 -2.287 1.00 97.25 704 PRO A CA 1
ATOM 5716 C C . PRO A 1 704 ? -26.204 19.374 -3.690 1.00 97.25 704 PRO A C 1
ATOM 5718 O O . PRO A 1 704 ? -25.045 19.529 -4.064 1.00 97.25 704 PRO A O 1
ATOM 5721 N N . ALA A 1 705 ? -27.236 19.780 -4.435 1.00 95.44 705 ALA A N 1
ATOM 5722 C CA . ALA A 1 705 ? -27.080 20.299 -5.801 1.00 95.44 705 ALA A CA 1
ATOM 5723 C C . ALA A 1 705 ? -26.149 21.528 -5.916 1.00 95.44 705 ALA A C 1
ATOM 5725 O O . ALA A 1 705 ? -25.544 21.763 -6.960 1.00 95.44 705 ALA A O 1
ATOM 5726 N N . LYS A 1 706 ? -26.047 22.340 -4.857 1.00 97.50 706 LYS A N 1
ATOM 5727 C CA . LYS A 1 706 ? -25.156 23.505 -4.772 1.00 97.50 706 LYS A CA 1
ATOM 5728 C C . LYS A 1 706 ? -24.453 23.499 -3.423 1.00 97.50 706 LYS A C 1
ATOM 5730 O O . LYS A 1 706 ? -25.124 23.409 -2.394 1.00 97.50 706 LYS A O 1
ATOM 5735 N N . LEU A 1 707 ? -23.137 23.658 -3.449 1.00 98.31 707 LEU A N 1
ATOM 5736 C CA . LEU A 1 707 ? -22.276 23.693 -2.279 1.00 98.31 707 LEU A CA 1
ATOM 5737 C C . LEU A 1 707 ? -21.821 25.129 -2.028 1.00 98.31 707 LEU A C 1
ATOM 5739 O O . LEU A 1 707 ? -21.712 25.931 -2.958 1.00 98.31 707 LEU A O 1
ATOM 5743 N N . ASN A 1 708 ? -21.567 25.442 -0.765 1.00 98.38 708 ASN A N 1
ATOM 5744 C CA . ASN A 1 708 ? -20.833 26.635 -0.379 1.00 98.38 708 ASN A CA 1
ATOM 5745 C C . ASN A 1 708 ? -19.338 26.306 -0.421 1.00 98.38 708 ASN A C 1
ATOM 5747 O O . ASN A 1 708 ? -18.921 25.316 0.186 1.00 98.38 708 ASN A O 1
ATOM 5751 N N . TRP A 1 709 ? -18.574 27.116 -1.142 1.00 97.25 709 TRP A N 1
ATOM 5752 C CA . TRP A 1 709 ? -17.133 26.988 -1.301 1.00 97.25 709 TRP A CA 1
ATOM 5753 C C . TRP A 1 709 ? -16.417 28.186 -0.690 1.00 97.25 709 TRP A C 1
ATOM 5755 O O . TRP A 1 709 ? -16.911 29.333 -0.817 1.00 97.25 709 TRP A O 1
#

Secondary structure (DSSP, 8-state):
-EEEEEE--------------------EEESSPPSSEEEEEESHHHHHHTT---EE---EEETTEEEEEEEETT--GGGT--SEEEEEEEES--TTSPTT-EEEEEEEEEEEETTTTEEEES-S-EEEEEETTB--EEEEEEEEHHHHH-GGG-SSBTTEEEEEEEEEEE------------SS--EEEEEEEE-SGGG--SS-EEPPPBTTTTEEEEEETT-SGGGTTTEEEEEEEE-GGGS-TT--EEEEEEEEE--SSSSPPEEEEEEEEES-TT-SEEEEEEEEEHHHHT-TTT-SEETTEEEEEEEEEE----EEEETT--GGGT-TTEEEEEEE-S--TT--TT-EEEEEEEEEEEETTTTEEE-SSS-EEEEEETT--EEEEEEEEEHHHHH-GGGSS-BTTEEEEEEEEEE--------------SSS----SS-TTSSPTT-SSS--TTHHHHHHHHHHHHHH--HHHHHHHHHHHTT--S-EE-HHHHHHHGGG---SS-SS--S-HHHHHHHHHHHHHHH-TT-HHHHHHHHHTTGGGGGGSGGGT---GGGTSS---BSSSPPPTTSTTGGGGGGSTTTT-TTTSSSSTTS-TT--GGGS-BPSSHHHHHHHHHHHTT----HHHHHHHHHTT-HHHHTT-TTGGG--HHHHHHHHHHHHHHHHHHH---SS---HHHHHHHHHHHHHHHS-SSEE-

Solvent-accessible surface area (backbone atoms only — not comparable to full-atom values): 39978 Å² total; per-residue (Å²): 122,49,82,48,80,50,80,49,98,65,90,84,85,91,80,92,88,86,87,88,89,88,80,92,66,78,68,57,69,37,76,68,76,58,85,58,39,76,49,74,46,70,53,47,65,58,50,59,72,67,69,54,62,62,52,71,54,74,72,43,73,46,70,91,44,47,29,26,46,36,39,12,73,53,12,42,63,97,72,74,35,63,68,11,26,15,41,34,41,25,64,63,66,64,85,84,50,62,93,86,46,71,46,39,32,37,35,35,52,34,39,36,23,70,78,75,64,27,34,34,32,73,53,82,70,45,73,47,65,36,30,96,88,39,54,67,52,69,41,63,74,59,46,49,40,70,56,39,68,31,63,91,61,15,36,34,52,92,45,25,37,38,40,29,33,33,60,45,57,57,80,81,86,76,88,82,82,88,85,56,74,42,64,69,54,57,66,41,76,49,76,48,76,44,67,56,52,87,70,66,79,63,70,67,47,72,54,74,69,43,66,93,52,38,31,28,45,37,39,15,77,50,20,38,81,98,12,46,82,51,9,25,15,43,30,50,31,50,41,70,88,58,49,64,91,89,60,72,39,44,33,42,38,38,43,33,42,42,31,78,67,87,50,80,59,52,72,53,72,53,76,47,58,40,63,44,98,91,45,48,59,53,69,37,39,65,64,44,46,44,73,62,40,67,33,68,91,59,18,34,41,50,91,48,25,37,39,38,39,39,38,42,26,39,32,46,92,78,82,47,78,32,84,71,18,42,70,96,63,75,1,68,67,8,27,14,41,33,41,56,57,88,79,59,92,81,57,59,96,80,43,71,60,60,52,37,38,37,56,34,36,39,23,67,73,72,75,41,78,46,51,85,60,83,64,45,83,53,84,39,59,48,87,65,51,60,53,66,39,34,68,53,41,47,41,68,61,34,64,32,60,84,64,14,37,28,54,94,40,35,36,38,40,31,37,40,76,54,64,74,76,89,86,91,94,89,92,91,93,87,84,91,88,91,87,69,93,71,72,59,88,41,30,66,78,70,43,58,70,88,52,78,81,50,93,48,94,56,35,66,53,34,53,52,40,52,38,53,24,42,36,62,59,31,49,70,50,30,52,51,48,49,64,62,58,68,64,31,79,60,47,79,45,30,72,65,58,49,43,64,64,34,44,85,48,77,66,72,62,52,89,40,63,91,65,43,43,44,49,52,21,48,35,17,13,51,54,40,37,71,79,41,73,86,46,62,66,57,26,50,38,34,51,48,37,66,60,22,48,48,38,52,38,68,78,57,66,41,46,59,62,53,59,29,57,60,78,38,50,65,36,38,25,42,79,58,83,70,37,81,77,45,78,36,34,79,71,13,78,46,56,82,30,82,64,18,44,34,90,47,34,78,56,57,80,41,62,23,60,90,76,53,52,53,44,50,27,12,30,55,50,34,34,44,39,44,58,78,53,61,42,71,64,54,71,50,46,51,48,29,28,46,43,68,44,27,45,31,39,78,75,67,59,43,74,59,64,35,37,30,74,68,52,60,59,33,46,57,55,33,59,58,48,51,54,31,63,66,47,39,55,60,89,73,79,72,66,57,81,78,48,44,68,61,53,52,53,50,46,60,72,34,36,64,81,60,34,52,57

pLDDT: mean 75.42, std 22.66, range [22.41, 98.62]

Foldseek 3Di:
DFKDKDFFDDDDDDDDDDDDDDDQFDWDWDQDAADWDKDKDAQLVCVVVVPPQKDWDPWTDDQRFIKIKMWGLAFNVVRVF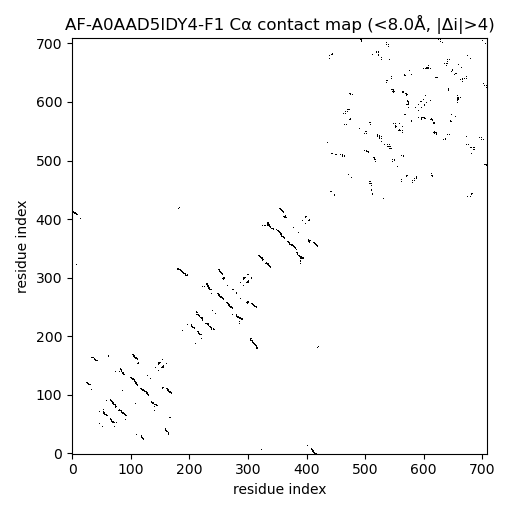GQAIWIKMFTPDPPPPDAFDKWWKFKWKWWAFQVVNTIITRDGGDIDMDDPQCRMDTGRHGDGNVLCVPVVNRQADNNMIMMDMYIDTDDDPDDDDDFAFDLFWDKDKDKDKDALLVPDDDQKDWAFFDDQQRKIKIKRSQFDDPSHNWAIWIKIFTDPVSDDPPDKWWKKKKKWKDQPPPDDIQIDIDIDIPPDDPGRMDTGRHRDTPVLCPPVVRRSQDNNMIMMMMMMTTTGDDWDWALQFDVVVPLHQAIKTKDFAPDLPPDPQADKFWKKKWKWKAQQVVRDIDTPDPIDTDIDGSPDGIDIDRHRDGNCCCVPVVNRQADPSMIMMTMDIDGDDDDDDDDDDDDDDDDAPDQDCAFQVRHHFPPLPDPDPLNVQLLVLVLVLLAPQAPVVLVVVCVVLLVLALDKAAQVVLLVVQQPPAQSNGPGDGHGPQQLLQLLLVSCCRNPVPPLLLSLLSNQLQSLLCCCPVSNPNDDNSQADAAKDFHQAADDPLHPPSVSNVNHPQCPPPQRRHHARVHDFQQACVPTRMRHYSLVSSLSQLVVQPWPRDPLSSLLSNCLSHCCCLPVVPPCRNHHPVNVVSSVSSNVSNSSSRRSRYPDGDPCVVCVVVSVVSSVVTGDRITRD